Protein AF-A0A1Q5PTZ3-F1 (afdb_monomer_lite)

Secondary structure (DSSP, 8-state):
--PPP---TT-------HHHHTTSTT-----PBP-SPP-HHHHHHHHHHHEEEEEEEETTEEEEEEEESS-S-SSB--HHHHHHHHHHHHHT---SSS---TT-TTEE--HHHHHHHHS-TTS-HHHHHHHHHTTSGGGGGGGGGGGGS-HHHHHHHHHTS-SSPPPSEEE-TTS-EEE---HHHHHHHTT---HHHHHHHHHTSPTTTT--TT--S-GGGGGGSSSHHHHHHHHHHHT----SGGGHHHHHHHHGGGGHHHHHHHHHHS-HHHHHHHHHHHHHH--SGGGHHHHHHHTTSTTHHHHHHHHHHTGGGGGG----HHHHHHHHHHHTTS-HHHHHHHGGGS-TTTHHHHHHHHHHHHSPBPPTT-HHHHHHHHTSPPPP-PPPSS-GGGSPPPEETTEE--HHHHHHHHHHHHHHHSPPPTT--SS-TTT--PPPHHHHHHHHHS-HHHHHHHHHHHHHHHHHTT--GGGGGGGTGGGGGSPPPP------

Foldseek 3Di:
DDDPAPLDQQDQQFQDAPLLLLLALPDQAAAAADPDDDDLVVLVVQCVVFWDWDWFDDPPDIAIEIEGLHDNDNHQYDPVSLASVVVVLVVPFDDPDDDDDPPPRRYHYQLLNVLSNVDPPVDQLLVSLVVCLVSASSLSSLSNCVVVDDVVSLVVSLVPQDPQADQQWDQDPVRAIDRDDSSLSSCNSSVNQDQVSLVVSLVPQQFLNQLDPVNPRPLSSLSSHNALQSSQVSCNRNVHAPQALNNQSSNCSHNPLNCLVVLLVNLQVYDLSRSQSNLQSSLSGGQAQSNLQSLLSCCVGPNLLSSVVSCLVNLLRVQLHPDDLVSLLLSLLNVLVDDLVSLVVSLVNHDPNNNVSSVLSNVLVPFAADDCVPPQNVCLLVVDDQDDADDQLDQLSSARWQAFPRHTHDPVSSRSLVSQLLVLQDQDDPPDDDDCSPPDSDRRSNLVSSLVRGDLVSLVRRLVSLLSSCVSSVVDPSVVSSVPSSVSSHDDDPPPPPDD

Organism: NCBI:txid52770

Structure (mmCIF, N/CA/C/O backbone):
data_AF-A0A1Q5PTZ3-F1
#
_entry.id   AF-A0A1Q5PTZ3-F1
#
loop_
_atom_site.group_PDB
_atom_site.id
_atom_site.type_symbol
_atom_site.label_atom_id
_atom_site.label_alt_id
_atom_site.label_comp_id
_atom_site.label_asym_id
_atom_site.label_entity_id
_atom_site.label_seq_id
_atom_site.pdbx_PDB_ins_code
_atom_site.Cartn_x
_atom_site.Cartn_y
_atom_site.Cartn_z
_atom_site.occupancy
_atom_site.B_iso_or_equiv
_atom_site.auth_seq_id
_atom_site.auth_comp_id
_atom_site.auth_asym_id
_atom_site.auth_atom_id
_atom_site.pdbx_PDB_model_num
ATOM 1 N N . MET A 1 1 ? -22.304 9.921 -6.957 1.00 26.84 1 MET A N 1
ATOM 2 C CA . MET A 1 1 ? -21.921 8.769 -7.799 1.00 26.84 1 MET A CA 1
ATOM 3 C C . MET A 1 1 ? -21.365 7.703 -6.878 1.00 26.84 1 MET A C 1
ATOM 5 O O . MET A 1 1 ? -20.317 7.928 -6.285 1.00 26.84 1 MET A O 1
ATOM 9 N N . GLY A 1 2 ? -22.114 6.622 -6.658 1.00 31.58 2 GLY A N 1
ATOM 10 C CA . GLY A 1 2 ? -21.627 5.486 -5.882 1.00 31.58 2 GLY A CA 1
ATOM 11 C C . GLY A 1 2 ? -20.526 4.800 -6.676 1.00 31.58 2 GLY A C 1
ATOM 12 O O . GLY A 1 2 ? -20.790 4.297 -7.762 1.00 31.58 2 GLY A O 1
ATOM 13 N N . ARG A 1 3 ? -19.288 4.838 -6.175 1.00 37.53 3 ARG A N 1
ATOM 14 C CA . ARG A 1 3 ? -18.276 3.885 -6.631 1.00 37.53 3 ARG A CA 1
ATOM 15 C C . ARG A 1 3 ? -18.770 2.516 -6.178 1.00 37.53 3 ARG A C 1
ATOM 17 O O . ARG A 1 3 ? -19.007 2.339 -4.985 1.00 37.53 3 ARG A O 1
ATOM 24 N N . GLU A 1 4 ? -18.988 1.603 -7.120 1.00 46.94 4 GLU A N 1
ATOM 25 C CA . GLU A 1 4 ? -19.198 0.193 -6.798 1.00 46.94 4 GLU A CA 1
ATOM 26 C C . GLU A 1 4 ? -18.088 -0.244 -5.842 1.00 46.94 4 GLU A C 1
ATOM 28 O O . GLU A 1 4 ? -16.910 0.031 -6.080 1.00 46.94 4 GLU A O 1
ATOM 33 N N . VAL A 1 5 ? -18.473 -0.854 -4.723 1.00 52.75 5 VAL A N 1
ATOM 34 C CA . VAL A 1 5 ? -17.512 -1.441 -3.794 1.00 52.75 5 VAL A CA 1
ATOM 35 C C . VAL A 1 5 ? -16.806 -2.564 -4.554 1.00 52.75 5 VAL A C 1
ATOM 37 O O . VAL A 1 5 ? -17.496 -3.490 -4.985 1.00 52.75 5 VAL A O 1
ATOM 40 N N . PRO A 1 6 ? -15.475 -2.507 -4.746 1.00 55.75 6 PRO A N 1
ATOM 41 C CA . PRO A 1 6 ? -14.716 -3.605 -5.323 1.00 55.75 6 PRO A CA 1
ATOM 42 C C . PRO A 1 6 ? -15.029 -4.888 -4.552 1.00 55.75 6 PRO A C 1
ATOM 44 O O . PRO A 1 6 ? -14.735 -5.015 -3.366 1.00 55.75 6 PRO A O 1
ATOM 47 N N . THR A 1 7 ? -15.676 -5.838 -5.220 1.00 60.09 7 THR A N 1
ATOM 48 C CA . THR A 1 7 ? -16.177 -7.069 -4.592 1.00 60.09 7 THR A CA 1
ATOM 49 C C . THR A 1 7 ? -15.115 -8.159 -4.486 1.00 60.09 7 THR A C 1
ATOM 51 O O . THR A 1 7 ? -15.390 -9.233 -3.954 1.00 60.09 7 THR A O 1
ATOM 54 N N . ASN A 1 8 ? -13.916 -7.922 -5.022 1.00 81.06 8 ASN A N 1
ATOM 55 C CA . ASN A 1 8 ? -12.852 -8.912 -5.064 1.00 81.06 8 ASN A CA 1
ATOM 56 C C . ASN A 1 8 ? -11.873 -8.717 -3.897 1.00 81.06 8 ASN A C 1
ATOM 58 O O . ASN A 1 8 ? -11.135 -7.735 -3.845 1.00 81.06 8 ASN A O 1
ATOM 62 N N . SER A 1 9 ? -11.815 -9.697 -2.993 1.00 84.12 9 SER A N 1
ATOM 63 C CA . SER A 1 9 ? -10.911 -9.694 -1.838 1.00 84.12 9 SER A CA 1
ATOM 64 C C . SER A 1 9 ? -9.426 -9.707 -2.210 1.00 84.12 9 SER A C 1
ATOM 66 O O . SER A 1 9 ? -8.594 -9.431 -1.351 1.00 84.12 9 SER A O 1
ATOM 68 N N . SER A 1 10 ? -9.075 -10.055 -3.455 1.00 88.44 10 SER A N 1
ATOM 69 C CA . SER A 1 10 ? -7.695 -10.009 -3.958 1.00 88.44 10 SER A CA 1
ATOM 70 C C . SER A 1 10 ? -7.343 -8.696 -4.664 1.00 88.44 10 SER A C 1
ATOM 72 O O . SER A 1 10 ? -6.207 -8.537 -5.107 1.00 88.44 10 SER A O 1
ATOM 74 N N . ASP A 1 11 ? -8.295 -7.772 -4.822 1.00 91.31 11 ASP A N 1
ATOM 75 C CA . ASP A 1 11 ? -8.051 -6.507 -5.509 1.00 91.31 11 ASP A CA 1
ATOM 76 C C . ASP A 1 11 ? -7.342 -5.504 -4.590 1.00 91.31 11 ASP A C 1
ATOM 78 O O . ASP A 1 11 ? -7.792 -5.196 -3.483 1.00 91.31 11 ASP A O 1
ATOM 82 N N . LEU A 1 12 ? -6.212 -4.983 -5.065 1.00 92.75 12 LEU A N 1
ATOM 83 C CA . LEU A 1 12 ? -5.458 -3.924 -4.397 1.00 92.75 12 LEU A CA 1
ATOM 84 C C . LEU A 1 12 ? -5.994 -2.526 -4.711 1.00 92.75 12 LEU A C 1
ATOM 86 O O . LEU A 1 12 ? -5.619 -1.575 -4.023 1.00 92.75 12 LEU A O 1
ATOM 90 N N . GLY A 1 13 ? -6.845 -2.385 -5.732 1.00 92.06 13 GLY A N 1
ATOM 91 C CA . GLY A 1 13 ? -7.351 -1.101 -6.203 1.00 92.06 13 GLY A CA 1
ATOM 92 C C . GLY A 1 13 ? -6.212 -0.147 -6.552 1.00 92.06 13 GLY A C 1
ATOM 93 O O . GLY A 1 13 ? -6.212 0.989 -6.086 1.00 92.06 13 GLY A O 1
ATOM 94 N N . LEU A 1 14 ? -5.199 -0.636 -7.277 1.00 91.69 14 LEU A N 1
ATOM 95 C CA . LEU A 1 14 ? -4.008 0.147 -7.602 1.00 91.69 14 LEU A CA 1
ATOM 96 C C . LEU A 1 14 ? -4.373 1.357 -8.472 1.00 91.69 14 LEU A C 1
ATOM 98 O O . LEU A 1 14 ? -4.818 1.202 -9.608 1.00 91.69 14 LEU A O 1
ATOM 102 N N . ALA A 1 15 ? -4.143 2.561 -7.952 1.00 88.62 15 ALA A N 1
ATOM 103 C CA . ALA A 1 15 ? -4.272 3.810 -8.696 1.00 88.62 15 ALA A CA 1
ATOM 104 C C . ALA A 1 15 ? -2.942 4.140 -9.388 1.00 88.62 15 ALA A C 1
ATOM 106 O O . ALA A 1 15 ? -2.124 4.882 -8.851 1.00 88.62 15 ALA A O 1
ATOM 107 N N . ILE A 1 16 ? -2.718 3.549 -10.564 1.00 89.75 16 ILE A N 1
ATOM 108 C CA . ILE A 1 16 ? -1.455 3.657 -11.310 1.00 89.75 16 ILE A CA 1
ATOM 109 C C . ILE A 1 16 ? -1.656 4.221 -12.716 1.00 89.75 16 ILE A C 1
ATOM 111 O O . ILE A 1 16 ? -2.719 4.095 -13.323 1.00 89.75 16 ILE A O 1
ATOM 115 N N . THR A 1 17 ? -0.602 4.830 -13.246 1.00 91.38 17 THR A N 1
ATOM 116 C CA . THR A 1 17 ? -0.528 5.291 -14.636 1.00 91.38 17 THR A CA 1
ATOM 117 C C . THR A 1 17 ? -0.154 4.157 -15.601 1.00 91.38 17 THR A C 1
ATOM 119 O O . THR A 1 17 ? 0.428 3.152 -15.178 1.00 91.38 17 THR A O 1
ATOM 122 N N . PRO A 1 18 ? -0.389 4.321 -16.920 1.00 92.94 18 PRO A N 1
ATOM 123 C CA . PRO A 1 18 ? 0.118 3.384 -17.929 1.00 92.94 18 PRO A CA 1
ATOM 124 C C . PRO A 1 18 ? 1.641 3.196 -17.870 1.00 92.94 18 PRO A C 1
ATOM 126 O O . PRO A 1 18 ? 2.144 2.108 -18.130 1.00 92.94 18 PRO A O 1
ATOM 129 N N . PHE A 1 19 ? 2.384 4.234 -17.471 1.00 93.88 19 PHE A N 1
ATOM 130 C CA . PHE A 1 19 ? 3.832 4.155 -17.278 1.00 93.88 19 PHE A CA 1
ATOM 131 C C . PHE A 1 19 ? 4.197 3.261 -16.095 1.00 93.88 19 PHE A C 1
ATOM 133 O O . PHE A 1 19 ? 5.039 2.379 -16.226 1.00 93.88 19 PHE A O 1
ATOM 140 N N . GLU A 1 20 ? 3.551 3.450 -14.947 1.00 93.88 20 GLU A N 1
ATOM 141 C CA . GLU A 1 20 ? 3.809 2.632 -13.759 1.00 93.88 20 GLU A CA 1
ATOM 142 C C . GLU A 1 20 ? 3.417 1.168 -13.974 1.00 93.88 20 GLU A C 1
ATOM 144 O O . GLU A 1 20 ? 4.109 0.287 -13.471 1.00 93.88 20 GLU A O 1
ATOM 149 N N . ALA A 1 21 ? 2.388 0.884 -14.780 1.00 93.81 21 ALA A N 1
ATOM 150 C CA . ALA A 1 21 ? 2.011 -0.485 -15.140 1.00 93.81 21 ALA A CA 1
ATOM 151 C C . ALA A 1 21 ? 3.160 -1.276 -15.803 1.00 93.81 21 ALA A C 1
ATOM 153 O O . ALA A 1 21 ? 3.242 -2.494 -15.644 1.00 93.81 21 ALA A O 1
ATOM 154 N N . LEU A 1 22 ? 4.104 -0.602 -16.475 1.00 94.06 22 LEU A N 1
ATOM 155 C CA . LEU A 1 22 ? 5.271 -1.236 -17.108 1.00 94.06 22 LEU A CA 1
ATOM 156 C C . LEU A 1 22 ? 6.319 -1.763 -16.116 1.00 94.06 22 LEU A C 1
ATOM 158 O O . LEU A 1 22 ? 7.222 -2.501 -16.531 1.00 94.06 22 LEU A O 1
ATOM 162 N N . TYR A 1 23 ? 6.217 -1.427 -14.824 1.00 94.19 23 TYR A N 1
ATOM 163 C CA . TYR A 1 23 ? 7.038 -2.061 -13.790 1.00 94.19 23 TYR A CA 1
ATOM 164 C C . TYR A 1 23 ? 6.713 -3.553 -13.631 1.00 94.19 23 TYR A C 1
ATOM 166 O O . TYR A 1 23 ? 7.572 -4.310 -13.178 1.00 94.19 23 TYR A O 1
ATOM 174 N N . ASP A 1 24 ? 5.523 -4.001 -14.050 1.00 91.75 24 ASP A N 1
ATOM 175 C CA . ASP A 1 24 ? 5.246 -5.424 -14.178 1.00 91.75 24 ASP A CA 1
ATOM 176 C C . ASP A 1 24 ? 5.814 -5.984 -15.492 1.00 91.75 24 ASP A C 1
ATOM 178 O O . ASP A 1 24 ? 5.478 -5.555 -16.601 1.00 91.75 24 ASP A O 1
ATOM 182 N N . SER A 1 25 ? 6.681 -6.995 -15.383 1.00 83.56 25 SER A N 1
ATOM 183 C CA . SER A 1 25 ? 7.257 -7.666 -16.549 1.00 83.56 25 SER A CA 1
ATOM 184 C C . SER A 1 25 ? 6.218 -8.392 -17.410 1.00 83.56 25 SER A C 1
ATOM 186 O O . SER A 1 25 ? 6.453 -8.544 -18.610 1.00 83.56 25 SER A O 1
ATOM 188 N N . ALA A 1 26 ? 5.060 -8.760 -16.849 1.00 85.88 26 ALA A N 1
ATOM 189 C CA . ALA A 1 26 ? 3.964 -9.378 -17.591 1.00 85.88 26 ALA A CA 1
ATOM 190 C C . ALA A 1 26 ? 3.079 -8.363 -18.337 1.00 85.88 26 ALA A C 1
ATOM 192 O O . ALA A 1 26 ? 2.349 -8.752 -19.247 1.00 85.88 26 ALA A O 1
ATOM 193 N N . HIS A 1 27 ? 3.158 -7.070 -18.009 1.00 87.62 27 HIS A N 1
ATOM 194 C CA . HIS A 1 27 ? 2.413 -6.039 -18.722 1.00 87.62 27 HIS A CA 1
ATOM 195 C C . HIS A 1 27 ? 3.043 -5.766 -20.094 1.00 87.62 27 HIS A C 1
ATOM 197 O O . HIS A 1 27 ? 4.229 -5.437 -20.183 1.00 87.62 27 HIS A O 1
ATOM 203 N N . THR A 1 28 ? 2.261 -5.907 -21.166 1.00 82.31 28 THR A N 1
ATOM 204 C CA . THR A 1 28 ? 2.731 -5.799 -22.560 1.00 82.31 28 THR A CA 1
ATOM 205 C C . THR A 1 28 ? 2.067 -4.672 -23.346 1.00 82.31 28 THR A C 1
ATOM 207 O O . THR A 1 28 ? 2.213 -4.635 -24.564 1.00 82.31 28 THR A O 1
ATOM 210 N N . ALA A 1 29 ? 1.295 -3.793 -22.700 1.00 88.00 29 ALA A N 1
ATOM 211 C CA . ALA A 1 29 ? 0.616 -2.726 -23.422 1.00 88.00 29 ALA A CA 1
ATOM 212 C C . ALA A 1 29 ? 1.612 -1.657 -23.886 1.00 88.00 29 ALA A C 1
ATOM 214 O O . ALA A 1 29 ? 2.479 -1.209 -23.132 1.00 88.00 29 ALA A O 1
ATOM 215 N N . ASP A 1 30 ? 1.448 -1.246 -25.137 1.00 94.06 30 ASP A N 1
ATOM 216 C CA . ASP A 1 30 ? 2.147 -0.113 -25.718 1.00 94.06 30 ASP A CA 1
ATOM 217 C C . ASP A 1 30 ? 1.528 1.203 -25.230 1.00 94.06 30 ASP A C 1
ATOM 219 O O . ASP A 1 30 ? 0.306 1.337 -25.136 1.00 94.06 30 ASP A O 1
ATOM 223 N N . ILE A 1 31 ? 2.375 2.189 -24.935 1.00 95.75 31 ILE A N 1
ATOM 224 C CA . ILE A 1 31 ? 1.945 3.547 -24.594 1.00 95.75 31 ILE A CA 1
ATOM 225 C C . ILE A 1 31 ? 1.971 4.394 -25.868 1.00 95.75 31 ILE A C 1
ATOM 227 O O . ILE A 1 31 ? 3.062 4.715 -26.348 1.00 95.75 31 ILE A O 1
ATOM 231 N N . PRO A 1 32 ? 0.811 4.798 -26.412 1.00 96.06 32 PRO A N 1
ATOM 232 C CA . PRO A 1 32 ? 0.774 5.541 -27.661 1.00 96.06 32 PRO A CA 1
ATOM 233 C C . PRO A 1 32 ? 1.418 6.920 -27.501 1.00 96.06 32 PRO A C 1
ATOM 235 O O . PRO A 1 32 ? 1.408 7.512 -26.415 1.00 96.06 32 PRO A O 1
ATOM 238 N N . ALA A 1 33 ? 1.940 7.455 -28.604 1.00 95.44 33 ALA A N 1
ATOM 239 C CA . ALA A 1 33 ? 2.331 8.855 -28.668 1.00 95.44 33 ALA A CA 1
ATOM 240 C C . ALA A 1 33 ? 1.114 9.754 -28.452 1.00 95.44 33 ALA A C 1
ATOM 242 O O . ALA A 1 33 ? 0.004 9.461 -28.901 1.00 95.44 33 ALA A O 1
ATOM 243 N N . ASP A 1 34 ? 1.339 10.863 -27.765 1.00 93.25 34 ASP A N 1
ATOM 244 C CA . ASP A 1 34 ? 0.337 11.898 -27.648 1.00 93.25 34 ASP A CA 1
ATOM 245 C C . ASP A 1 34 ? 0.075 12.567 -29.003 1.00 93.25 34 ASP A C 1
ATOM 247 O O . ASP A 1 34 ? 1.003 13.034 -29.666 1.00 93.25 34 ASP A O 1
ATOM 251 N N . ALA A 1 35 ? -1.196 12.605 -29.398 1.00 88.88 35 ALA A N 1
ATOM 252 C CA . ALA A 1 35 ? -1.650 13.212 -30.646 1.00 88.88 35 ALA A CA 1
ATOM 253 C C . ALA A 1 35 ? -2.267 14.605 -30.440 1.00 88.88 35 ALA A C 1
ATOM 255 O O . ALA A 1 35 ? -2.545 15.297 -31.419 1.00 88.88 35 ALA A O 1
ATOM 256 N N . ALA A 1 36 ? -2.515 15.013 -29.190 1.00 89.94 36 ALA A N 1
ATOM 257 C CA . ALA A 1 36 ? -3.118 16.305 -28.903 1.00 89.94 36 ALA A CA 1
ATOM 258 C C . ALA A 1 36 ? -2.112 17.445 -29.150 1.00 89.94 36 ALA A C 1
ATOM 260 O O . ALA A 1 36 ? -0.949 17.329 -28.746 1.00 89.94 36 ALA A O 1
ATOM 261 N N . PRO A 1 37 ? -2.534 18.560 -29.778 1.00 90.44 37 PRO A N 1
ATOM 262 C CA . PRO A 1 37 ? -1.681 19.733 -29.903 1.00 90.44 37 PRO A CA 1
ATOM 263 C C . PRO A 1 37 ? -1.315 20.269 -28.514 1.00 90.44 37 PRO A C 1
ATOM 265 O O . PRO A 1 37 ? -2.084 20.153 -27.557 1.00 90.44 37 PRO A O 1
ATOM 268 N N . PHE A 1 38 ? -0.120 20.841 -28.395 1.00 94.44 38 PHE A N 1
ATOM 269 C CA . PHE A 1 38 ? 0.321 21.462 -27.155 1.00 94.44 38 PHE A CA 1
ATOM 270 C C . PHE A 1 38 ? -0.396 22.803 -26.946 1.00 94.44 38 PHE A C 1
ATOM 272 O O . PHE A 1 38 ? -0.364 23.668 -27.819 1.00 94.44 38 PHE A O 1
ATOM 279 N N . ASP A 1 39 ? -1.009 22.969 -25.774 1.00 94.56 39 ASP A N 1
ATOM 280 C CA . ASP A 1 39 ? -1.659 24.204 -25.336 1.00 94.56 39 ASP A CA 1
ATOM 281 C C . ASP A 1 39 ? -1.153 24.572 -23.927 1.00 94.56 39 ASP A C 1
ATOM 283 O O . ASP A 1 39 ? -1.508 23.901 -22.955 1.00 94.56 39 ASP A O 1
ATOM 287 N N . PRO A 1 40 ? -0.315 25.614 -23.780 1.00 93.88 40 PRO A N 1
ATOM 288 C CA . PRO A 1 40 ? 0.272 25.977 -22.494 1.00 93.88 40 PRO A CA 1
ATOM 289 C C . PRO A 1 40 ? -0.755 26.442 -21.452 1.00 93.88 40 PRO A C 1
ATOM 291 O O . PRO A 1 40 ? -0.491 26.291 -20.258 1.00 93.88 40 PRO A O 1
ATOM 294 N N . GLU A 1 41 ? -1.899 27.000 -21.863 1.00 95.06 41 GLU A N 1
ATOM 295 C CA . GLU A 1 41 ? -2.948 27.429 -20.929 1.00 95.06 41 GLU A CA 1
ATOM 296 C C . GLU A 1 41 ? -3.691 26.213 -20.370 1.00 95.06 41 GLU A C 1
ATOM 298 O O . GLU A 1 41 ? -3.902 26.112 -19.158 1.00 95.06 41 GLU A O 1
ATOM 303 N N . ALA A 1 42 ? -4.002 25.240 -21.232 1.00 93.25 42 ALA A N 1
ATOM 304 C CA . ALA A 1 42 ? -4.591 23.973 -20.811 1.00 93.25 42 ALA A CA 1
ATOM 305 C C . ALA A 1 42 ? -3.649 23.172 -19.896 1.00 93.25 42 ALA A C 1
ATOM 307 O O . ALA A 1 42 ? -4.096 22.611 -18.893 1.00 93.25 42 ALA A O 1
ATOM 308 N N . GLU A 1 43 ? -2.343 23.145 -20.191 1.00 93.56 43 GLU A N 1
ATOM 309 C CA . GLU A 1 43 ? -1.359 22.479 -19.328 1.00 93.56 43 GLU A CA 1
ATOM 310 C C . GLU A 1 43 ? -1.223 23.165 -17.964 1.00 93.56 43 GLU A C 1
ATOM 312 O O . GLU A 1 43 ? -1.092 22.477 -16.951 1.00 93.56 43 GLU A O 1
ATOM 317 N N . LEU A 1 44 ? -1.299 24.501 -17.904 1.00 93.00 44 LEU A N 1
ATOM 318 C CA . LEU A 1 44 ? -1.291 25.228 -16.634 1.00 93.00 44 LEU A CA 1
ATOM 319 C C . LEU A 1 44 ? -2.528 24.896 -15.796 1.00 93.00 44 LEU A C 1
ATOM 321 O O . LEU A 1 44 ? -2.388 24.535 -14.628 1.00 93.00 44 LEU A O 1
ATOM 325 N N . ALA A 1 45 ? -3.717 24.939 -16.403 1.00 92.50 45 ALA A N 1
ATOM 326 C CA . ALA A 1 45 ? -4.960 24.570 -15.729 1.00 92.50 45 ALA A CA 1
ATOM 327 C C . ALA A 1 45 ? -4.917 23.118 -15.219 1.00 92.50 45 ALA A C 1
ATOM 329 O O . ALA A 1 45 ? -5.318 22.832 -14.088 1.00 92.50 45 ALA A O 1
ATOM 330 N N . HIS A 1 46 ? -4.369 22.197 -16.020 1.00 90.94 46 HIS A N 1
ATOM 331 C CA . HIS A 1 46 ? -4.159 20.816 -15.599 1.00 90.94 46 HIS A CA 1
ATOM 332 C C . HIS A 1 46 ? -3.180 20.721 -14.420 1.00 90.94 46 HIS A C 1
ATOM 334 O O . HIS A 1 46 ? -3.458 20.019 -13.447 1.00 90.94 46 HIS A O 1
ATOM 340 N N . ALA A 1 47 ? -2.062 21.452 -14.462 1.00 89.19 47 ALA A N 1
ATOM 341 C CA . ALA A 1 47 ? -1.065 21.470 -13.396 1.00 89.19 47 ALA A CA 1
ATOM 342 C C . ALA A 1 47 ? -1.609 21.982 -12.065 1.00 89.19 47 ALA A C 1
ATOM 344 O O . ALA A 1 47 ? -1.331 21.380 -11.026 1.00 89.19 47 ALA A O 1
ATOM 345 N N . GLU A 1 48 ? -2.418 23.038 -12.094 1.00 88.94 48 GLU A N 1
ATOM 346 C CA . GLU A 1 48 ? -3.104 23.570 -10.914 1.00 88.94 48 GLU A CA 1
ATOM 347 C C . GLU A 1 48 ? -4.128 22.578 -10.352 1.00 88.94 48 GLU A C 1
ATOM 349 O O . GLU A 1 48 ? -4.304 22.488 -9.136 1.00 88.94 48 GLU A O 1
ATOM 354 N N . GLN A 1 49 ? -4.767 21.790 -11.220 1.00 88.06 49 GLN A N 1
ATOM 355 C CA . GLN A 1 49 ? -5.735 20.778 -10.811 1.00 88.06 49 GLN A CA 1
ATOM 356 C C . GLN A 1 49 ? -5.076 19.550 -10.166 1.00 88.06 49 GLN A C 1
ATOM 358 O O . GLN A 1 49 ? -5.600 19.023 -9.183 1.00 88.06 49 GLN A O 1
ATOM 363 N N . VAL A 1 50 ? -3.969 19.050 -10.728 1.00 84.50 50 VAL A N 1
ATOM 364 C CA . VAL A 1 50 ? -3.386 17.761 -10.308 1.00 84.50 50 VAL A CA 1
ATOM 365 C C . VAL A 1 50 ? -2.192 17.901 -9.373 1.00 84.50 50 VAL A C 1
ATOM 367 O O . VAL A 1 50 ? -1.882 16.955 -8.644 1.00 84.50 50 VAL A O 1
ATOM 370 N N . GLY A 1 51 ? -1.512 19.047 -9.384 1.00 81.38 51 GLY A N 1
ATOM 371 C CA . GLY A 1 51 ? -0.273 19.270 -8.656 1.00 81.38 51 GLY A CA 1
ATOM 372 C C . GLY A 1 51 ? -0.486 19.389 -7.151 1.00 81.38 51 GLY A C 1
ATOM 373 O O . GLY A 1 51 ? -1.151 20.298 -6.667 1.00 81.38 51 GLY A O 1
ATOM 374 N N . CYS A 1 52 ? 0.140 18.500 -6.383 1.00 78.50 52 CYS A N 1
ATOM 375 C CA . CYS A 1 52 ? 0.208 18.607 -4.930 1.00 78.50 52 CYS A CA 1
ATOM 376 C C . CYS A 1 52 ? 1.656 18.733 -4.468 1.00 78.50 52 CYS A C 1
ATOM 378 O O . CYS A 1 52 ? 2.532 18.009 -4.938 1.00 78.50 52 CYS A O 1
ATOM 380 N N . LYS A 1 53 ? 1.897 19.629 -3.505 1.00 77.81 53 LYS A N 1
ATOM 381 C CA . LYS A 1 53 ? 3.207 19.850 -2.883 1.00 77.81 53 LYS A CA 1
ATOM 382 C C . LYS A 1 53 ? 3.123 19.567 -1.384 1.00 77.81 53 LYS A C 1
ATOM 384 O O . LYS A 1 53 ? 2.267 20.102 -0.686 1.00 77.81 53 LYS A O 1
ATOM 389 N N . THR A 1 54 ? 4.010 18.715 -0.884 1.00 70.38 54 THR A N 1
ATOM 390 C CA . THR A 1 54 ? 4.198 18.422 0.546 1.00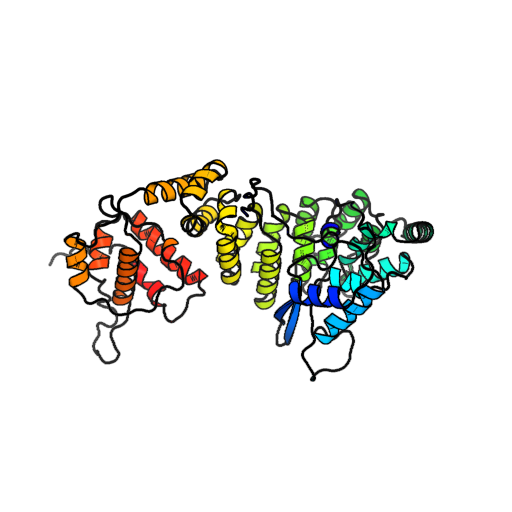 70.38 54 THR A CA 1
ATOM 391 C C . THR A 1 54 ? 5.676 18.548 0.881 1.00 70.38 54 THR A C 1
ATOM 393 O O . THR A 1 54 ? 6.516 18.451 -0.004 1.00 70.38 54 THR A O 1
ATOM 396 N N . HIS A 1 55 ? 6.020 18.690 2.156 1.00 70.88 55 HIS A N 1
ATOM 397 C CA . HIS A 1 55 ? 7.414 18.576 2.575 1.00 70.88 55 HIS A CA 1
ATOM 398 C C . HIS A 1 55 ? 7.774 17.122 2.913 1.00 70.88 55 HIS A C 1
ATOM 400 O O . HIS A 1 55 ? 6.942 16.374 3.439 1.00 70.88 55 HIS A O 1
ATOM 406 N N . TYR A 1 56 ? 9.009 16.738 2.604 1.00 62.41 56 TYR A N 1
ATOM 407 C CA . TYR A 1 56 ? 9.633 15.451 2.895 1.00 62.41 56 TYR A CA 1
ATOM 408 C C . TYR A 1 56 ? 10.934 15.702 3.656 1.00 62.41 56 TYR A C 1
ATOM 410 O O . TYR A 1 56 ? 11.813 16.405 3.173 1.00 62.41 56 TYR A O 1
ATOM 418 N N . GLN A 1 57 ? 11.072 15.147 4.857 1.00 58.66 57 GLN A N 1
ATOM 419 C CA . GLN A 1 57 ? 12.295 15.294 5.641 1.00 58.66 57 GLN A CA 1
ATOM 420 C C . GLN A 1 57 ? 13.161 14.042 5.487 1.00 58.66 57 GLN A C 1
ATOM 422 O O . GLN A 1 57 ? 12.713 12.941 5.799 1.00 58.66 57 GLN A O 1
ATOM 427 N N . GLN A 1 58 ? 14.415 14.204 5.069 1.00 57.16 58 GLN A N 1
ATOM 428 C CA . GLN A 1 58 ? 15.408 13.132 5.052 1.00 57.16 58 GLN A CA 1
ATOM 429 C C . GLN A 1 58 ? 16.658 13.593 5.801 1.00 57.16 58 GLN A C 1
ATOM 431 O O . GLN A 1 58 ? 17.416 14.450 5.351 1.00 57.16 58 GLN A O 1
ATOM 436 N N . GLY A 1 59 ? 16.850 13.021 6.993 1.00 62.22 59 GLY A N 1
ATOM 437 C CA . GLY A 1 59 ? 17.876 13.475 7.928 1.00 62.22 59 GLY A CA 1
ATOM 438 C C . GLY A 1 59 ? 17.627 14.929 8.371 1.00 62.22 59 GLY A C 1
ATOM 439 O O . GLY A 1 59 ? 16.499 15.256 8.756 1.00 62.22 59 GLY A O 1
ATOM 440 N N . PRO A 1 60 ? 18.649 15.806 8.343 1.00 57.50 60 PRO A N 1
ATOM 441 C CA . PRO A 1 60 ? 18.489 17.221 8.676 1.00 57.50 60 PRO A CA 1
ATOM 442 C C . PRO A 1 60 ? 17.869 18.049 7.537 1.00 57.50 60 PRO A C 1
ATOM 444 O O . PRO A 1 60 ? 17.551 19.216 7.751 1.00 57.50 60 PRO A O 1
ATOM 447 N N . THR A 1 61 ? 17.707 17.478 6.340 1.00 60.97 61 THR A N 1
ATOM 448 C CA . THR A 1 61 ? 17.280 18.213 5.146 1.00 60.97 61 THR A CA 1
ATOM 449 C C . THR A 1 61 ? 15.774 18.091 4.938 1.00 60.97 61 THR A C 1
ATOM 451 O O . THR A 1 61 ? 15.216 16.991 4.973 1.00 60.97 61 THR A O 1
ATOM 454 N N . LEU A 1 62 ? 15.118 19.229 4.707 1.00 66.06 62 LEU A N 1
ATOM 455 C CA . LEU A 1 62 ? 13.731 19.304 4.263 1.00 66.06 62 LEU A CA 1
ATOM 456 C C . LEU A 1 62 ? 13.713 19.499 2.747 1.00 66.06 62 LEU A C 1
ATOM 458 O O . LEU A 1 62 ? 14.292 20.451 2.234 1.00 66.06 62 LEU A O 1
ATOM 462 N N . TYR A 1 63 ? 13.041 18.598 2.055 1.00 69.19 63 TYR A N 1
ATOM 463 C CA . TYR A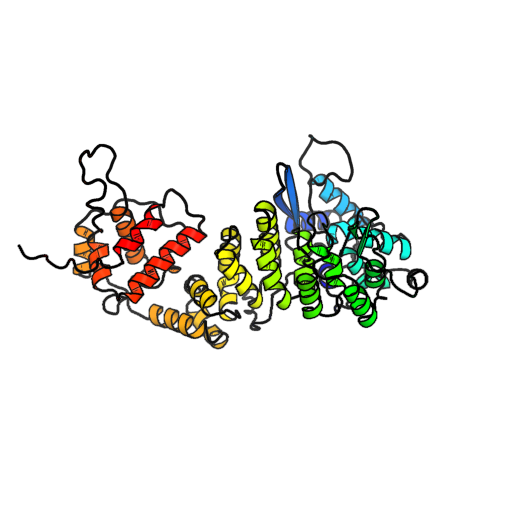 1 63 ? 12.821 18.622 0.620 1.00 69.19 63 TYR A CA 1
ATOM 464 C C . TYR A 1 63 ? 11.359 18.940 0.338 1.00 69.19 63 TYR A C 1
ATOM 466 O O . TYR A 1 63 ? 10.473 18.595 1.126 1.00 69.19 63 TYR A O 1
ATOM 474 N N . ASP A 1 64 ? 11.089 19.537 -0.814 1.00 73.06 64 ASP A N 1
ATOM 475 C CA . ASP A 1 64 ? 9.739 19.578 -1.335 1.00 73.06 64 ASP A CA 1
ATOM 476 C C . ASP A 1 64 ? 9.478 18.330 -2.166 1.00 73.06 64 ASP A C 1
ATOM 478 O O . ASP A 1 64 ? 10.271 17.927 -3.013 1.00 73.06 64 ASP A O 1
ATOM 482 N N . TRP A 1 65 ? 8.335 17.708 -1.936 1.00 73.75 65 TRP A N 1
ATOM 483 C CA . TRP A 1 65 ? 7.860 16.585 -2.714 1.00 73.75 65 TRP A CA 1
ATOM 484 C C . TRP A 1 65 ? 6.609 17.006 -3.467 1.00 73.75 65 TRP A C 1
ATOM 486 O O . TRP A 1 65 ? 5.577 17.323 -2.869 1.00 73.75 65 TRP A O 1
ATOM 496 N N . TRP A 1 66 ? 6.727 17.020 -4.789 1.00 82.12 66 TRP A N 1
ATOM 497 C CA . TRP A 1 66 ? 5.615 17.197 -5.698 1.00 82.12 66 TRP A CA 1
ATOM 498 C C . TRP A 1 66 ? 5.142 15.838 -6.194 1.00 82.12 66 TRP A C 1
ATOM 500 O O . TRP A 1 66 ? 5.937 14.993 -6.611 1.00 82.12 66 TRP A O 1
ATOM 510 N N . PHE A 1 67 ? 3.837 15.622 -6.159 1.00 74.81 67 PHE A N 1
ATOM 511 C CA . PHE A 1 67 ? 3.229 14.428 -6.719 1.00 74.81 67 PHE A CA 1
ATOM 512 C C . PHE A 1 67 ? 1.885 14.787 -7.353 1.00 74.81 67 PHE A C 1
ATOM 514 O O . PHE A 1 67 ? 1.176 15.660 -6.840 1.00 74.81 67 PHE A O 1
ATOM 521 N N . PRO A 1 68 ? 1.527 14.132 -8.465 1.00 79.25 68 PRO A N 1
ATOM 522 C CA . PRO A 1 68 ? 0.258 14.380 -9.112 1.00 79.25 68 PRO A CA 1
ATOM 523 C C . PRO A 1 68 ? -0.842 13.536 -8.443 1.00 79.25 68 PRO A C 1
ATOM 525 O O . PRO A 1 68 ? -0.627 12.378 -8.086 1.00 79.25 68 PRO A O 1
ATOM 528 N N . THR A 1 69 ? -2.023 14.119 -8.248 1.00 77.12 69 THR A N 1
ATOM 529 C CA . THR A 1 69 ? -3.206 13.431 -7.682 1.00 77.12 69 THR A CA 1
ATOM 530 C C . THR A 1 69 ? -4.038 12.689 -8.728 1.00 77.12 69 THR A C 1
ATOM 532 O O . THR A 1 69 ? -4.915 11.900 -8.381 1.00 77.12 69 THR A O 1
ATOM 535 N N . ALA A 1 70 ? -3.740 12.913 -10.004 1.00 79.19 70 ALA A N 1
ATOM 536 C CA . ALA A 1 70 ? -4.256 12.183 -11.151 1.00 79.19 70 ALA A CA 1
ATOM 537 C C . ALA A 1 70 ? -3.099 11.921 -12.134 1.00 79.19 70 ALA A C 1
ATOM 539 O O . ALA A 1 70 ? -2.059 12.569 -12.016 1.00 79.19 70 ALA A O 1
ATOM 540 N N . PRO A 1 71 ? -3.228 10.989 -13.093 1.00 82.19 71 PRO A N 1
ATOM 541 C CA . PRO A 1 71 ? -2.177 10.733 -14.073 1.00 82.19 71 PRO A CA 1
ATOM 542 C C . PRO A 1 71 ? -1.746 12.013 -14.797 1.00 82.19 71 PRO A C 1
ATOM 544 O O . PRO A 1 71 ? -2.549 12.623 -15.492 1.00 82.19 71 PRO A O 1
ATOM 547 N N . LEU A 1 72 ? -0.470 12.385 -14.652 1.00 88.00 72 LEU A N 1
ATOM 548 C CA . LEU A 1 72 ? 0.109 13.530 -15.363 1.00 88.00 72 LEU A CA 1
ATOM 549 C C . LEU A 1 72 ? 0.113 13.299 -16.880 1.00 88.00 72 LEU A C 1
ATOM 551 O O . LEU A 1 72 ? -0.152 14.198 -17.666 1.00 88.00 72 LEU A O 1
ATOM 555 N N . PHE A 1 73 ? 0.425 12.067 -17.281 1.00 90.94 73 PHE A N 1
ATOM 556 C CA . PHE A 1 73 ? 0.403 11.627 -18.666 1.00 90.94 73 PHE A CA 1
ATOM 557 C C . PHE A 1 73 ? -0.240 10.244 -18.733 1.00 90.94 73 PHE A C 1
ATOM 559 O O . PHE A 1 73 ? 0.100 9.352 -17.951 1.00 90.94 73 PHE A O 1
ATOM 566 N N . THR A 1 74 ? -1.146 10.057 -19.688 1.00 90.81 74 THR A N 1
ATOM 567 C CA . THR A 1 74 ? -1.704 8.747 -20.064 1.00 90.81 74 THR A CA 1
ATOM 568 C C . THR A 1 74 ? -1.143 8.246 -21.397 1.00 90.81 74 THR A C 1
ATOM 570 O O . THR A 1 74 ? -1.173 7.050 -21.670 1.00 90.81 74 THR A O 1
ATOM 573 N N . THR A 1 75 ? -0.577 9.151 -22.193 1.00 94.81 75 THR A N 1
ATOM 574 C CA . THR A 1 75 ? 0.116 8.916 -23.465 1.00 94.81 75 THR A CA 1
ATOM 575 C C . THR A 1 75 ? 1.535 9.476 -23.387 1.00 94.81 75 THR A C 1
ATOM 577 O O . THR A 1 75 ? 1.869 10.222 -22.465 1.00 94.81 75 THR A O 1
ATOM 580 N N . PHE A 1 76 ? 2.410 9.111 -24.322 1.00 96.31 76 PHE A N 1
ATOM 581 C CA . PHE A 1 76 ? 3.780 9.613 -24.342 1.00 96.31 76 PHE A CA 1
ATOM 582 C C . PHE A 1 76 ? 3.821 11.067 -24.855 1.00 96.31 76 PHE A C 1
ATOM 584 O O . PHE A 1 76 ? 3.592 11.290 -26.045 1.00 96.31 76 PHE A O 1
ATOM 591 N N . PRO A 1 77 ? 4.114 12.066 -23.995 1.00 95.75 77 PRO A N 1
ATOM 592 C CA . PRO A 1 77 ? 3.964 13.481 -24.342 1.00 95.75 77 PRO A CA 1
ATOM 593 C C . PRO A 1 77 ? 4.996 13.924 -25.379 1.00 95.75 77 PRO A C 1
ATOM 595 O O . PRO A 1 77 ? 6.146 13.500 -25.302 1.00 95.75 77 PRO A O 1
ATOM 598 N N . GLY A 1 78 ? 4.630 14.829 -26.291 1.00 93.81 78 GLY A N 1
ATOM 599 C CA . GLY A 1 78 ? 5.543 15.425 -27.276 1.00 93.81 78 GLY A CA 1
ATOM 600 C C . GLY A 1 78 ? 6.658 16.300 -26.674 1.00 93.81 78 GLY A C 1
ATOM 601 O O . GLY A 1 78 ? 6.663 16.619 -25.483 1.00 93.81 78 GLY A O 1
ATOM 602 N N . VAL A 1 79 ? 7.629 16.708 -27.503 1.00 93.12 79 VAL A N 1
ATOM 603 C CA . VAL A 1 79 ? 8.818 17.481 -27.071 1.00 93.12 79 VAL A CA 1
ATOM 604 C C . VAL A 1 79 ? 8.442 18.810 -26.405 1.00 93.12 79 VAL A C 1
ATOM 606 O O . VAL A 1 79 ? 9.041 19.170 -25.387 1.00 93.12 79 VAL A O 1
ATOM 609 N N . GLU A 1 80 ? 7.454 19.519 -26.953 1.00 94.31 80 GLU A N 1
ATOM 610 C CA . GLU A 1 80 ? 6.983 20.814 -26.444 1.00 94.31 80 GLU A CA 1
ATOM 611 C C . GLU A 1 80 ? 6.369 20.666 -25.050 1.00 94.31 80 GLU A C 1
ATOM 613 O O . GLU A 1 80 ? 6.877 21.260 -24.097 1.00 94.31 80 GLU A O 1
ATOM 618 N N . ARG A 1 81 ? 5.385 19.766 -24.893 1.00 95.31 81 ARG A N 1
ATOM 619 C CA . ARG A 1 81 ? 4.754 19.467 -23.598 1.00 95.31 81 ARG A CA 1
ATOM 620 C C . ARG A 1 81 ? 5.778 19.012 -22.555 1.00 95.31 81 ARG A C 1
ATOM 622 O O . ARG A 1 81 ? 5.785 19.522 -21.436 1.00 95.31 81 ARG A O 1
ATOM 629 N N . ARG A 1 82 ? 6.708 18.114 -22.912 1.00 94.31 82 ARG A N 1
ATOM 630 C CA . ARG A 1 82 ? 7.801 17.704 -22.004 1.00 94.31 82 ARG A CA 1
ATOM 631 C C . ARG A 1 82 ? 8.661 18.886 -21.567 1.00 94.31 82 ARG A C 1
ATOM 633 O O . ARG A 1 82 ? 9.088 18.934 -20.415 1.00 94.31 82 ARG A O 1
ATOM 640 N N . SER A 1 83 ? 8.964 19.805 -22.480 1.00 92.81 83 SER A N 1
ATOM 641 C CA . SER A 1 83 ? 9.802 20.972 -22.191 1.00 92.81 83 SER A CA 1
ATOM 642 C C . SER A 1 83 ? 9.081 21.971 -21.291 1.00 92.81 83 SER A C 1
ATOM 644 O O . SER A 1 83 ? 9.691 22.445 -20.334 1.00 92.81 83 SER A O 1
ATOM 646 N N . TRP A 1 84 ? 7.789 22.207 -21.533 1.00 95.19 84 TRP A N 1
ATOM 647 C CA . TRP A 1 84 ? 6.944 23.047 -20.688 1.00 95.19 84 TRP A CA 1
ATOM 648 C C . TRP A 1 84 ? 6.850 22.499 -19.261 1.00 95.19 84 TRP A C 1
ATOM 650 O O . TRP A 1 84 ? 7.203 23.203 -18.320 1.00 95.19 84 TRP A O 1
ATOM 660 N N . TRP A 1 85 ? 6.515 21.214 -19.087 1.00 92.88 85 TRP A N 1
ATOM 661 C CA . TRP A 1 85 ? 6.435 20.591 -17.756 1.00 92.88 85 TRP A CA 1
ATOM 662 C C . TRP A 1 85 ? 7.762 20.624 -17.009 1.00 92.88 85 TRP A C 1
ATOM 664 O O . TRP A 1 85 ? 7.806 20.797 -15.791 1.00 92.88 85 TRP A O 1
ATOM 674 N N . ARG A 1 86 ? 8.868 20.475 -17.739 1.00 90.50 86 ARG A N 1
ATOM 675 C CA . ARG A 1 86 ? 10.207 20.580 -17.167 1.00 90.50 86 ARG A CA 1
ATOM 676 C C . ARG A 1 86 ? 10.485 21.984 -16.630 1.00 90.50 86 ARG A C 1
ATOM 678 O O . ARG A 1 86 ? 11.154 22.090 -15.609 1.00 90.50 86 ARG A O 1
ATOM 685 N N . GLU A 1 87 ? 10.008 23.027 -17.303 1.00 89.62 87 GLU A N 1
ATOM 686 C CA . GLU A 1 87 ? 10.141 24.412 -16.845 1.00 89.62 87 GLU A CA 1
ATOM 687 C C . GLU A 1 87 ? 9.173 24.728 -15.702 1.00 89.62 87 GLU A C 1
ATOM 689 O O . GLU A 1 87 ? 9.600 25.235 -14.669 1.00 89.62 87 GLU A O 1
ATOM 694 N N . HIS A 1 88 ? 7.911 24.312 -15.815 1.00 89.12 88 HIS A N 1
ATOM 695 C CA . HIS A 1 88 ? 6.912 24.480 -14.763 1.00 89.12 88 HIS A CA 1
ATOM 696 C C . HIS A 1 88 ? 7.356 23.831 -13.440 1.00 89.12 88 HIS A C 1
ATOM 698 O O . HIS A 1 88 ? 7.383 24.465 -12.390 1.00 89.12 88 HIS A O 1
ATOM 704 N N . LEU A 1 89 ? 7.824 22.578 -13.464 1.00 87.19 89 LEU A N 1
ATOM 705 C CA . LEU A 1 89 ? 8.329 21.924 -12.250 1.00 87.19 89 LEU A CA 1
ATOM 706 C C . LEU A 1 89 ? 9.594 22.600 -11.690 1.00 87.19 89 LEU A C 1
ATOM 708 O O . LEU A 1 89 ? 9.855 22.511 -10.490 1.00 87.19 89 LEU A O 1
ATOM 712 N N . ARG A 1 90 ? 10.397 23.286 -12.518 1.00 83.31 90 ARG A N 1
ATOM 713 C CA . ARG A 1 90 ? 11.507 24.110 -12.011 1.00 83.31 90 ARG A CA 1
ATOM 714 C C . ARG A 1 90 ? 11.004 25.376 -11.332 1.00 83.31 90 ARG A C 1
ATOM 716 O O . ARG A 1 90 ? 11.570 25.727 -10.301 1.00 83.31 90 ARG A O 1
ATOM 723 N N . SER A 1 91 ? 9.964 26.025 -11.857 1.00 83.94 91 SER A N 1
ATOM 724 C CA . SER A 1 91 ? 9.412 27.249 -11.266 1.00 83.94 91 SER A CA 1
ATOM 725 C C . SER A 1 91 ? 8.729 27.008 -9.916 1.00 83.94 91 SER A C 1
ATOM 727 O O . SER A 1 91 ? 8.631 27.926 -9.112 1.00 83.94 91 SER A O 1
ATOM 729 N N . LEU A 1 92 ? 8.306 25.773 -9.617 1.00 79.19 92 LEU A N 1
ATOM 730 C CA . LEU A 1 92 ? 7.733 25.394 -8.314 1.00 79.19 92 LEU A CA 1
ATOM 731 C C . LEU A 1 92 ? 8.764 25.267 -7.171 1.00 79.19 92 LEU A C 1
ATOM 733 O O . LEU A 1 92 ? 8.393 24.984 -6.021 1.00 79.19 92 LEU A O 1
ATOM 737 N N . ARG A 1 93 ? 10.060 25.437 -7.459 1.00 72.81 93 ARG A N 1
ATOM 738 C CA . ARG A 1 93 ? 11.134 25.393 -6.457 1.00 72.81 93 ARG A CA 1
ATOM 739 C C . ARG A 1 93 ? 11.120 26.668 -5.614 1.00 72.81 93 ARG A C 1
ATOM 741 O O . ARG A 1 93 ? 11.082 27.767 -6.148 1.00 72.81 93 ARG A O 1
ATOM 748 N N . THR A 1 94 ? 11.170 26.519 -4.293 1.00 59.28 94 THR A N 1
ATOM 749 C CA . THR A 1 94 ? 10.943 27.622 -3.338 1.00 59.28 94 THR A CA 1
ATOM 750 C C . THR A 1 94 ? 12.203 28.208 -2.691 1.00 59.28 94 THR A C 1
ATOM 752 O O . THR A 1 94 ? 12.061 29.076 -1.836 1.00 59.28 94 THR A O 1
ATOM 755 N N . SER A 1 95 ? 13.427 27.781 -3.038 1.00 53.91 95 SER A N 1
ATOM 756 C CA . SER A 1 95 ? 14.639 28.207 -2.309 1.00 53.91 95 SER A CA 1
ATOM 757 C C . SER A 1 95 ? 15.606 29.078 -3.139 1.00 53.91 95 SER A C 1
ATOM 759 O O . SER A 1 95 ? 16.127 28.660 -4.167 1.00 53.91 95 SER A O 1
ATOM 761 N N . GLU A 1 96 ? 15.876 30.301 -2.653 1.00 46.91 96 GLU A N 1
ATOM 762 C CA . GLU A 1 96 ? 16.930 31.223 -3.134 1.00 46.91 96 GLU A CA 1
ATOM 763 C C . GLU A 1 96 ? 18.332 30.887 -2.567 1.00 46.91 96 GLU A C 1
ATOM 765 O O . GLU A 1 96 ? 19.308 31.582 -2.849 1.00 46.91 96 GLU A O 1
ATOM 770 N N . ARG A 1 97 ? 18.469 29.860 -1.712 1.00 45.09 97 ARG A N 1
ATOM 771 C CA . ARG A 1 97 ? 19.631 29.711 -0.809 1.00 45.09 97 ARG A CA 1
ATOM 772 C C . ARG A 1 97 ? 20.672 28.646 -1.169 1.00 45.09 97 ARG A C 1
ATOM 774 O O . ARG A 1 97 ? 21.601 28.472 -0.381 1.00 45.09 97 ARG A O 1
ATOM 781 N N . VAL A 1 98 ? 20.604 27.947 -2.305 1.00 47.06 98 VAL A N 1
ATOM 782 C CA . VAL A 1 98 ? 21.544 26.834 -2.566 1.00 47.06 98 VAL A CA 1
ATOM 783 C C . VAL A 1 98 ? 22.045 26.780 -4.017 1.00 47.06 98 VAL A C 1
ATOM 785 O O . VAL A 1 98 ? 21.383 27.200 -4.960 1.00 47.06 98 VAL A O 1
ATOM 788 N N . ARG A 1 99 ? 23.294 26.314 -4.164 1.00 39.97 99 ARG A N 1
ATOM 789 C CA . ARG A 1 99 ? 24.141 26.372 -5.366 1.00 39.97 99 ARG A CA 1
ATOM 790 C C . ARG A 1 99 ? 23.501 25.752 -6.624 1.00 39.97 99 ARG A C 1
ATOM 792 O O . ARG A 1 99 ? 22.854 24.708 -6.539 1.00 39.97 99 ARG A O 1
ATOM 799 N N . PRO A 1 100 ? 23.796 26.311 -7.815 1.00 38.34 100 PRO A N 1
ATOM 800 C CA . PRO A 1 100 ? 23.257 25.856 -9.089 1.00 38.34 100 PRO A CA 1
ATOM 801 C C . PRO A 1 100 ? 23.970 24.579 -9.553 1.00 38.34 100 PRO A C 1
ATOM 803 O O . PRO A 1 100 ? 24.907 24.612 -10.345 1.00 38.34 100 PRO A O 1
ATOM 806 N N . THR A 1 101 ? 23.518 23.422 -9.081 1.00 41.03 101 THR A N 1
ATOM 807 C CA . THR A 1 101 ? 23.830 22.131 -9.709 1.00 41.03 101 THR A CA 1
ATOM 808 C C . THR A 1 101 ? 22.531 21.414 -10.040 1.00 41.03 101 THR A C 1
ATOM 810 O O . THR A 1 101 ? 21.635 21.329 -9.212 1.00 41.03 101 THR A O 1
ATOM 813 N N . TRP A 1 102 ? 22.408 20.867 -11.252 1.00 46.22 102 TRP A N 1
ATOM 814 C CA . TRP A 1 102 ? 21.198 20.181 -11.745 1.00 46.22 102 TRP A CA 1
ATOM 815 C C . TRP A 1 102 ? 20.855 18.864 -11.024 1.00 46.22 102 TRP A C 1
ATOM 817 O O . TRP A 1 102 ? 19.862 18.217 -11.350 1.00 46.22 102 TRP A O 1
ATOM 827 N N . LEU A 1 103 ? 21.660 18.498 -10.026 1.00 38.91 103 LEU A N 1
ATOM 828 C CA . LEU A 1 103 ? 21.404 17.455 -9.037 1.00 38.91 103 LEU A CA 1
ATOM 829 C C . LEU A 1 103 ? 20.865 18.036 -7.715 1.00 38.91 103 LEU A C 1
ATOM 831 O O . LEU A 1 103 ? 20.888 17.354 -6.704 1.00 38.91 103 LEU A O 1
ATOM 835 N N . ALA A 1 104 ? 20.395 19.289 -7.706 1.00 41.28 104 ALA A N 1
ATOM 836 C CA . ALA A 1 104 ? 19.657 19.856 -6.586 1.00 41.28 104 ALA A CA 1
ATOM 837 C C . ALA A 1 104 ? 18.289 19.165 -6.487 1.00 41.28 104 ALA A C 1
ATOM 839 O O . ALA A 1 104 ? 17.322 19.491 -7.183 1.00 41.28 104 ALA A O 1
ATOM 840 N N . GLU A 1 105 ? 18.302 18.164 -5.621 1.00 48.50 105 GLU A N 1
ATOM 841 C CA . GLU A 1 105 ? 17.274 17.301 -5.049 1.00 48.50 105 GLU A CA 1
ATOM 842 C C . GLU A 1 105 ? 16.045 18.017 -4.449 1.00 48.50 105 GLU A C 1
ATOM 844 O O . GLU A 1 105 ? 15.317 17.403 -3.688 1.00 48.50 105 GLU A O 1
ATOM 849 N N . GLU A 1 106 ? 15.765 19.289 -4.740 1.00 54.44 106 GLU A N 1
ATOM 850 C CA . GLU A 1 106 ? 14.835 20.074 -3.907 1.00 54.44 106 GLU A CA 1
ATOM 851 C C . GLU A 1 106 ? 13.347 19.867 -4.214 1.00 54.44 106 GLU A C 1
ATOM 853 O O . GLU A 1 106 ? 12.542 19.973 -3.296 1.00 54.44 106 GLU A O 1
ATOM 858 N N . LEU A 1 107 ? 12.982 19.531 -5.461 1.00 62.69 107 LEU A N 1
ATOM 859 C CA . LEU A 1 107 ? 11.626 19.095 -5.818 1.00 62.69 107 LEU A CA 1
ATOM 860 C C . LEU A 1 107 ? 11.663 17.627 -6.241 1.00 62.69 107 LEU A C 1
ATOM 862 O O . LEU A 1 107 ? 12.005 17.300 -7.381 1.00 62.69 107 LEU A O 1
ATOM 866 N N . MET A 1 108 ? 11.329 16.739 -5.313 1.00 73.19 108 MET A N 1
ATOM 867 C CA . MET A 1 108 ? 11.148 15.325 -5.607 1.00 73.19 108 MET A CA 1
ATOM 868 C C . MET A 1 108 ? 9.882 15.157 -6.449 1.00 73.19 108 MET A C 1
ATOM 870 O O . MET A 1 108 ? 8.854 15.748 -6.137 1.00 73.19 108 MET A O 1
ATOM 874 N N . VAL A 1 109 ? 9.952 14.346 -7.502 1.00 81.06 109 VAL A N 1
ATOM 875 C CA . VAL A 1 109 ? 8.810 13.943 -8.340 1.00 81.06 109 VAL A CA 1
ATOM 876 C C . VAL A 1 109 ? 8.851 12.426 -8.525 1.00 81.06 109 VAL A C 1
ATOM 878 O O . VAL A 1 109 ? 9.935 11.851 -8.373 1.00 81.06 109 VAL A O 1
ATOM 881 N N . PRO A 1 110 ? 7.730 11.757 -8.859 1.00 85.12 110 PRO A N 1
ATOM 882 C CA . PRO A 1 110 ? 7.755 10.335 -9.190 1.00 85.12 110 PRO A CA 1
ATOM 883 C C . PRO A 1 110 ? 8.809 10.023 -10.261 1.00 85.12 110 PRO A C 1
ATOM 885 O O . PRO A 1 110 ? 8.991 10.778 -11.221 1.00 85.12 110 PRO A O 1
ATOM 888 N N . ASP A 1 111 ? 9.528 8.913 -10.103 1.00 85.88 111 ASP A N 1
ATOM 889 C CA . ASP A 1 111 ? 10.680 8.608 -10.957 1.00 85.88 111 ASP A CA 1
ATOM 890 C C . ASP A 1 111 ? 10.322 8.397 -12.424 1.00 85.88 111 ASP A C 1
ATOM 892 O O . ASP A 1 111 ? 11.105 8.758 -13.309 1.00 85.88 111 ASP A O 1
ATOM 896 N N . TRP A 1 112 ? 9.131 7.866 -12.689 1.00 89.81 112 TRP A N 1
ATOM 897 C CA . TRP A 1 112 ? 8.626 7.742 -14.046 1.00 89.81 112 TRP A CA 1
ATOM 898 C C . TRP A 1 112 ? 8.422 9.127 -14.677 1.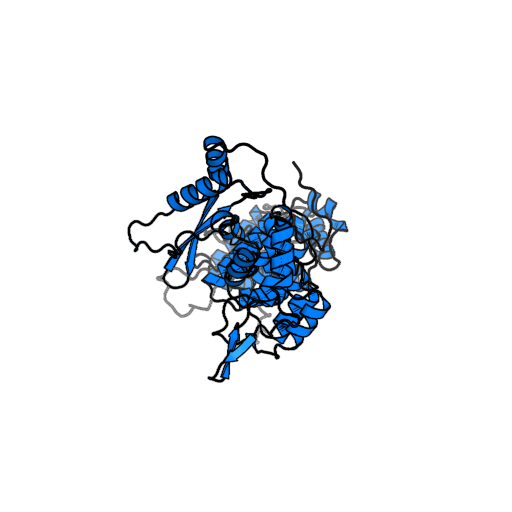00 89.81 112 TRP A C 1
ATOM 900 O O . TRP A 1 112 ? 8.904 9.349 -15.785 1.00 89.81 112 TRP A O 1
ATOM 910 N N . VAL A 1 113 ? 7.848 10.103 -13.956 1.00 90.69 113 VAL A N 1
ATOM 911 C CA . VAL A 1 113 ? 7.698 11.494 -14.433 1.00 90.69 113 VAL A CA 1
ATOM 912 C C . VAL A 1 113 ? 9.066 12.081 -14.748 1.00 90.69 113 VAL A C 1
ATOM 914 O O . VAL A 1 113 ? 9.297 12.596 -15.843 1.00 90.69 113 VAL A O 1
ATOM 917 N N . ARG A 1 114 ? 10.014 11.947 -13.813 1.00 88.81 114 ARG A N 1
ATOM 918 C CA . ARG A 1 114 ? 11.396 12.403 -14.005 1.00 88.81 114 ARG A CA 1
ATOM 919 C C . ARG A 1 114 ? 12.013 11.787 -15.260 1.00 88.81 114 ARG A C 1
ATOM 921 O O . ARG A 1 114 ? 12.680 12.482 -16.025 1.00 88.81 114 ARG A O 1
ATOM 928 N N . THR A 1 115 ? 11.778 10.500 -15.483 1.00 91.44 115 THR A N 1
ATOM 929 C CA . THR A 1 115 ? 12.305 9.759 -16.629 1.00 91.44 115 THR A CA 1
ATOM 930 C C . THR A 1 115 ? 11.708 10.236 -17.940 1.00 91.44 115 THR A C 1
ATOM 932 O O . THR A 1 115 ? 12.470 10.528 -18.865 1.00 91.44 115 THR A O 1
ATOM 935 N N . ILE A 1 116 ? 10.383 10.379 -18.012 1.00 93.44 116 ILE A N 1
ATOM 936 C CA . ILE A 1 116 ? 9.688 10.897 -19.193 1.00 93.44 116 ILE A CA 1
ATOM 937 C C . ILE A 1 116 ? 10.172 12.313 -19.516 1.00 93.44 116 ILE A C 1
ATOM 939 O O . ILE A 1 116 ? 10.519 12.589 -20.661 1.00 93.44 116 ILE A O 1
ATOM 943 N N . LEU A 1 117 ? 10.291 13.195 -18.522 1.00 91.88 117 LEU A N 1
ATOM 944 C CA . LEU A 1 117 ? 10.620 14.602 -18.757 1.00 91.88 117 LEU A CA 1
ATOM 945 C C . LEU A 1 117 ? 12.107 14.874 -19.014 1.00 91.88 117 LEU A C 1
ATOM 947 O O . LEU A 1 117 ? 12.428 15.793 -19.771 1.00 91.88 117 LEU A O 1
ATOM 951 N N . LEU A 1 118 ? 13.027 14.147 -18.372 1.00 86.75 118 LEU A N 1
ATOM 952 C CA . LEU A 1 118 ? 14.464 14.471 -18.391 1.00 86.75 118 LEU A CA 1
ATOM 953 C C . LEU A 1 118 ? 15.294 13.583 -19.315 1.00 86.75 118 LEU A C 1
ATOM 955 O O . LEU A 1 118 ? 16.447 13.909 -19.619 1.00 86.75 118 LEU A O 1
ATOM 959 N N . SER A 1 119 ? 14.739 12.467 -19.777 1.00 90.88 119 SER A N 1
ATOM 960 C CA . SER A 1 119 ? 15.428 11.648 -20.761 1.00 90.88 119 SER A CA 1
ATOM 961 C C . SER A 1 119 ? 15.431 12.331 -22.128 1.00 90.88 119 SER A C 1
ATOM 963 O O . SER A 1 119 ? 14.438 12.871 -22.596 1.00 90.88 119 SER A O 1
ATOM 965 N N . ARG A 1 120 ? 16.590 12.276 -22.786 1.00 90.31 120 ARG A N 1
ATOM 966 C CA . ARG A 1 120 ? 16.732 12.471 -24.237 1.00 90.31 120 ARG A CA 1
ATOM 967 C C . ARG A 1 120 ? 16.170 11.237 -24.935 1.00 90.31 120 ARG A C 1
ATOM 969 O O . ARG A 1 120 ? 16.898 10.245 -25.024 1.00 90.31 120 ARG A O 1
ATOM 976 N N . TRP A 1 121 ? 14.895 11.269 -25.291 1.00 93.12 121 TRP A N 1
ATOM 977 C CA . TRP A 1 121 ? 14.192 10.171 -25.965 1.00 93.12 121 TRP A CA 1
ATOM 978 C C . TRP A 1 121 ? 14.550 10.077 -27.448 1.00 93.12 121 TRP A C 1
ATOM 980 O O . TRP A 1 121 ? 14.386 9.034 -28.059 1.00 93.12 121 TRP A O 1
ATOM 990 N N . GLU A 1 122 ? 15.133 11.144 -27.981 1.00 91.94 122 GLU A N 1
ATOM 991 C CA . GLU A 1 122 ? 15.637 11.277 -29.345 1.00 91.94 122 GLU A CA 1
ATOM 992 C C . GLU A 1 122 ? 17.014 10.602 -29.526 1.00 91.94 122 GLU A C 1
ATOM 994 O O . GLU A 1 122 ? 17.571 10.572 -30.620 1.00 91.94 122 GLU A O 1
ATOM 999 N N . ALA A 1 123 ? 17.610 10.086 -28.445 1.00 94.06 123 ALA A N 1
ATOM 1000 C CA . ALA A 1 123 ? 18.861 9.336 -28.502 1.00 94.06 123 ALA A CA 1
ATOM 1001 C C . ALA A 1 123 ? 18.646 7.922 -29.068 1.00 94.06 123 ALA A C 1
ATOM 1003 O O . ALA A 1 123 ? 17.545 7.380 -29.028 1.00 94.06 123 ALA A O 1
ATOM 1004 N N . THR A 1 124 ? 19.726 7.270 -29.515 1.00 95.56 124 THR A N 1
ATOM 1005 C CA . THR A 1 124 ? 19.638 5.879 -29.988 1.00 95.56 124 THR A CA 1
ATOM 1006 C C . THR A 1 124 ? 19.113 4.946 -28.883 1.00 95.56 124 THR A C 1
ATOM 1008 O O . THR A 1 124 ? 19.476 5.134 -27.712 1.00 95.56 124 THR A O 1
ATOM 1011 N N . PRO A 1 125 ? 18.341 3.888 -29.212 1.00 96.62 125 PRO A N 1
ATOM 1012 C CA . PRO A 1 125 ? 17.805 2.952 -28.217 1.00 96.62 125 PRO A CA 1
ATOM 1013 C C . PRO A 1 125 ? 18.891 2.351 -27.313 1.00 96.62 125 PRO A C 1
ATOM 1015 O O . PRO A 1 125 ? 18.704 2.212 -26.105 1.00 96.62 125 PRO A O 1
ATOM 1018 N N . ARG A 1 126 ? 20.084 2.091 -27.870 1.00 95.56 126 ARG A N 1
ATOM 1019 C CA . ARG A 1 126 ? 21.270 1.645 -27.121 1.00 95.56 126 ARG A CA 1
ATOM 1020 C C . ARG A 1 126 ? 21.682 2.646 -26.037 1.00 95.56 126 ARG A C 1
ATOM 1022 O O . ARG A 1 126 ? 21.913 2.257 -24.889 1.00 95.56 126 ARG A O 1
ATOM 1029 N N . ALA A 1 127 ? 21.813 3.925 -26.394 1.00 95.44 127 ALA A N 1
ATOM 1030 C CA . ALA A 1 127 ? 22.213 4.976 -25.463 1.00 95.44 127 ALA A CA 1
ATOM 1031 C C . ALA A 1 127 ? 21.127 5.238 -24.411 1.00 95.44 127 ALA A C 1
ATOM 1033 O O . ALA A 1 127 ? 21.444 5.416 -23.231 1.00 95.44 127 ALA A O 1
ATOM 1034 N N . LEU A 1 128 ? 19.860 5.205 -24.832 1.00 95.25 128 LEU A N 1
ATOM 1035 C CA . LEU A 1 128 ? 18.701 5.363 -23.966 1.00 95.25 128 LEU A CA 1
ATOM 1036 C C . LEU A 1 128 ? 18.640 4.246 -22.917 1.00 95.25 128 LEU A C 1
ATOM 1038 O O . LEU A 1 128 ? 18.710 4.547 -21.727 1.00 95.25 128 LEU A O 1
ATOM 1042 N N . ALA A 1 129 ? 18.642 2.975 -23.335 1.00 95.62 129 ALA A N 1
ATOM 1043 C CA . ALA A 1 129 ? 18.636 1.825 -22.430 1.00 95.62 129 ALA A CA 1
ATOM 1044 C C . ALA A 1 129 ? 19.812 1.867 -21.441 1.00 95.62 129 ALA A C 1
ATOM 1046 O O . ALA A 1 129 ? 19.631 1.644 -20.246 1.00 95.62 129 ALA A O 1
ATOM 1047 N N . ARG A 1 130 ? 21.022 2.222 -21.907 1.00 93.81 130 ARG A N 1
ATOM 1048 C CA . ARG A 1 130 ? 22.203 2.353 -21.034 1.00 93.81 130 ARG A CA 1
ATOM 1049 C C . ARG A 1 130 ? 22.028 3.438 -19.973 1.00 93.81 130 ARG A C 1
ATOM 1051 O O . ARG A 1 130 ? 22.489 3.256 -18.849 1.00 93.81 130 ARG A O 1
ATOM 1058 N N . ARG A 1 131 ? 21.430 4.581 -20.320 1.00 92.25 131 ARG A N 1
ATOM 1059 C CA . ARG A 1 131 ? 21.208 5.676 -19.366 1.00 92.25 131 ARG A CA 1
ATOM 1060 C C . ARG A 1 131 ? 20.099 5.333 -18.377 1.00 92.25 131 ARG A C 1
ATOM 1062 O O . ARG A 1 131 ? 20.304 5.539 -17.188 1.00 92.25 131 ARG A O 1
ATOM 1069 N N . LEU A 1 132 ? 18.974 4.805 -18.855 1.00 92.81 132 LEU A N 1
ATOM 1070 C CA . LEU A 1 132 ? 17.842 4.448 -18.000 1.00 92.81 132 LEU A CA 1
ATOM 1071 C C . LEU A 1 132 ? 18.203 3.324 -17.022 1.00 92.81 132 LEU A C 1
ATOM 1073 O O . LEU A 1 132 ? 17.849 3.401 -15.854 1.00 92.81 132 LEU A O 1
ATOM 1077 N N . ALA A 1 133 ? 19.001 2.337 -17.444 1.00 91.75 133 ALA A N 1
ATOM 1078 C CA . ALA A 1 133 ? 19.458 1.275 -16.546 1.00 91.75 133 ALA A CA 1
ATOM 1079 C C . ALA A 1 133 ? 20.262 1.808 -15.346 1.00 91.75 133 ALA A C 1
ATOM 1081 O O . ALA A 1 133 ? 20.213 1.220 -14.273 1.00 91.75 133 ALA A O 1
ATOM 1082 N N . LYS A 1 134 ? 20.967 2.942 -15.498 1.00 88.38 134 LYS A N 1
ATOM 1083 C CA . LYS A 1 134 ? 21.654 3.624 -14.385 1.00 88.38 134 LYS A CA 1
ATOM 1084 C C . LYS A 1 134 ? 20.704 4.365 -13.444 1.00 88.38 134 LYS A C 1
ATOM 1086 O O . LYS A 1 134 ? 21.123 4.731 -12.353 1.00 88.38 134 LYS A O 1
ATOM 1091 N N . GLN A 1 135 ? 19.483 4.657 -13.887 1.00 84.38 135 GLN A N 1
ATOM 1092 C CA . GLN A 1 135 ? 18.474 5.347 -13.084 1.00 84.38 135 GLN A CA 1
ATOM 1093 C C . GLN A 1 135 ? 17.673 4.381 -12.205 1.00 84.38 135 GLN A C 1
ATOM 1095 O O . GLN A 1 135 ? 17.178 4.824 -11.174 1.00 84.38 135 GLN A O 1
ATOM 1100 N N . GLY A 1 136 ? 17.634 3.090 -12.561 1.00 88.06 136 GLY A N 1
ATOM 1101 C CA . GLY A 1 136 ? 17.003 2.038 -11.768 1.00 88.06 136 GLY A CA 1
ATOM 1102 C C . GLY A 1 136 ? 15.938 1.281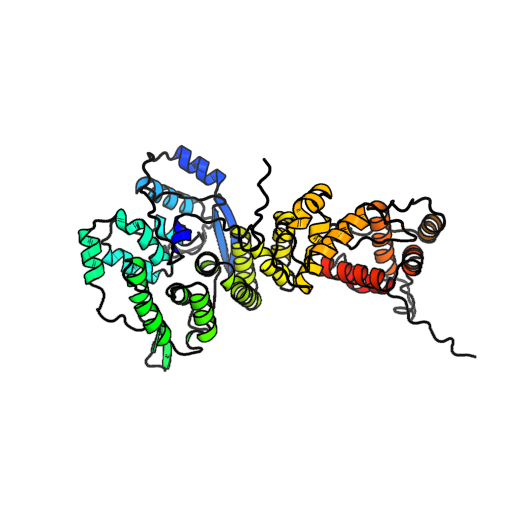 -12.556 1.00 88.06 136 GLY A C 1
ATOM 1103 O O . GLY A 1 136 ? 16.183 0.828 -13.678 1.00 88.06 136 GLY A O 1
ATOM 1104 N N . ALA A 1 137 ? 14.758 1.127 -11.955 1.00 90.75 137 ALA A N 1
ATOM 1105 C CA . ALA A 1 137 ? 13.631 0.394 -12.533 1.00 90.75 137 ALA A CA 1
ATOM 1106 C C . ALA A 1 137 ? 13.022 1.087 -13.760 1.00 90.75 137 ALA A C 1
ATOM 1108 O O . ALA A 1 137 ? 12.328 0.459 -14.553 1.00 90.75 137 ALA A O 1
ATOM 1109 N N . GLU A 1 138 ? 13.306 2.370 -13.959 1.00 90.88 138 GLU A N 1
ATOM 1110 C CA . GLU A 1 138 ? 12.730 3.216 -15.008 1.00 90.88 138 GLU A CA 1
ATOM 1111 C C . GLU A 1 138 ? 13.153 2.772 -16.414 1.00 90.88 138 GLU A C 1
ATOM 1113 O O . GLU A 1 138 ? 12.509 3.110 -17.404 1.00 90.88 138 GLU A O 1
ATOM 1118 N N . VAL A 1 139 ? 14.200 1.950 -16.521 1.00 93.75 139 VAL A N 1
ATOM 1119 C CA . VAL A 1 139 ? 14.545 1.245 -17.762 1.00 93.75 139 VAL A CA 1
ATOM 1120 C C . VAL A 1 139 ? 13.409 0.363 -18.279 1.00 93.75 139 VAL A C 1
ATOM 1122 O O . VAL A 1 139 ? 13.309 0.166 -19.487 1.00 93.75 139 VAL A O 1
ATOM 1125 N N . LEU A 1 140 ? 12.532 -0.135 -17.402 1.00 94.44 140 LEU A N 1
ATOM 1126 C CA . LEU A 1 140 ? 11.390 -0.966 -17.782 1.00 94.44 140 LEU A CA 1
ATOM 1127 C C . LEU A 1 140 ? 10.321 -0.173 -18.541 1.00 94.44 140 LEU A C 1
ATOM 1129 O O . LEU A 1 140 ? 9.634 -0.756 -19.377 1.00 94.44 140 LEU A O 1
ATOM 1133 N N . LEU A 1 141 ? 10.253 1.151 -18.347 1.00 94.00 141 LEU A N 1
ATOM 1134 C CA . LEU A 1 141 ? 9.362 2.034 -19.109 1.00 94.00 141 LEU A CA 1
ATOM 1135 C C . LEU A 1 141 ? 9.658 1.982 -20.610 1.00 94.00 141 LEU A C 1
ATOM 1137 O O . LEU A 1 141 ? 8.766 2.180 -21.429 1.00 94.00 141 LEU A O 1
ATOM 1141 N N . LEU A 1 142 ? 10.911 1.692 -20.980 1.00 94.56 142 LEU A N 1
ATOM 1142 C CA . LEU A 1 142 ? 11.314 1.597 -22.376 1.00 94.56 142 LEU A CA 1
ATOM 1143 C C . LEU A 1 142 ? 10.496 0.540 -23.126 1.00 94.56 142 LEU A C 1
ATOM 1145 O O . LEU A 1 142 ? 10.171 0.772 -24.283 1.00 94.56 142 LEU A O 1
ATOM 1149 N N . ARG A 1 143 ? 10.106 -0.562 -22.468 1.00 93.12 143 ARG A N 1
ATOM 1150 C CA . ARG A 1 143 ? 9.391 -1.693 -23.085 1.00 93.12 143 ARG A CA 1
ATOM 1151 C C . ARG A 1 143 ? 8.114 -1.260 -23.800 1.00 93.12 143 ARG A C 1
ATOM 1153 O O . ARG A 1 143 ? 7.923 -1.652 -24.943 1.00 93.12 143 ARG A O 1
ATOM 1160 N N . GLY A 1 144 ? 7.301 -0.425 -23.151 1.00 94.06 144 GLY A N 1
ATOM 1161 C CA . GLY A 1 144 ? 6.045 0.088 -23.710 1.00 94.06 144 GLY A CA 1
ATOM 1162 C C . GLY A 1 144 ? 6.218 1.272 -24.662 1.00 94.06 144 GLY A C 1
ATOM 1163 O O . GLY A 1 144 ? 5.231 1.795 -25.164 1.00 94.06 144 GLY A O 1
ATOM 1164 N N . LEU A 1 145 ? 7.456 1.720 -24.899 1.00 95.50 145 LEU A N 1
ATOM 1165 C CA . LEU A 1 145 ? 7.790 2.853 -25.769 1.00 95.50 145 LEU A CA 1
ATOM 1166 C C . LEU A 1 145 ? 8.661 2.442 -26.964 1.00 95.50 145 LEU A C 1
ATOM 1168 O O . LEU A 1 145 ? 8.934 3.271 -27.829 1.00 95.50 145 LEU A O 1
ATOM 1172 N N . LEU A 1 146 ? 9.107 1.181 -27.042 1.00 95.50 146 LEU A N 1
ATOM 1173 C CA . LEU A 1 146 ? 9.969 0.700 -28.129 1.00 95.50 146 LEU A CA 1
ATOM 1174 C C . LEU A 1 146 ? 9.320 0.865 -29.507 1.00 95.50 146 LEU A C 1
ATOM 1176 O O . LEU A 1 146 ? 10.039 1.117 -30.469 1.00 95.50 146 LEU A O 1
ATOM 1180 N N . HIS A 1 147 ? 7.992 0.751 -29.601 1.00 95.31 147 HIS A N 1
ATOM 1181 C CA . HIS A 1 147 ? 7.251 0.909 -30.855 1.00 95.31 147 HIS A CA 1
ATOM 1182 C C . HIS A 1 147 ? 7.270 2.351 -31.396 1.00 95.31 147 HIS A C 1
ATOM 1184 O O . HIS A 1 147 ? 7.017 2.558 -32.578 1.00 95.31 147 HIS A O 1
ATOM 1190 N N . LEU A 1 148 ? 7.585 3.344 -30.553 1.00 95.06 148 LEU A N 1
ATOM 1191 C CA . LEU A 1 148 ? 7.745 4.747 -30.955 1.00 95.06 148 LEU A CA 1
ATOM 1192 C C . LEU A 1 148 ? 9.151 5.054 -31.492 1.00 95.06 148 LEU A C 1
ATOM 1194 O O . LEU A 1 148 ? 9.408 6.169 -31.944 1.00 95.06 148 LEU A O 1
ATOM 1198 N N . LEU A 1 149 ? 10.079 4.100 -31.395 1.00 95.12 149 LEU A N 1
ATOM 1199 C CA . LEU A 1 149 ? 11.464 4.249 -31.830 1.00 95.12 149 LEU A CA 1
ATOM 1200 C C . LEU A 1 149 ? 11.679 3.561 -33.181 1.00 95.12 149 LEU A C 1
ATOM 1202 O O . LEU A 1 149 ? 10.934 2.663 -33.563 1.00 95.12 149 LEU A O 1
ATOM 1206 N N . ASP A 1 150 ? 12.745 3.949 -33.885 1.00 95.69 150 ASP A N 1
ATOM 1207 C CA . ASP A 1 150 ? 13.130 3.296 -35.139 1.00 95.69 150 ASP A CA 1
ATOM 1208 C C . ASP A 1 150 ? 13.368 1.782 -34.922 1.00 95.69 150 ASP A C 1
ATOM 1210 O O . ASP A 1 150 ? 14.277 1.409 -34.162 1.00 95.69 150 ASP A O 1
ATOM 1214 N N . PRO A 1 151 ? 12.599 0.895 -35.587 1.00 96.88 151 PRO A N 1
ATOM 1215 C CA . PRO A 1 151 ? 12.706 -0.548 -35.397 1.00 96.88 151 PRO A CA 1
ATOM 1216 C C . PRO A 1 151 ? 14.087 -1.101 -35.770 1.00 96.88 151 PRO A C 1
ATOM 1218 O O . PRO A 1 151 ? 14.544 -2.060 -35.140 1.00 96.88 151 PRO A O 1
ATOM 1221 N N . VAL A 1 152 ? 14.789 -0.491 -36.735 1.00 97.50 152 VAL A N 1
ATOM 1222 C CA . VAL A 1 152 ? 16.141 -0.919 -37.132 1.00 97.50 152 VAL A CA 1
ATOM 1223 C C . VAL A 1 152 ? 17.141 -0.608 -36.019 1.00 97.50 152 VAL A C 1
ATOM 1225 O O . VAL A 1 152 ? 17.904 -1.484 -35.598 1.00 97.50 152 VAL A O 1
ATOM 1228 N N . ALA A 1 153 ? 17.102 0.607 -35.469 1.00 97.50 153 ALA A N 1
ATOM 1229 C CA . ALA A 1 153 ? 17.930 0.982 -34.329 1.00 97.50 153 ALA A CA 1
ATOM 1230 C C . ALA A 1 153 ? 17.616 0.162 -33.063 1.00 97.50 153 ALA A C 1
ATOM 1232 O O . ALA A 1 153 ? 18.528 -0.139 -32.284 1.00 97.50 153 ALA A O 1
ATOM 1233 N N . VAL A 1 154 ? 16.353 -0.230 -32.848 1.00 97.75 154 VAL A N 1
ATOM 1234 C CA . VAL A 1 154 ? 15.967 -1.135 -31.752 1.00 97.75 154 VAL A CA 1
ATOM 1235 C C . VAL A 1 154 ? 16.585 -2.516 -31.961 1.00 97.75 154 VAL A C 1
ATOM 1237 O O . VAL A 1 154 ? 17.226 -3.031 -31.045 1.00 97.75 154 VAL A O 1
ATOM 1240 N N . ALA A 1 155 ? 16.470 -3.100 -33.157 1.00 97.62 155 ALA A N 1
ATOM 1241 C CA . ALA A 1 155 ? 17.084 -4.391 -33.472 1.00 97.62 155 ALA A CA 1
ATOM 1242 C C . ALA A 1 155 ? 18.612 -4.368 -33.271 1.00 97.62 155 ALA A C 1
ATOM 1244 O O . ALA A 1 155 ? 19.164 -5.268 -32.636 1.00 97.62 155 ALA A O 1
ATOM 1245 N N . ALA A 1 156 ? 19.286 -3.300 -33.708 1.00 97.56 156 ALA A N 1
ATOM 1246 C CA . ALA A 1 156 ? 20.722 -3.119 -33.495 1.00 97.56 156 ALA A CA 1
ATOM 1247 C C . ALA A 1 156 ? 21.094 -3.016 -32.003 1.00 97.56 156 ALA A C 1
ATOM 1249 O O . ALA A 1 156 ? 22.088 -3.593 -31.564 1.00 97.56 156 ALA A O 1
ATOM 1250 N N . ALA A 1 157 ? 20.289 -2.319 -31.195 1.00 97.50 157 ALA A N 1
ATOM 1251 C CA . ALA A 1 157 ? 20.516 -2.221 -29.753 1.00 97.50 157 ALA A CA 1
ATOM 1252 C C . ALA A 1 157 ? 20.346 -3.567 -29.030 1.00 97.50 157 ALA A C 1
ATOM 1254 O O . ALA A 1 157 ? 21.037 -3.814 -28.041 1.00 97.50 157 ALA A O 1
ATOM 1255 N N . ARG A 1 158 ? 19.448 -4.429 -29.521 1.00 97.62 158 ARG A N 1
ATOM 1256 C CA . ARG A 1 158 ? 19.260 -5.796 -29.014 1.00 97.62 158 ARG A CA 1
ATOM 1257 C C . ARG A 1 158 ? 20.437 -6.697 -29.381 1.00 97.62 158 ARG A C 1
ATOM 1259 O O . ARG A 1 158 ? 20.927 -7.414 -28.518 1.00 97.62 158 ARG A O 1
ATOM 1266 N N . ALA A 1 159 ? 20.919 -6.608 -30.620 1.00 96.38 159 ALA A N 1
ATOM 1267 C CA . ALA A 1 159 ? 22.073 -7.371 -31.100 1.00 96.38 159 ALA A CA 1
ATOM 1268 C C . ALA A 1 159 ? 23.395 -6.995 -30.399 1.00 96.38 159 ALA A C 1
ATOM 1270 O O . ALA A 1 159 ? 24.316 -7.801 -30.360 1.00 96.38 159 ALA A O 1
ATOM 1271 N N . ASP A 1 160 ? 23.489 -5.791 -29.825 1.00 95.38 160 ASP A N 1
ATOM 1272 C CA . ASP A 1 160 ? 24.647 -5.345 -29.035 1.00 95.38 160 ASP A CA 1
ATOM 1273 C C . ASP A 1 160 ? 24.729 -5.975 -27.631 1.00 95.38 160 ASP A C 1
ATOM 1275 O O . ASP A 1 160 ? 25.739 -5.826 -26.939 1.00 95.38 160 ASP A O 1
ATOM 1279 N N . LEU A 1 161 ? 23.666 -6.631 -27.158 1.00 95.44 161 LEU A N 1
ATOM 1280 C CA . LEU A 1 161 ? 23.699 -7.311 -25.865 1.00 95.44 161 LEU A CA 1
ATOM 1281 C C . LEU A 1 161 ? 24.593 -8.561 -25.952 1.00 95.44 161 LEU A C 1
ATOM 1283 O O . LEU A 1 161 ? 24.547 -9.278 -26.951 1.00 95.44 161 LEU A O 1
ATOM 1287 N N . PRO A 1 162 ? 25.397 -8.857 -24.913 1.00 93.56 162 PRO A N 1
ATOM 1288 C CA . PRO A 1 162 ? 26.210 -10.066 -24.899 1.00 93.56 162 PRO A CA 1
ATOM 1289 C C . PRO A 1 162 ? 25.315 -11.312 -24.902 1.00 93.56 162 PRO A C 1
ATOM 1291 O O . PRO A 1 162 ? 24.250 -11.318 -24.282 1.00 93.56 162 PRO A O 1
ATOM 1294 N N . ALA A 1 163 ? 25.773 -12.376 -25.569 1.00 88.12 163 ALA A N 1
ATOM 1295 C CA . ALA A 1 163 ? 25.046 -13.647 -25.649 1.00 88.12 163 ALA A CA 1
ATOM 1296 C C . ALA A 1 163 ? 24.775 -14.251 -24.258 1.00 88.12 163 ALA A C 1
ATOM 1298 O O . ALA A 1 163 ? 23.697 -14.790 -24.004 1.00 88.12 163 ALA A O 1
ATOM 1299 N N . GLU A 1 164 ? 25.735 -14.107 -23.341 1.00 90.62 164 GLU A N 1
ATOM 1300 C CA . GLU A 1 164 ? 25.571 -14.425 -21.926 1.00 90.62 164 GLU A CA 1
ATOM 1301 C C . GLU A 1 164 ? 25.566 -13.140 -21.100 1.00 90.62 164 GLU A C 1
ATOM 1303 O O . GLU A 1 164 ? 26.506 -12.343 -21.138 1.00 90.62 164 GLU A O 1
ATOM 1308 N N . LEU A 1 165 ? 24.479 -12.929 -20.357 1.00 92.69 165 LEU A N 1
ATOM 1309 C CA . LEU A 1 165 ? 24.336 -11.755 -19.508 1.00 92.69 165 LEU A CA 1
ATOM 1310 C C . LEU A 1 165 ? 25.230 -11.901 -18.267 1.00 92.69 165 LEU A C 1
ATOM 1312 O O . LEU A 1 165 ? 25.123 -12.905 -17.564 1.00 92.69 165 LEU A O 1
ATOM 1316 N N . PRO A 1 166 ? 26.080 -10.908 -17.962 1.00 91.44 166 PRO A N 1
ATOM 1317 C CA . PRO A 1 166 ? 26.935 -10.948 -16.784 1.00 91.44 166 PRO A CA 1
ATOM 1318 C C . PRO A 1 166 ? 26.117 -10.818 -15.495 1.00 91.44 166 PRO A C 1
ATOM 1320 O O . PRO A 1 166 ? 25.178 -10.021 -15.426 1.00 91.44 166 PRO A O 1
ATOM 1323 N N . CYS A 1 167 ? 26.520 -11.555 -14.452 1.00 89.00 167 CYS A N 1
ATOM 1324 C CA . CYS A 1 167 ? 25.957 -11.415 -13.108 1.00 89.00 167 CYS A CA 1
ATOM 1325 C C . CYS A 1 167 ? 26.017 -9.949 -12.635 1.00 89.00 167 CYS A C 1
ATOM 1327 O O . CYS A 1 167 ? 27.104 -9.358 -12.648 1.00 89.00 167 CYS A O 1
ATOM 1329 N N . PRO A 1 168 ? 24.888 -9.358 -12.195 1.00 87.50 168 PRO A N 1
ATOM 1330 C CA . PRO A 1 168 ? 24.819 -7.935 -11.871 1.00 87.50 168 PRO A CA 1
ATOM 1331 C C . PRO A 1 168 ? 25.583 -7.575 -10.592 1.00 87.50 168 PRO A C 1
ATOM 1333 O O . PRO A 1 168 ? 25.997 -6.426 -10.421 1.00 87.50 168 PRO A O 1
ATOM 1336 N N . VAL A 1 169 ? 25.774 -8.548 -9.695 1.00 88.44 169 VAL A N 1
ATOM 1337 C CA . VAL A 1 169 ? 26.304 -8.348 -8.344 1.00 88.44 169 VAL A CA 1
ATOM 1338 C C . VAL A 1 169 ? 27.533 -9.222 -8.142 1.00 88.44 169 VAL A C 1
ATOM 1340 O O . VAL A 1 169 ? 27.475 -10.438 -8.303 1.00 88.44 169 VAL A O 1
ATOM 1343 N N . ARG A 1 170 ? 28.662 -8.610 -7.780 1.00 86.38 170 ARG A N 1
ATOM 1344 C CA . ARG A 1 170 ? 29.918 -9.321 -7.497 1.00 86.38 170 ARG A CA 1
ATOM 1345 C C . ARG A 1 170 ? 30.662 -8.657 -6.349 1.00 86.38 170 ARG A C 1
ATOM 1347 O O . ARG A 1 170 ? 30.422 -7.491 -6.035 1.00 86.38 170 ARG A O 1
ATOM 1354 N N . ARG A 1 171 ? 31.578 -9.402 -5.731 1.00 86.56 171 ARG A N 1
ATOM 1355 C CA . ARG A 1 171 ? 32.543 -8.823 -4.797 1.00 86.56 171 ARG A CA 1
ATOM 1356 C C . ARG A 1 171 ? 33.581 -8.010 -5.565 1.00 86.56 171 ARG A C 1
ATOM 1358 O O . ARG A 1 171 ? 34.088 -8.461 -6.592 1.00 86.56 171 ARG A O 1
ATOM 1365 N N . ASP A 1 172 ? 33.873 -6.814 -5.071 1.00 83.69 172 ASP A N 1
ATOM 1366 C CA . ASP A 1 172 ? 35.001 -6.020 -5.542 1.00 83.69 172 ASP A CA 1
ATOM 1367 C C . ASP A 1 172 ? 36.339 -6.600 -5.043 1.00 83.69 172 ASP A C 1
ATOM 1369 O O . ASP A 1 172 ? 36.395 -7.642 -4.384 1.00 83.69 172 ASP A O 1
ATOM 1373 N N . ARG A 1 173 ? 37.448 -5.925 -5.369 1.00 84.81 173 ARG A N 1
ATOM 1374 C CA . ARG A 1 173 ? 38.796 -6.357 -4.958 1.00 84.81 173 ARG A CA 1
ATOM 1375 C C . ARG A 1 173 ? 38.982 -6.354 -3.437 1.00 84.81 173 ARG A C 1
ATOM 1377 O O . ARG A 1 173 ? 39.894 -7.009 -2.949 1.00 84.81 173 ARG A O 1
ATOM 1384 N N . GLN A 1 174 ? 38.143 -5.623 -2.708 1.00 84.19 174 GLN A N 1
ATOM 1385 C CA . GLN A 1 174 ? 38.131 -5.530 -1.253 1.00 84.19 174 GLN A CA 1
ATOM 1386 C C . GLN A 1 174 ? 37.193 -6.564 -0.608 1.00 84.19 174 GLN A C 1
ATOM 1388 O O . GLN A 1 174 ? 37.061 -6.591 0.612 1.00 84.19 174 GLN A O 1
ATOM 1393 N N . GLY A 1 175 ? 36.545 -7.423 -1.403 1.00 82.62 175 GLY A N 1
ATOM 1394 C CA . GLY A 1 175 ? 35.619 -8.441 -0.915 1.00 82.62 175 GLY A CA 1
ATOM 1395 C C . GLY A 1 175 ? 34.212 -7.920 -0.610 1.00 82.62 175 GLY A C 1
ATOM 1396 O O . GLY A 1 175 ? 33.399 -8.680 -0.085 1.00 82.62 175 GLY A O 1
ATOM 1397 N N . VAL A 1 176 ? 33.899 -6.666 -0.953 1.00 84.75 176 VAL A N 1
ATOM 1398 C CA . VAL A 1 176 ? 32.603 -6.030 -0.676 1.00 84.75 176 VAL A CA 1
ATOM 1399 C C . VAL A 1 176 ? 31.655 -6.244 -1.850 1.00 84.75 176 VAL A C 1
ATOM 1401 O O . VAL A 1 176 ? 32.031 -6.059 -3.008 1.00 84.75 176 VAL A O 1
ATOM 1404 N N . TRP A 1 177 ? 30.408 -6.622 -1.571 1.00 85.62 177 TRP A N 1
ATOM 1405 C CA . TRP A 1 177 ? 29.383 -6.761 -2.604 1.00 85.62 177 TRP A CA 1
ATOM 1406 C C . TRP A 1 177 ? 29.051 -5.413 -3.258 1.00 85.62 177 TRP A C 1
ATOM 1408 O O . TRP A 1 177 ? 28.815 -4.420 -2.570 1.00 85.62 177 TRP A O 1
ATOM 1418 N N . ARG A 1 178 ? 29.017 -5.378 -4.597 1.00 83.56 178 ARG A N 1
ATOM 1419 C CA . ARG A 1 178 ? 28.636 -4.210 -5.406 1.00 83.56 178 ARG A CA 1
ATOM 1420 C C . ARG A 1 178 ? 27.777 -4.613 -6.596 1.00 83.56 178 ARG A C 1
ATOM 1422 O O . ARG A 1 178 ? 27.987 -5.674 -7.184 1.00 83.56 178 ARG A O 1
ATOM 1429 N N . VAL A 1 179 ? 26.873 -3.720 -7.005 1.00 81.69 179 VAL A N 1
ATOM 1430 C CA . VAL A 1 179 ? 26.278 -3.774 -8.347 1.00 81.69 179 VAL A CA 1
ATOM 1431 C C . VAL A 1 179 ? 27.315 -3.253 -9.332 1.00 81.69 179 VAL A C 1
ATOM 1433 O O . VAL A 1 179 ? 27.669 -2.075 -9.302 1.00 81.69 179 VAL A O 1
ATOM 1436 N N . LEU A 1 180 ? 27.833 -4.141 -10.174 1.00 77.50 180 LEU A N 1
ATOM 1437 C CA . LEU A 1 180 ? 28.870 -3.809 -11.153 1.00 77.50 180 LEU A CA 1
ATOM 1438 C C . LEU A 1 180 ? 28.336 -3.808 -12.584 1.00 77.50 180 LEU A C 1
ATOM 1440 O O . LEU A 1 180 ? 28.917 -3.139 -13.437 1.00 77.50 180 LEU A O 1
ATOM 1444 N N . ASP A 1 181 ? 27.231 -4.512 -12.842 1.00 84.94 181 ASP A N 1
ATOM 1445 C CA . ASP A 1 181 ? 26.689 -4.654 -14.187 1.00 84.94 181 ASP A CA 1
ATOM 1446 C C . ASP A 1 181 ? 25.165 -4.469 -14.226 1.00 84.94 181 ASP A C 1
ATOM 1448 O O . ASP A 1 181 ? 24.413 -5.057 -13.453 1.00 84.94 181 ASP A O 1
ATOM 1452 N N . LEU A 1 182 ? 24.710 -3.622 -15.150 1.00 89.00 182 LEU A N 1
ATOM 1453 C CA . LEU A 1 182 ? 23.301 -3.269 -15.354 1.00 89.00 182 LEU A CA 1
ATOM 1454 C C . LEU A 1 182 ? 22.769 -3.809 -16.692 1.00 89.00 182 LEU A C 1
ATOM 1456 O O . LEU A 1 182 ? 21.703 -3.409 -17.162 1.00 89.00 182 LEU A O 1
ATOM 1460 N N . THR A 1 183 ? 23.511 -4.698 -17.352 1.00 93.69 183 THR A N 1
ATOM 1461 C CA . THR A 1 183 ? 23.175 -5.230 -18.678 1.00 93.69 183 THR A CA 1
ATOM 1462 C C . THR A 1 183 ? 21.909 -6.075 -18.646 1.00 93.69 183 THR A C 1
ATOM 1464 O O . THR A 1 183 ? 21.122 -6.007 -19.586 1.00 93.69 183 THR A O 1
ATOM 1467 N N . ALA A 1 184 ? 21.629 -6.768 -17.541 1.00 93.88 184 ALA A N 1
ATOM 1468 C CA . ALA A 1 184 ? 20.362 -7.474 -17.357 1.00 93.88 184 ALA A CA 1
ATOM 1469 C C . ALA A 1 184 ? 19.150 -6.526 -17.326 1.00 93.88 184 ALA A C 1
ATOM 1471 O O . ALA A 1 184 ? 18.141 -6.786 -17.977 1.00 93.88 184 ALA A O 1
ATOM 1472 N N . LEU A 1 185 ? 19.279 -5.380 -16.651 1.00 94.38 185 LEU A N 1
ATOM 1473 C CA . LEU A 1 185 ? 18.265 -4.321 -16.638 1.00 94.38 185 LEU A CA 1
ATOM 1474 C C . LEU A 1 185 ? 18.081 -3.695 -18.032 1.00 94.38 185 LEU A C 1
ATOM 1476 O O . LEU A 1 185 ? 16.954 -3.465 -18.465 1.00 94.38 185 LEU A O 1
ATOM 1480 N N . ARG A 1 186 ? 19.174 -3.492 -18.784 1.00 95.69 186 ARG A N 1
ATOM 1481 C CA . ARG A 1 186 ? 19.109 -3.060 -20.195 1.00 95.69 186 ARG A CA 1
ATOM 1482 C C . ARG A 1 186 ? 18.368 -4.077 -21.063 1.00 95.69 186 ARG A C 1
ATOM 1484 O O . ARG A 1 186 ? 17.520 -3.682 -21.858 1.00 95.69 186 ARG A O 1
ATOM 1491 N N . ALA A 1 187 ? 18.685 -5.362 -20.913 1.00 96.06 187 ALA A N 1
ATOM 1492 C CA . ALA A 1 187 ? 18.035 -6.443 -21.645 1.00 96.06 187 ALA A CA 1
ATOM 1493 C C . ALA A 1 187 ? 16.534 -6.507 -21.329 1.00 96.06 187 ALA A C 1
ATOM 1495 O O . ALA A 1 187 ? 15.731 -6.660 -22.247 1.00 96.06 187 ALA A O 1
ATOM 1496 N N . ALA A 1 188 ? 16.150 -6.314 -20.063 1.00 95.06 188 ALA A N 1
ATOM 1497 C CA . ALA A 1 188 ? 14.750 -6.222 -19.658 1.00 95.06 188 ALA A CA 1
ATOM 1498 C C . ALA A 1 188 ? 14.040 -5.031 -20.322 1.00 95.06 188 ALA A C 1
ATOM 1500 O O . ALA A 1 188 ? 12.998 -5.217 -20.945 1.00 95.06 188 ALA A O 1
ATOM 1501 N N . GLY A 1 189 ? 14.631 -3.831 -20.281 1.00 95.00 189 GLY A N 1
ATOM 1502 C CA . GLY A 1 189 ? 14.064 -2.636 -20.921 1.00 95.00 189 GLY A CA 1
ATOM 1503 C C . GLY A 1 189 ? 13.920 -2.736 -22.444 1.00 95.00 189 GLY A C 1
ATOM 1504 O O . GLY A 1 189 ? 12.972 -2.207 -23.013 1.00 95.00 189 GLY A O 1
ATOM 1505 N N . LEU A 1 190 ? 14.833 -3.449 -23.113 1.00 96.06 190 LEU A N 1
ATOM 1506 C CA . LEU A 1 190 ? 14.780 -3.706 -24.559 1.00 96.06 190 LEU A CA 1
ATOM 1507 C C . LEU A 1 190 ? 13.841 -4.866 -24.947 1.00 96.06 190 LEU A C 1
ATOM 1509 O O . LEU A 1 190 ? 13.690 -5.160 -26.139 1.00 96.06 190 LEU A O 1
ATOM 1513 N N . GLY A 1 191 ? 13.215 -5.524 -23.967 1.00 93.31 191 GLY A N 1
ATOM 1514 C CA . GLY A 1 191 ? 12.322 -6.662 -24.189 1.00 93.31 191 GLY A CA 1
ATOM 1515 C C . GLY A 1 191 ? 13.046 -7.936 -24.638 1.00 93.31 191 GLY A C 1
ATOM 1516 O O . GLY A 1 191 ? 12.483 -8.720 -25.392 1.00 93.31 191 GLY A O 1
ATOM 1517 N N . CYS A 1 192 ? 14.302 -8.134 -24.221 1.00 93.31 192 CYS A N 1
ATOM 1518 C CA . CYS A 1 192 ? 15.141 -9.275 -24.622 1.00 93.31 192 CYS A CA 1
ATOM 1519 C C . CYS A 1 192 ? 15.538 -10.206 -23.473 1.00 93.31 192 CYS A C 1
ATOM 1521 O O . CYS A 1 192 ? 16.233 -11.194 -23.701 1.00 93.31 192 CYS A O 1
ATOM 1523 N N . LEU A 1 193 ? 15.125 -9.914 -22.239 1.00 93.88 193 LEU A N 1
ATOM 1524 C CA . LEU A 1 193 ? 15.382 -10.795 -21.105 1.00 93.88 193 LEU A CA 1
ATOM 1525 C C . LEU A 1 193 ? 14.300 -11.879 -21.022 1.00 93.88 193 LEU A C 1
ATOM 1527 O O . LEU A 1 193 ? 13.162 -11.598 -20.654 1.00 93.88 193 LEU A O 1
ATOM 1531 N N . SER A 1 194 ? 14.655 -13.124 -21.344 1.00 92.81 194 SER A N 1
ATOM 1532 C CA . SER A 1 194 ? 13.746 -14.263 -21.176 1.00 92.81 194 SER A CA 1
ATOM 1533 C C . SER A 1 194 ? 13.619 -14.673 -19.706 1.00 92.81 194 SER A C 1
ATOM 1535 O O . SER A 1 194 ? 14.545 -14.488 -18.912 1.00 92.81 194 SER A O 1
ATOM 1537 N N . ALA A 1 195 ? 12.499 -15.308 -19.349 1.00 94.50 195 ALA A N 1
ATOM 1538 C CA . ALA A 1 195 ? 12.270 -15.788 -17.986 1.00 94.50 195 ALA A CA 1
ATOM 1539 C C . ALA A 1 195 ? 13.349 -16.783 -17.518 1.00 94.50 195 ALA A C 1
ATOM 1541 O O . ALA A 1 195 ? 13.817 -16.715 -16.384 1.00 94.50 195 ALA A O 1
ATOM 1542 N N . THR A 1 196 ? 13.794 -17.680 -18.403 1.00 95.31 196 THR A N 1
ATOM 1543 C CA . THR A 1 196 ? 14.864 -18.645 -18.107 1.00 95.31 196 THR A CA 1
ATOM 1544 C C . THR A 1 196 ? 16.203 -17.950 -17.866 1.00 95.31 196 THR A C 1
ATOM 1546 O O . THR A 1 196 ? 16.903 -18.286 -16.911 1.00 95.31 196 THR A O 1
ATOM 1549 N N . ALA A 1 197 ? 16.550 -16.952 -18.688 1.00 94.00 197 ALA A N 1
ATOM 1550 C CA . ALA A 1 197 ? 17.779 -16.184 -18.507 1.00 94.00 197 ALA A CA 1
ATOM 1551 C C . ALA A 1 197 ? 17.755 -15.383 -17.198 1.00 94.00 197 ALA A C 1
ATOM 1553 O O . ALA A 1 197 ? 18.749 -15.389 -16.474 1.00 94.00 197 ALA A O 1
ATOM 1554 N N . ALA A 1 198 ? 16.617 -14.764 -16.863 1.00 95.06 198 ALA A N 1
ATOM 1555 C CA . ALA A 1 198 ? 16.432 -14.055 -15.601 1.00 95.06 198 ALA A CA 1
ATOM 1556 C C . ALA A 1 198 ? 16.603 -14.984 -14.391 1.00 95.06 198 ALA A C 1
ATOM 1558 O O . ALA A 1 198 ? 17.373 -14.669 -13.488 1.00 95.06 198 ALA A O 1
ATOM 1559 N N . ARG A 1 199 ? 15.954 -16.157 -14.387 1.00 96.25 199 ARG A N 1
ATOM 1560 C CA . ARG A 1 199 ? 16.090 -17.139 -13.296 1.00 96.25 199 ARG A CA 1
ATOM 1561 C C . ARG A 1 199 ? 17.532 -17.593 -13.102 1.00 96.25 199 ARG A C 1
ATOM 1563 O O . ARG A 1 199 ? 18.007 -17.593 -11.972 1.00 96.25 199 ARG A O 1
ATOM 1570 N N . ARG A 1 200 ? 18.230 -17.939 -14.191 1.00 95.12 200 ARG A N 1
ATOM 1571 C CA . ARG A 1 200 ? 19.646 -18.339 -14.145 1.00 95.12 200 ARG A CA 1
ATOM 1572 C C . ARG A 1 200 ? 20.507 -17.232 -13.536 1.00 95.12 200 ARG A C 1
ATOM 1574 O O . ARG A 1 200 ? 21.237 -17.489 -12.590 1.00 95.12 200 ARG A O 1
ATOM 1581 N N . LEU A 1 201 ? 20.345 -16.003 -14.020 1.00 94.06 201 LEU A N 1
ATOM 1582 C CA . LEU A 1 201 ? 21.103 -14.849 -13.548 1.00 94.06 201 LEU A CA 1
ATOM 1583 C C . LEU A 1 201 ? 20.863 -14.556 -12.060 1.00 94.06 201 LEU A C 1
ATOM 1585 O O . LEU A 1 201 ? 21.801 -14.324 -11.305 1.00 94.06 201 LEU A O 1
ATOM 1589 N N . LEU A 1 202 ? 19.601 -14.558 -11.628 1.00 94.62 202 LEU A N 1
ATOM 1590 C CA . LEU A 1 202 ? 19.250 -14.287 -10.235 1.00 94.62 202 LEU A CA 1
ATOM 1591 C C . LEU A 1 202 ? 19.686 -15.428 -9.306 1.00 94.62 202 LEU A C 1
ATOM 1593 O O . LEU A 1 202 ? 19.966 -15.180 -8.135 1.00 94.62 202 LEU A O 1
ATOM 1597 N N . ALA A 1 203 ? 19.777 -16.664 -9.803 1.00 95.31 203 ALA A N 1
ATOM 1598 C CA . ALA A 1 203 ? 20.300 -17.796 -9.043 1.00 95.31 203 ALA A CA 1
ATOM 1599 C C . ALA A 1 203 ? 21.805 -17.674 -8.741 1.00 95.31 203 ALA A C 1
ATOM 1601 O O . ALA A 1 203 ? 22.240 -18.190 -7.717 1.00 95.31 203 ALA A O 1
ATOM 1602 N N . GLU A 1 204 ? 22.575 -16.958 -9.569 1.00 93.75 204 GLU A N 1
ATOM 1603 C CA . GLU A 1 204 ? 24.007 -16.705 -9.339 1.00 93.75 204 GLU A CA 1
ATOM 1604 C C . GLU A 1 204 ? 24.276 -15.738 -8.175 1.00 93.75 204 GLU A C 1
ATOM 1606 O O . GLU A 1 204 ? 25.397 -15.687 -7.668 1.00 93.75 204 GLU A O 1
ATOM 1611 N N . ILE A 1 205 ? 23.274 -14.961 -7.750 1.00 93.25 205 ILE A N 1
ATOM 1612 C CA . ILE A 1 205 ? 23.399 -14.025 -6.627 1.00 93.25 205 ILE A CA 1
ATOM 1613 C C . ILE A 1 205 ? 23.269 -14.813 -5.314 1.00 93.25 205 ILE A C 1
ATOM 1615 O O . ILE A 1 205 ? 22.204 -15.394 -5.081 1.00 93.25 205 ILE A O 1
ATOM 1619 N N . PRO A 1 206 ? 24.301 -14.821 -4.444 1.00 92.31 206 PRO A N 1
ATOM 1620 C CA . PRO A 1 206 ? 24.264 -15.612 -3.218 1.00 92.31 206 PRO A CA 1
ATOM 1621 C C . PRO A 1 206 ? 23.252 -15.112 -2.188 1.00 92.31 206 PRO A C 1
ATOM 1623 O O . PRO A 1 206 ? 22.874 -13.936 -2.158 1.00 92.31 206 PRO A O 1
ATOM 1626 N N . ASP A 1 207 ? 22.879 -16.013 -1.287 1.00 94.56 207 ASP A N 1
ATOM 1627 C CA . ASP A 1 207 ? 22.019 -15.723 -0.143 1.00 94.56 207 ASP A CA 1
ATOM 1628 C C . ASP A 1 207 ? 22.633 -14.623 0.735 1.00 94.56 207 ASP A C 1
ATOM 1630 O O . ASP A 1 207 ? 23.845 -14.574 0.963 1.00 94.56 207 ASP A O 1
ATOM 1634 N N . GLY A 1 208 ? 21.795 -13.692 1.193 1.00 91.94 208 GLY A N 1
ATOM 1635 C CA . GLY A 1 208 ? 22.217 -12.539 1.996 1.00 91.94 208 GLY A CA 1
ATOM 1636 C C . GLY A 1 208 ? 23.133 -11.520 1.298 1.00 91.94 208 GLY A C 1
ATOM 1637 O O . GLY A 1 208 ? 23.482 -10.516 1.917 1.00 91.94 208 GLY A O 1
ATOM 1638 N N . ALA A 1 209 ? 23.516 -11.711 0.027 1.00 90.88 209 ALA A N 1
ATOM 1639 C CA . ALA A 1 209 ? 24.464 -10.823 -0.656 1.00 90.88 209 ALA A CA 1
ATOM 1640 C C . ALA A 1 209 ? 23.976 -9.368 -0.784 1.00 90.88 209 ALA A C 1
ATOM 1642 O O . ALA A 1 209 ? 24.794 -8.466 -0.955 1.00 90.88 209 ALA A O 1
ATOM 1643 N N . LEU A 1 210 ? 22.661 -9.134 -0.699 1.00 91.88 210 LEU A N 1
ATOM 1644 C CA . LEU A 1 210 ? 22.030 -7.816 -0.810 1.00 91.88 210 LEU A CA 1
ATOM 1645 C C . LEU A 1 210 ? 21.611 -7.222 0.545 1.00 91.88 210 LEU A C 1
ATOM 1647 O O . LEU A 1 210 ? 21.010 -6.150 0.568 1.00 91.88 210 LEU A O 1
ATOM 1651 N N . ALA A 1 211 ? 21.951 -7.878 1.661 1.00 89.25 211 ALA A N 1
ATOM 1652 C CA . ALA A 1 211 ? 21.684 -7.377 3.012 1.00 89.25 211 ALA A CA 1
ATOM 1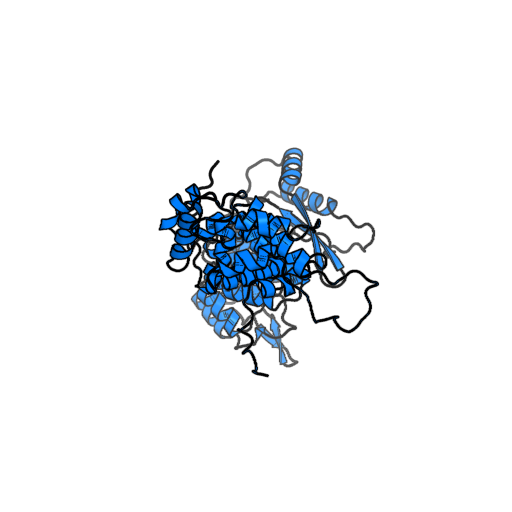653 C C . ALA A 1 211 ? 22.674 -6.286 3.468 1.00 89.25 211 ALA A C 1
ATOM 1655 O O . ALA A 1 211 ? 22.414 -5.581 4.446 1.00 89.25 211 ALA A O 1
ATOM 1656 N N . GLU A 1 212 ? 23.808 -6.154 2.774 1.00 83.31 212 GLU A N 1
ATOM 1657 C CA . GLU A 1 212 ? 24.883 -5.216 3.104 1.00 83.31 212 GLU A CA 1
ATOM 1658 C C . GLU A 1 212 ? 24.383 -3.758 3.123 1.00 83.31 212 GLU A C 1
ATOM 1660 O O . GLU A 1 212 ? 23.880 -3.276 2.107 1.00 83.31 212 GLU A O 1
ATOM 1665 N N . PRO A 1 213 ? 24.563 -2.998 4.221 1.00 77.88 213 PRO A N 1
ATOM 1666 C CA . PRO A 1 213 ? 24.043 -1.630 4.338 1.00 77.88 213 PRO A CA 1
ATOM 1667 C C . PRO A 1 213 ? 24.538 -0.660 3.257 1.00 77.88 213 PRO A C 1
ATOM 1669 O O . PRO A 1 213 ? 23.825 0.275 2.896 1.00 77.88 213 PRO A O 1
ATOM 1672 N N . GLN A 1 214 ? 25.751 -0.875 2.737 1.00 77.94 214 GLN A N 1
ATOM 1673 C CA . GLN A 1 214 ? 26.329 -0.085 1.645 1.00 77.94 214 GLN A CA 1
ATOM 1674 C C . GLN A 1 214 ? 25.676 -0.332 0.273 1.00 77.94 214 GLN A C 1
ATOM 1676 O O . GLN A 1 214 ? 25.872 0.472 -0.640 1.00 77.94 214 GLN A O 1
ATOM 1681 N N . LEU A 1 215 ? 24.907 -1.412 0.104 1.00 79.88 215 LEU A N 1
ATOM 1682 C CA . LEU A 1 215 ? 24.137 -1.670 -1.110 1.00 79.88 215 LEU A CA 1
ATOM 1683 C C . LEU A 1 215 ? 22.782 -0.967 -1.034 1.00 79.88 215 LEU A C 1
ATOM 1685 O O . LEU A 1 215 ? 21.783 -1.523 -0.583 1.00 79.88 215 LEU A O 1
ATOM 1689 N N . THR A 1 216 ? 22.743 0.271 -1.513 1.00 73.69 216 THR A N 1
ATOM 1690 C CA . THR A 1 216 ? 21.499 1.024 -1.699 1.00 73.69 216 THR A CA 1
ATOM 1691 C C . THR A 1 216 ? 21.011 0.914 -3.145 1.00 73.69 216 THR A C 1
ATOM 1693 O O . THR A 1 216 ? 21.795 0.678 -4.062 1.00 73.69 216 THR A O 1
ATOM 1696 N N . GLU A 1 217 ? 19.698 1.056 -3.359 1.00 78.50 217 GLU A N 1
ATOM 1697 C CA . GLU A 1 217 ? 19.083 1.104 -4.702 1.00 78.50 217 GLU A CA 1
ATOM 1698 C C . GLU A 1 217 ? 19.276 -0.159 -5.572 1.00 78.50 217 GLU A C 1
ATOM 1700 O O . GLU A 1 217 ? 19.177 -0.111 -6.796 1.00 78.50 217 GLU A O 1
ATOM 1705 N N . VAL A 1 218 ? 19.507 -1.322 -4.952 1.00 88.19 218 VAL A N 1
ATOM 1706 C CA . VAL A 1 218 ? 19.626 -2.619 -5.655 1.00 88.19 218 VAL A CA 1
ATOM 1707 C C . VAL A 1 218 ? 18.282 -3.318 -5.881 1.00 88.19 218 VAL A C 1
ATOM 1709 O O . VAL A 1 218 ? 18.204 -4.322 -6.590 1.00 88.19 218 VAL A O 1
ATOM 1712 N N . TRP A 1 219 ? 17.208 -2.768 -5.309 1.00 90.12 219 TRP A N 1
ATOM 1713 C CA . TRP A 1 219 ? 15.850 -3.298 -5.401 1.00 90.12 219 TRP A CA 1
ATOM 1714 C C . TRP A 1 219 ? 15.318 -3.517 -6.833 1.00 90.12 219 TRP A C 1
ATOM 1716 O O . TRP A 1 219 ? 14.548 -4.467 -7.000 1.00 90.12 219 TRP A O 1
ATOM 1726 N N . PRO A 1 220 ? 15.736 -2.774 -7.889 1.00 93.12 220 PRO A N 1
ATOM 1727 C CA . PRO A 1 220 ? 15.276 -3.048 -9.251 1.00 93.12 220 PRO A CA 1
ATOM 1728 C C . PRO A 1 220 ? 15.653 -4.444 -9.760 1.00 93.12 220 PRO A C 1
ATOM 1730 O O . PRO A 1 220 ? 14.995 -4.957 -10.661 1.00 93.12 220 PRO A O 1
ATOM 1733 N N . LEU A 1 221 ? 16.676 -5.091 -9.182 1.00 93.19 221 LEU A N 1
ATOM 1734 C CA . LEU A 1 221 ? 17.046 -6.464 -9.539 1.00 93.19 221 LEU A CA 1
ATOM 1735 C C . LEU A 1 221 ? 15.928 -7.463 -9.235 1.00 93.19 221 LEU A C 1
ATOM 1737 O O . LEU A 1 221 ? 15.756 -8.417 -9.991 1.00 93.19 221 LEU A O 1
ATOM 1741 N N . ALA A 1 222 ? 15.140 -7.228 -8.180 1.00 94.81 222 ALA A N 1
ATOM 1742 C CA . ALA A 1 222 ? 14.005 -8.087 -7.867 1.00 94.81 222 ALA A CA 1
ATOM 1743 C C . ALA A 1 222 ? 12.984 -8.098 -9.008 1.00 94.81 222 ALA A C 1
ATOM 1745 O O . ALA A 1 222 ? 12.440 -9.153 -9.305 1.00 94.81 222 ALA A O 1
ATOM 1746 N N . LEU A 1 223 ? 12.786 -6.971 -9.704 1.00 95.12 223 LEU A N 1
ATOM 1747 C CA . LEU A 1 223 ? 11.817 -6.842 -10.801 1.00 95.12 223 LEU A CA 1
ATOM 1748 C C . LEU A 1 223 ? 12.166 -7.682 -12.037 1.00 95.12 223 LEU A C 1
ATOM 1750 O O . LEU A 1 223 ? 11.315 -7.893 -12.897 1.00 95.12 223 LEU A O 1
ATOM 1754 N N . LEU A 1 224 ? 13.407 -8.170 -12.135 1.00 94.69 224 LEU A N 1
ATOM 1755 C CA . LEU A 1 224 ? 13.820 -9.077 -13.204 1.00 94.69 224 LEU A CA 1
ATOM 1756 C C . LEU A 1 224 ? 13.210 -10.473 -13.041 1.00 94.69 224 LEU A C 1
ATOM 1758 O O . LEU A 1 224 ? 13.106 -11.205 -14.025 1.00 94.69 224 LEU A O 1
ATOM 1762 N N . ALA A 1 225 ? 12.826 -10.858 -11.818 1.00 95.38 225 ALA A N 1
ATOM 1763 C CA . ALA A 1 225 ? 12.222 -12.157 -11.577 1.00 95.38 225 ALA A CA 1
ATOM 1764 C C . ALA A 1 225 ? 10.850 -12.246 -12.285 1.00 95.38 225 ALA A C 1
ATOM 1766 O O . ALA A 1 225 ? 10.040 -11.317 -12.175 1.00 95.38 225 ALA A O 1
ATOM 1767 N N . PRO A 1 226 ? 10.574 -13.338 -13.022 1.00 93.88 226 PRO A N 1
ATOM 1768 C CA . PRO A 1 226 ? 9.384 -13.443 -13.863 1.00 93.88 226 PRO A CA 1
ATOM 1769 C C . PRO A 1 226 ? 8.057 -13.237 -13.126 1.00 93.88 226 PRO A C 1
ATOM 1771 O O . PRO A 1 226 ? 7.236 -12.451 -13.595 1.00 93.88 226 PRO A O 1
ATOM 1774 N N . THR A 1 227 ? 7.848 -13.895 -11.982 1.00 95.94 227 THR A N 1
ATOM 1775 C CA . THR A 1 227 ? 6.552 -13.877 -11.276 1.00 95.94 227 THR A CA 1
ATOM 1776 C C . THR A 1 227 ? 6.590 -13.093 -9.960 1.00 95.94 227 THR A C 1
ATOM 1778 O O . THR A 1 227 ? 7.647 -13.010 -9.334 1.00 95.94 227 THR A O 1
ATOM 1781 N N . PRO A 1 228 ? 5.446 -12.572 -9.469 1.00 96.69 228 PRO A N 1
ATOM 1782 C CA . PRO A 1 228 ? 5.352 -11.942 -8.149 1.00 96.69 228 PRO A CA 1
ATOM 1783 C C . PRO A 1 228 ? 5.973 -12.767 -7.013 1.00 96.69 228 PRO A C 1
ATOM 1785 O O . PRO A 1 228 ? 6.709 -12.234 -6.185 1.00 96.69 228 PRO A O 1
ATOM 1788 N N . GLN A 1 229 ? 5.733 -14.080 -6.998 1.00 97.31 229 GLN A N 1
ATOM 1789 C CA . GLN A 1 229 ? 6.268 -14.995 -5.989 1.00 97.31 229 GLN A CA 1
ATOM 1790 C C . GLN A 1 229 ? 7.790 -15.116 -6.090 1.00 97.31 229 GLN A C 1
ATOM 1792 O O . GLN A 1 229 ? 8.474 -15.072 -5.071 1.00 97.31 229 GLN A O 1
ATOM 1797 N N . GLU A 1 230 ? 8.332 -15.224 -7.306 1.00 97.56 230 GLU A N 1
ATOM 1798 C CA . GLU A 1 230 ? 9.780 -15.279 -7.527 1.00 97.56 230 GLU A CA 1
ATOM 1799 C C . GLU A 1 230 ? 10.459 -13.954 -7.134 1.00 97.56 230 GLU A C 1
ATOM 1801 O O . GLU A 1 230 ? 11.542 -13.983 -6.552 1.00 97.56 230 GLU A O 1
ATOM 1806 N N . ARG A 1 231 ? 9.812 -12.801 -7.373 1.00 97.56 231 ARG A N 1
ATOM 1807 C CA . ARG A 1 231 ? 10.296 -11.466 -6.958 1.00 97.56 231 ARG A CA 1
ATOM 1808 C C . ARG A 1 231 ? 10.436 -11.380 -5.434 1.00 97.56 231 ARG A C 1
ATOM 1810 O O . ARG A 1 231 ? 11.480 -10.959 -4.932 1.00 97.56 231 ARG A O 1
ATOM 1817 N N . VAL A 1 232 ? 9.416 -11.830 -4.698 1.00 97.94 232 VAL A N 1
ATOM 1818 C CA . VAL A 1 232 ? 9.427 -11.862 -3.225 1.00 97.94 232 VAL A CA 1
ATOM 1819 C C . VAL A 1 232 ? 10.439 -12.876 -2.696 1.00 97.94 232 VAL A C 1
ATOM 1821 O O . VAL A 1 232 ? 11.254 -12.529 -1.844 1.00 97.94 232 VAL A O 1
ATOM 1824 N N . ALA A 1 233 ? 10.450 -14.099 -3.231 1.00 97.94 233 ALA A N 1
ATOM 1825 C CA . ALA A 1 233 ? 11.391 -15.139 -2.816 1.00 97.94 233 ALA A CA 1
ATOM 1826 C C . ALA A 1 233 ? 12.852 -14.714 -3.035 1.00 97.94 233 ALA A C 1
ATOM 1828 O O . ALA A 1 233 ? 13.695 -14.918 -2.163 1.00 97.94 233 ALA A O 1
ATOM 1829 N N . PHE A 1 234 ? 13.147 -14.066 -4.167 1.00 97.56 234 PHE A N 1
ATOM 1830 C CA . PHE A 1 234 ? 14.460 -13.491 -4.440 1.00 97.56 234 PHE A CA 1
ATOM 1831 C C . PHE A 1 234 ? 14.840 -12.430 -3.404 1.00 97.56 234 PHE A C 1
ATOM 1833 O O . PHE A 1 234 ? 15.944 -12.484 -2.854 1.00 97.56 234 PHE A O 1
ATOM 1840 N N . ALA A 1 235 ? 13.932 -11.490 -3.122 1.00 97.00 235 ALA A N 1
ATOM 1841 C CA . ALA A 1 235 ? 14.186 -10.421 -2.167 1.00 97.00 235 ALA A CA 1
ATOM 1842 C C . ALA A 1 235 ? 14.478 -10.970 -0.760 1.00 97.00 235 ALA A C 1
ATOM 1844 O O . ALA A 1 235 ? 15.482 -10.595 -0.157 1.00 97.00 235 ALA A O 1
ATOM 1845 N N . VAL A 1 236 ? 13.668 -11.923 -0.286 1.00 97.31 236 VAL A N 1
ATOM 1846 C CA . VAL A 1 236 ? 13.862 -12.592 1.011 1.00 97.31 236 VAL A CA 1
ATOM 1847 C C . VAL A 1 236 ? 15.197 -13.338 1.059 1.00 97.31 236 VAL A C 1
ATOM 1849 O O . VAL A 1 236 ? 16.005 -13.086 1.949 1.00 97.31 236 VAL A O 1
ATOM 1852 N N . ARG A 1 237 ? 15.470 -14.216 0.085 1.00 97.31 237 ARG A N 1
ATOM 1853 C CA . ARG A 1 237 ? 16.684 -15.052 0.052 1.00 97.31 237 ARG A CA 1
ATOM 1854 C C . ARG A 1 237 ? 17.970 -14.221 0.064 1.00 97.31 237 ARG A C 1
ATOM 1856 O O . ARG A 1 237 ? 18.935 -14.545 0.751 1.00 97.31 237 ARG A O 1
ATOM 1863 N N . THR A 1 238 ? 17.998 -13.144 -0.715 1.00 95.31 238 THR A N 1
ATOM 1864 C CA . THR A 1 238 ? 19.186 -12.291 -0.859 1.00 95.31 238 THR A CA 1
ATOM 1865 C C . THR A 1 238 ? 19.302 -11.206 0.214 1.00 95.31 238 THR A C 1
ATOM 1867 O O . THR A 1 238 ? 20.335 -10.543 0.280 1.00 95.31 238 THR A O 1
ATOM 1870 N N . GLY A 1 239 ? 18.278 -11.020 1.056 1.00 94.19 239 GLY A N 1
ATOM 1871 C CA . GLY A 1 239 ? 18.219 -9.941 2.045 1.00 94.19 239 GLY A CA 1
ATOM 1872 C C . GLY A 1 239 ? 18.021 -8.548 1.437 1.00 94.19 239 GLY A C 1
ATOM 1873 O O . GLY A 1 239 ? 18.431 -7.556 2.034 1.00 94.19 239 GLY A O 1
ATOM 1874 N N . LEU A 1 240 ? 17.421 -8.462 0.247 1.00 93.50 240 LEU A N 1
ATOM 1875 C CA . LEU A 1 240 ? 17.180 -7.210 -0.469 1.00 93.50 240 LEU A CA 1
ATOM 1876 C C . LEU A 1 240 ? 16.266 -6.277 0.334 1.00 93.50 240 LEU A C 1
ATOM 1878 O O . LEU A 1 240 ? 15.228 -6.689 0.854 1.00 93.50 240 LEU A O 1
ATOM 1882 N N . ARG A 1 241 ? 16.621 -4.990 0.376 1.00 90.69 241 ARG A N 1
ATOM 1883 C CA . ARG A 1 241 ? 15.893 -3.966 1.136 1.00 90.69 241 ARG A CA 1
ATOM 1884 C C . ARG A 1 241 ? 15.229 -2.938 0.227 1.00 90.69 241 ARG A C 1
ATOM 1886 O O . ARG A 1 241 ? 15.844 -2.426 -0.708 1.00 90.69 241 ARG A O 1
ATOM 1893 N N . LEU A 1 242 ? 13.991 -2.576 0.559 1.00 90.56 242 LEU A N 1
ATOM 1894 C CA . LEU A 1 242 ? 13.282 -1.449 -0.049 1.00 90.56 242 LEU A CA 1
ATOM 1895 C C . LEU A 1 242 ? 13.656 -0.186 0.734 1.00 90.56 242 LEU A C 1
ATOM 1897 O O . LEU A 1 242 ? 12.986 0.201 1.685 1.00 90.56 242 LEU A O 1
ATOM 1901 N N . THR A 1 243 ? 14.792 0.418 0.393 1.00 81.75 243 THR A N 1
ATOM 1902 C CA . THR A 1 243 ? 15.427 1.464 1.218 1.00 81.75 243 THR A CA 1
ATOM 1903 C C . THR A 1 243 ? 14.802 2.853 1.080 1.00 81.75 243 THR A C 1
ATOM 1905 O O . THR A 1 243 ? 15.225 3.784 1.762 1.00 81.75 243 THR A O 1
ATOM 1908 N N . THR A 1 244 ? 13.835 3.026 0.179 1.00 83.88 244 THR A N 1
ATOM 1909 C CA . THR A 1 244 ? 13.304 4.335 -0.210 1.00 83.88 244 THR A CA 1
ATOM 1910 C C . THR A 1 244 ? 11.860 4.237 -0.694 1.00 83.88 244 THR A C 1
ATOM 1912 O O . THR A 1 244 ? 11.419 3.197 -1.187 1.00 83.88 244 THR A O 1
ATOM 1915 N N . TRP A 1 245 ? 11.129 5.352 -0.617 1.00 84.19 245 TRP A N 1
ATOM 1916 C CA . TRP A 1 245 ? 9.773 5.486 -1.158 1.00 84.19 245 TRP A CA 1
ATOM 1917 C C . TRP A 1 245 ? 9.704 5.199 -2.665 1.00 84.19 245 TRP A C 1
ATOM 1919 O O . TRP A 1 245 ? 8.679 4.736 -3.159 1.00 84.19 245 TRP A O 1
ATOM 1929 N N . ARG A 1 246 ? 10.815 5.411 -3.383 1.00 86.44 246 ARG A N 1
ATOM 1930 C CA . ARG A 1 246 ? 10.940 5.181 -4.832 1.00 86.44 246 ARG A CA 1
ATOM 1931 C C . ARG A 1 246 ? 10.719 3.718 -5.215 1.00 86.44 246 ARG A C 1
ATOM 1933 O O . ARG A 1 246 ? 10.239 3.435 -6.304 1.00 86.44 246 ARG A O 1
ATOM 1940 N N . ALA A 1 247 ? 11.011 2.798 -4.297 1.00 91.31 247 ALA A N 1
ATOM 1941 C CA . ALA A 1 247 ? 10.817 1.371 -4.507 1.00 91.31 247 ALA A CA 1
ATOM 1942 C C . ALA A 1 247 ? 9.356 0.931 -4.313 1.00 91.31 247 ALA A C 1
ATOM 1944 O O . ALA A 1 247 ? 8.987 -0.146 -4.769 1.00 91.31 247 ALA A O 1
ATOM 1945 N N . VAL A 1 248 ? 8.513 1.738 -3.652 1.00 93.88 248 VAL A N 1
ATOM 1946 C CA . VAL A 1 248 ? 7.165 1.321 -3.230 1.00 93.88 248 VAL A CA 1
ATOM 1947 C C . VAL A 1 248 ? 6.246 1.080 -4.421 1.00 93.88 248 VAL A C 1
ATOM 1949 O O . VAL A 1 248 ? 5.674 -0.000 -4.517 1.00 93.88 248 VAL A O 1
ATOM 1952 N N . VAL A 1 249 ? 6.112 2.043 -5.340 1.00 93.69 249 VAL A N 1
ATOM 1953 C CA . VAL A 1 249 ? 5.206 1.892 -6.496 1.00 93.69 249 VAL A CA 1
ATOM 1954 C C . VAL A 1 249 ? 5.647 0.743 -7.410 1.00 93.69 249 VAL A C 1
ATOM 1956 O O . VAL A 1 249 ? 4.826 -0.141 -7.656 1.00 93.69 249 VAL A O 1
ATOM 1959 N N . PRO A 1 250 ? 6.923 0.658 -7.843 1.00 95.06 250 PRO A N 1
ATOM 1960 C CA . PRO A 1 250 ? 7.379 -0.463 -8.660 1.00 95.06 250 PRO A CA 1
ATOM 1961 C C . PRO A 1 250 ? 7.189 -1.809 -7.963 1.00 95.06 250 PRO A C 1
ATOM 1963 O O . PRO A 1 250 ? 6.758 -2.766 -8.595 1.00 95.06 250 PRO A O 1
ATOM 1966 N N . TRP A 1 251 ? 7.462 -1.884 -6.655 1.00 96.94 251 TRP A N 1
ATOM 1967 C CA . TRP A 1 251 ? 7.254 -3.100 -5.876 1.00 96.94 251 TRP A CA 1
ATOM 1968 C C . TRP A 1 251 ? 5.782 -3.508 -5.831 1.00 96.94 251 TRP A C 1
ATOM 1970 O O . TRP A 1 251 ? 5.473 -4.663 -6.109 1.00 96.94 251 TRP A O 1
ATOM 1980 N N . LEU A 1 252 ? 4.873 -2.578 -5.525 1.00 96.62 252 LEU A N 1
ATOM 1981 C CA . LEU A 1 252 ? 3.434 -2.845 -5.462 1.00 96.62 252 LEU A CA 1
ATOM 1982 C C . LEU A 1 252 ? 2.885 -3.320 -6.809 1.00 96.62 252 LEU A C 1
ATOM 1984 O O . LEU A 1 252 ? 2.182 -4.327 -6.851 1.00 96.62 252 LEU A O 1
ATOM 1988 N N . VAL A 1 253 ? 3.248 -2.645 -7.903 1.00 95.75 253 VAL A N 1
ATOM 1989 C CA . VAL A 1 253 ? 2.843 -3.046 -9.258 1.00 95.75 253 VAL A CA 1
ATOM 1990 C C . VAL A 1 253 ? 3.387 -4.431 -9.594 1.00 95.75 253 VAL A C 1
ATOM 1992 O O . VAL A 1 253 ? 2.666 -5.287 -10.096 1.00 95.75 253 VAL A O 1
ATOM 1995 N N . ALA A 1 254 ? 4.658 -4.676 -9.285 1.00 95.44 254 ALA A N 1
ATOM 1996 C CA . ALA A 1 254 ? 5.324 -5.900 -9.681 1.00 95.44 254 ALA A CA 1
ATOM 1997 C C . ALA A 1 254 ? 4.967 -7.113 -8.807 1.00 95.44 254 ALA A C 1
ATOM 1999 O O . ALA A 1 254 ? 5.090 -8.253 -9.247 1.00 95.44 254 ALA A O 1
ATOM 2000 N N . THR A 1 255 ? 4.586 -6.924 -7.552 1.00 96.38 255 THR A N 1
ATOM 2001 C CA . THR A 1 255 ? 4.371 -8.051 -6.629 1.00 96.38 255 THR A CA 1
ATOM 2002 C C . THR A 1 255 ? 2.917 -8.228 -6.228 1.00 96.38 255 THR A C 1
ATOM 2004 O O . THR A 1 255 ? 2.556 -9.283 -5.701 1.00 96.38 255 THR A O 1
ATOM 2007 N N . GLY A 1 256 ? 2.072 -7.230 -6.489 1.00 94.44 256 GLY A N 1
ATOM 2008 C CA . GLY A 1 256 ? 0.681 -7.239 -6.079 1.00 94.44 256 GLY A CA 1
ATOM 2009 C C . GLY A 1 256 ? 0.535 -7.595 -4.598 1.00 94.44 256 GLY A C 1
ATOM 2010 O O . GLY A 1 256 ? 1.314 -7.166 -3.744 1.00 94.44 256 GLY A O 1
ATOM 2011 N N . GLN A 1 257 ? -0.470 -8.415 -4.285 1.00 94.44 257 GLN A N 1
ATOM 2012 C CA . GLN A 1 257 ? -0.753 -8.831 -2.910 1.00 94.44 257 GLN A CA 1
ATOM 2013 C C . GLN A 1 257 ? 0.411 -9.622 -2.285 1.00 94.44 257 GLN A C 1
ATOM 2015 O O . GLN A 1 257 ? 0.644 -9.530 -1.081 1.00 94.44 257 GLN A O 1
ATOM 2020 N N . THR A 1 258 ? 1.171 -10.372 -3.092 1.00 95.69 258 THR A N 1
ATOM 2021 C CA . THR A 1 258 ? 2.253 -11.248 -2.617 1.00 95.69 258 THR A CA 1
ATOM 2022 C C . THR A 1 258 ? 3.376 -10.472 -1.928 1.00 95.69 258 THR A C 1
ATOM 2024 O O . THR A 1 258 ? 3.986 -10.990 -0.996 1.00 95.69 258 THR A O 1
ATOM 2027 N N . GLY A 1 259 ? 3.647 -9.230 -2.340 1.00 96.12 259 GLY A N 1
ATOM 2028 C CA . GLY A 1 259 ? 4.720 -8.419 -1.759 1.00 96.12 259 GLY A CA 1
ATOM 2029 C C . GLY A 1 259 ? 4.311 -7.518 -0.596 1.00 96.12 259 GLY A C 1
ATOM 2030 O O . GLY A 1 259 ? 5.180 -6.823 -0.066 1.00 96.12 259 GLY A O 1
ATOM 2031 N N . LEU A 1 260 ? 3.036 -7.503 -0.184 1.00 96.62 260 LEU A N 1
ATOM 2032 C CA . LEU A 1 260 ? 2.561 -6.602 0.876 1.00 96.62 260 LEU A CA 1
ATOM 2033 C C . LEU A 1 260 ? 3.198 -6.889 2.237 1.00 96.62 260 LEU A C 1
ATOM 2035 O O . LEU A 1 260 ? 3.575 -5.947 2.929 1.00 96.62 260 LEU A O 1
ATOM 2039 N N . ALA A 1 261 ? 3.344 -8.166 2.604 1.00 95.31 261 ALA A N 1
ATOM 2040 C CA . ALA A 1 261 ? 3.938 -8.551 3.885 1.00 95.31 261 ALA A CA 1
ATOM 2041 C C . ALA A 1 261 ? 5.381 -8.032 4.000 1.00 95.31 261 ALA A C 1
ATOM 2043 O O . ALA A 1 261 ? 5.703 -7.293 4.929 1.00 95.31 261 ALA A O 1
ATOM 2044 N N . LEU A 1 262 ? 6.210 -8.305 2.984 1.00 96.62 262 LEU A N 1
ATOM 2045 C CA . LEU A 1 262 ? 7.587 -7.811 2.941 1.00 96.62 262 LEU A CA 1
ATOM 2046 C C . LEU A 1 262 ? 7.641 -6.275 2.908 1.00 96.62 262 LEU A C 1
ATOM 2048 O O . LEU A 1 262 ? 8.484 -5.681 3.573 1.00 96.62 262 LEU A O 1
ATOM 2052 N N . LEU A 1 263 ? 6.736 -5.600 2.190 1.00 97.69 263 LEU A N 1
ATOM 2053 C CA . LEU A 1 263 ? 6.664 -4.136 2.223 1.00 97.69 263 LEU A CA 1
ATOM 2054 C C . LEU A 1 263 ? 6.366 -3.614 3.639 1.00 97.69 263 LEU A C 1
ATOM 2056 O O . LEU A 1 263 ? 7.022 -2.674 4.087 1.00 97.69 263 LEU A O 1
ATOM 2060 N N . GLY A 1 264 ? 5.414 -4.225 4.351 1.00 97.19 264 GLY A N 1
ATOM 2061 C CA . GLY A 1 264 ? 5.079 -3.879 5.733 1.00 97.19 264 GLY A CA 1
ATOM 2062 C C . GLY A 1 264 ? 6.260 -4.055 6.688 1.00 97.19 264 GLY A C 1
ATOM 2063 O O . GLY A 1 264 ? 6.567 -3.143 7.459 1.00 97.19 264 GLY A O 1
ATOM 2064 N N . GLU A 1 265 ? 6.983 -5.172 6.578 1.00 95.56 265 GLU A N 1
ATOM 2065 C CA . GLU A 1 265 ? 8.211 -5.432 7.341 1.00 95.56 265 GLU A CA 1
ATOM 2066 C C . GLU A 1 265 ? 9.293 -4.377 7.069 1.00 95.56 265 GLU A C 1
ATOM 2068 O O . GLU A 1 265 ? 9.895 -3.842 8.001 1.00 95.56 265 GLU A O 1
ATOM 2073 N N . GLN A 1 266 ? 9.514 -4.019 5.799 1.00 94.69 266 GLN A N 1
ATOM 2074 C CA . GLN A 1 266 ? 10.508 -3.009 5.419 1.00 94.69 266 GLN A CA 1
ATOM 2075 C C . GLN A 1 266 ? 10.117 -1.607 5.910 1.00 94.69 266 GLN A C 1
ATOM 2077 O O . GLN A 1 266 ? 10.985 -0.865 6.368 1.00 94.69 266 GLN A O 1
ATOM 2082 N N . ILE A 1 267 ? 8.825 -1.251 5.888 1.00 95.94 267 ILE A N 1
ATOM 2083 C CA . ILE A 1 267 ? 8.326 0.000 6.484 1.00 95.94 267 ILE A CA 1
ATOM 2084 C C . ILE A 1 267 ? 8.575 0.006 7.996 1.00 95.94 267 ILE A C 1
ATOM 2086 O O . ILE A 1 267 ? 9.048 1.008 8.530 1.00 95.94 267 ILE A O 1
ATOM 2090 N N . ALA A 1 268 ? 8.279 -1.097 8.688 1.00 93.38 268 ALA A N 1
ATOM 2091 C CA . ALA A 1 268 ? 8.467 -1.203 10.133 1.00 93.38 268 ALA A CA 1
ATOM 2092 C C . ALA A 1 268 ? 9.950 -1.131 10.546 1.00 93.38 268 ALA A C 1
ATOM 2094 O O . ALA A 1 268 ? 10.264 -0.577 11.600 1.00 93.38 268 ALA A O 1
ATOM 2095 N N . ALA A 1 269 ? 10.854 -1.653 9.712 1.00 90.75 269 ALA A N 1
ATOM 2096 C CA . ALA A 1 269 ? 12.297 -1.652 9.950 1.00 90.75 269 ALA A CA 1
ATOM 2097 C C . ALA A 1 269 ? 13.020 -0.370 9.483 1.00 90.75 269 ALA A C 1
ATOM 2099 O O . ALA A 1 269 ? 14.193 -0.170 9.809 1.00 90.75 269 ALA A O 1
ATOM 2100 N N . ALA A 1 270 ? 12.371 0.488 8.691 1.00 89.19 270 ALA A N 1
ATOM 2101 C CA . ALA A 1 270 ? 12.980 1.701 8.154 1.00 89.19 270 ALA A CA 1
ATOM 2102 C C . ALA A 1 270 ? 13.083 2.831 9.195 1.00 89.19 270 ALA A C 1
ATOM 2104 O O . ALA A 1 270 ? 12.321 2.916 10.159 1.00 89.19 270 ALA A O 1
ATOM 2105 N N . ALA A 1 271 ? 14.020 3.760 8.971 1.00 86.31 271 ALA A N 1
ATOM 2106 C CA . ALA A 1 271 ? 14.135 4.965 9.793 1.00 86.31 271 ALA A CA 1
ATOM 2107 C C . ALA A 1 271 ? 12.837 5.803 9.720 1.00 86.31 271 ALA A C 1
ATOM 2109 O O . ALA A 1 271 ? 12.240 5.877 8.642 1.00 86.31 271 ALA A O 1
ATOM 2110 N N . PRO A 1 272 ? 12.411 6.491 10.803 1.00 86.94 272 PRO A N 1
ATOM 2111 C CA . PRO A 1 272 ? 11.068 7.075 10.888 1.00 86.94 272 PRO A CA 1
ATOM 2112 C C . PRO A 1 272 ? 10.639 7.970 9.709 1.00 86.94 272 PRO A C 1
ATOM 2114 O O . PRO A 1 272 ? 9.516 7.787 9.234 1.00 86.94 272 PRO A O 1
ATOM 2117 N N . PRO A 1 273 ? 11.482 8.880 9.173 1.00 82.50 273 PRO A N 1
ATOM 2118 C CA . PRO A 1 273 ? 11.082 9.717 8.036 1.00 82.50 273 PRO A CA 1
ATOM 2119 C C . PRO A 1 273 ? 10.912 8.927 6.726 1.00 82.50 273 PRO A C 1
ATOM 2121 O O . PRO A 1 273 ? 10.013 9.206 5.928 1.00 82.50 273 PRO A O 1
ATOM 2124 N N . ILE A 1 274 ? 11.738 7.894 6.532 1.00 83.19 274 ILE A N 1
ATOM 2125 C CA . ILE A 1 274 ? 11.675 7.000 5.369 1.00 83.19 274 ILE A CA 1
ATOM 2126 C C . ILE A 1 274 ? 10.429 6.118 5.473 1.00 83.19 274 ILE A C 1
ATOM 2128 O O . ILE A 1 274 ? 9.623 6.094 4.545 1.00 83.19 274 ILE A O 1
ATOM 2132 N N . ALA A 1 275 ? 10.223 5.474 6.627 1.00 90.75 275 ALA A N 1
ATOM 2133 C CA . ALA A 1 275 ? 9.050 4.651 6.916 1.00 90.75 275 ALA A CA 1
AT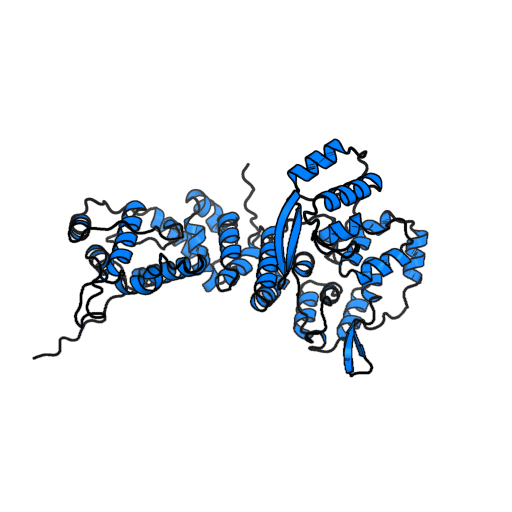OM 2134 C C . ALA A 1 275 ? 7.743 5.425 6.691 1.00 90.75 275 ALA A C 1
ATOM 2136 O O . ALA A 1 275 ? 6.811 4.916 6.068 1.00 90.75 275 ALA A O 1
ATOM 2137 N N . HIS A 1 276 ? 7.692 6.681 7.145 1.00 88.25 276 HIS A N 1
ATOM 2138 C CA . HIS A 1 276 ? 6.532 7.546 6.956 1.00 88.25 276 HIS A CA 1
ATOM 2139 C C . HIS A 1 276 ? 6.229 7.810 5.488 1.00 88.25 276 HIS A C 1
ATOM 2141 O O . HIS A 1 276 ? 5.077 7.747 5.059 1.00 88.25 276 HIS A O 1
ATOM 2147 N N . THR A 1 277 ? 7.266 8.063 4.702 1.00 84.44 277 THR A N 1
ATOM 2148 C CA . THR A 1 277 ? 7.109 8.374 3.282 1.00 84.44 277 THR A CA 1
ATOM 2149 C C . THR A 1 277 ? 6.733 7.133 2.494 1.00 84.44 277 THR A C 1
ATOM 2151 O O . THR A 1 277 ? 5.795 7.190 1.711 1.00 84.44 277 THR A O 1
ATOM 2154 N N . MET A 1 278 ? 7.354 5.986 2.780 1.00 91.56 278 MET A N 1
ATOM 2155 C CA . MET A 1 278 ? 6.961 4.707 2.187 1.00 91.56 278 MET A CA 1
ATOM 2156 C C . MET A 1 278 ? 5.495 4.364 2.487 1.00 91.56 278 MET A C 1
ATOM 2158 O O . MET A 1 278 ? 4.750 4.025 1.569 1.00 91.56 278 MET A O 1
ATOM 2162 N N . ALA A 1 279 ? 5.055 4.512 3.743 1.00 94.31 279 ALA A N 1
ATOM 2163 C CA . ALA A 1 279 ? 3.665 4.276 4.133 1.00 94.31 279 ALA A CA 1
ATOM 2164 C C . ALA A 1 279 ? 2.695 5.243 3.435 1.00 94.31 279 ALA A C 1
ATOM 2166 O O . ALA A 1 279 ? 1.629 4.823 2.987 1.00 94.31 279 ALA A O 1
ATOM 2167 N N . ARG A 1 280 ? 3.059 6.527 3.302 1.00 90.69 280 ARG A N 1
ATOM 2168 C CA . ARG A 1 280 ? 2.261 7.516 2.557 1.00 90.69 280 ARG A CA 1
ATOM 2169 C C . ARG A 1 280 ? 2.178 7.190 1.069 1.00 90.69 280 ARG A C 1
ATOM 2171 O O . ARG A 1 280 ? 1.095 7.297 0.506 1.00 90.69 280 ARG A O 1
ATOM 2178 N N . THR A 1 281 ? 3.284 6.786 0.447 1.00 89.12 281 THR A N 1
ATOM 2179 C CA . THR A 1 281 ? 3.304 6.363 -0.958 1.00 89.12 281 THR A CA 1
ATOM 2180 C C . THR A 1 281 ? 2.420 5.136 -1.160 1.00 89.12 281 THR A C 1
ATOM 2182 O O . THR A 1 281 ? 1.605 5.130 -2.074 1.00 89.12 281 THR A O 1
ATOM 2185 N N . ALA A 1 282 ? 2.491 4.138 -0.273 1.00 94.81 282 ALA A N 1
ATOM 2186 C CA . ALA A 1 282 ? 1.605 2.976 -0.333 1.00 94.81 282 ALA A CA 1
ATOM 2187 C C . ALA A 1 282 ? 0.124 3.374 -0.174 1.00 94.81 282 ALA A C 1
ATOM 2189 O O . ALA A 1 282 ? -0.715 2.946 -0.961 1.00 94.81 282 ALA A O 1
ATOM 2190 N N . ALA A 1 283 ? -0.194 4.244 0.792 1.00 93.62 283 ALA A N 1
ATOM 2191 C CA . ALA A 1 283 ? -1.554 4.739 1.037 1.00 93.62 283 ALA A CA 1
ATOM 2192 C C . ALA A 1 283 ? -2.141 5.549 -0.126 1.00 93.62 283 ALA A C 1
ATOM 2194 O O . ALA A 1 283 ? -3.359 5.597 -0.268 1.00 93.62 283 ALA A O 1
ATOM 2195 N N . ALA A 1 284 ? -1.294 6.193 -0.929 1.00 87.81 284 ALA A N 1
ATOM 2196 C CA . ALA A 1 284 ? -1.721 6.933 -2.111 1.00 87.81 284 ALA A CA 1
ATOM 2197 C C . ALA A 1 284 ? -2.038 6.023 -3.307 1.00 87.81 284 ALA A C 1
ATOM 2199 O O . ALA A 1 284 ? -2.769 6.448 -4.192 1.00 87.81 284 ALA A O 1
ATOM 2200 N N . MET A 1 285 ? -1.472 4.812 -3.349 1.00 90.25 285 MET A N 1
ATOM 2201 C CA . MET A 1 285 ? -1.608 3.895 -4.488 1.00 90.25 285 MET A CA 1
ATOM 2202 C C . MET A 1 285 ? -2.626 2.785 -4.249 1.00 90.25 285 MET A C 1
ATOM 2204 O O . MET A 1 285 ? -3.186 2.264 -5.204 1.00 90.25 285 MET A O 1
ATOM 2208 N N . LEU A 1 286 ? -2.837 2.385 -2.997 1.00 94.69 286 LEU A N 1
ATOM 2209 C CA . LEU A 1 286 ? -3.687 1.256 -2.632 1.00 94.69 286 LEU A CA 1
ATOM 2210 C C . LEU A 1 286 ? -5.090 1.730 -2.250 1.00 94.69 286 LEU A C 1
ATOM 2212 O O . LEU A 1 286 ? -5.224 2.566 -1.361 1.00 94.69 286 LEU A O 1
ATOM 2216 N N . HIS A 1 287 ? -6.133 1.158 -2.853 1.00 93.56 287 HIS A N 1
ATOM 2217 C CA . HIS A 1 287 ? -7.530 1.527 -2.566 1.00 93.56 287 HIS A CA 1
ATOM 2218 C C . HIS A 1 287 ? -8.488 0.337 -2.418 1.00 93.56 287 HIS A C 1
ATOM 2220 O O . HIS A 1 287 ? -9.656 0.545 -2.090 1.00 93.56 287 HIS A O 1
ATOM 2226 N N . GLY A 1 288 ? -8.028 -0.889 -2.673 1.00 93.75 288 GLY A N 1
ATOM 2227 C CA . GLY A 1 288 ? -8.856 -2.095 -2.674 1.00 93.75 288 GLY A CA 1
ATOM 2228 C C . GLY A 1 288 ? -8.803 -2.905 -1.369 1.00 93.75 288 GLY A C 1
ATOM 2229 O O . GLY A 1 288 ? -7.956 -2.648 -0.504 1.00 93.75 288 GLY A O 1
ATOM 2230 N N . PRO A 1 289 ? -9.683 -3.914 -1.217 1.00 94.69 289 PRO A N 1
ATOM 2231 C CA . PRO A 1 289 ? -9.786 -4.735 -0.009 1.00 94.69 289 PRO A CA 1
ATOM 2232 C C . PRO A 1 289 ? -8.495 -5.471 0.362 1.00 94.69 289 PRO A C 1
ATOM 2234 O O . PRO A 1 289 ? -8.167 -5.579 1.544 1.00 94.69 289 PRO A O 1
ATOM 2237 N N . ALA A 1 290 ? -7.724 -5.938 -0.626 1.00 95.44 290 ALA A N 1
ATOM 2238 C CA . ALA A 1 290 ? -6.492 -6.693 -0.389 1.00 95.44 290 ALA A CA 1
ATOM 2239 C C . ALA A 1 290 ? -5.382 -5.859 0.270 1.00 95.44 290 ALA A C 1
ATOM 2241 O O . ALA A 1 290 ? -4.435 -6.425 0.811 1.00 95.44 290 ALA A O 1
ATOM 2242 N N . ALA A 1 291 ? -5.493 -4.528 0.247 1.00 96.44 291 ALA A N 1
ATOM 2243 C CA . ALA A 1 291 ? -4.545 -3.625 0.890 1.00 96.44 291 ALA A CA 1
ATOM 2244 C C . ALA A 1 291 ? -4.787 -3.457 2.398 1.00 96.44 291 ALA A C 1
ATOM 2246 O O . ALA A 1 291 ? -3.886 -3.043 3.128 1.00 96.44 291 ALA A O 1
ATOM 2247 N N . ALA A 1 292 ? -5.993 -3.768 2.878 1.00 96.75 292 ALA A N 1
ATOM 2248 C CA . ALA A 1 292 ? -6.377 -3.539 4.264 1.00 96.75 292 ALA A CA 1
ATOM 2249 C C . ALA A 1 292 ? -5.477 -4.234 5.305 1.00 96.75 292 ALA A C 1
ATOM 2251 O O . ALA A 1 292 ? -5.153 -3.567 6.291 1.00 96.75 292 ALA A O 1
ATOM 2252 N N . PRO A 1 293 ? -5.022 -5.494 5.117 1.00 96.56 293 PRO A N 1
ATOM 2253 C CA . PRO A 1 293 ? -4.108 -6.145 6.058 1.00 96.56 293 PRO A CA 1
ATOM 2254 C C . PRO A 1 293 ? -2.846 -5.319 6.338 1.00 96.56 293 PRO A C 1
ATOM 2256 O O . PRO A 1 293 ? -2.519 -5.089 7.499 1.00 96.56 293 PRO A O 1
ATOM 2259 N N . LEU A 1 294 ? -2.214 -4.756 5.295 1.00 97.50 294 LEU A N 1
ATOM 2260 C CA . LEU A 1 294 ? -1.031 -3.900 5.447 1.00 97.50 294 LEU A CA 1
ATOM 2261 C C . LEU A 1 294 ? -1.314 -2.726 6.395 1.00 97.50 294 LEU A C 1
ATOM 2263 O O . LEU A 1 294 ? -0.545 -2.471 7.318 1.00 97.50 294 LEU A O 1
ATOM 2267 N N . PHE A 1 295 ? -2.415 -2.001 6.191 1.00 97.94 295 PHE A N 1
ATOM 2268 C CA . PHE A 1 295 ? -2.725 -0.837 7.024 1.00 97.94 295 PHE A CA 1
ATOM 2269 C C . PHE A 1 295 ? -3.182 -1.221 8.432 1.00 97.94 295 PHE A C 1
ATOM 2271 O O . PHE A 1 295 ? -2.866 -0.504 9.379 1.00 97.94 295 PHE A O 1
ATOM 2278 N N . LEU A 1 296 ? -3.870 -2.353 8.600 1.00 97.06 296 LEU A N 1
ATOM 2279 C CA . LEU A 1 296 ? -4.210 -2.876 9.924 1.00 97.06 296 LEU A CA 1
ATOM 2280 C C . LEU A 1 296 ? -2.947 -3.206 10.730 1.00 97.06 296 LEU A C 1
ATOM 2282 O O . LEU A 1 296 ? -2.878 -2.843 11.904 1.00 97.06 296 LEU A O 1
ATOM 2286 N N . ASP A 1 297 ? -1.926 -3.782 10.095 1.00 96.25 297 ASP A N 1
ATOM 2287 C CA . ASP A 1 297 ? -0.642 -4.077 10.740 1.00 96.25 297 ASP A CA 1
ATOM 2288 C C . ASP A 1 297 ? 0.153 -2.797 11.039 1.00 96.25 297 ASP A C 1
ATOM 2290 O O . ASP A 1 297 ? 0.728 -2.639 12.122 1.00 96.25 297 ASP A O 1
ATOM 2294 N N . LEU A 1 298 ? 0.122 -1.816 10.129 1.00 96.56 298 LEU A N 1
ATOM 2295 C CA . LEU A 1 298 ? 0.803 -0.532 10.321 1.00 96.56 298 LEU A CA 1
ATOM 2296 C C . LEU A 1 298 ? 0.258 0.282 11.508 1.00 96.56 298 LEU A C 1
ATOM 2298 O O . LEU A 1 298 ? 0.998 1.121 12.033 1.00 96.56 298 LEU A O 1
ATOM 2302 N N . LEU A 1 299 ? -0.963 0.019 11.996 1.00 95.19 299 LEU A N 1
ATOM 2303 C CA . LEU A 1 299 ? -1.490 0.629 13.229 1.00 95.19 299 LEU A CA 1
ATOM 2304 C C . LEU A 1 299 ? -0.653 0.307 14.475 1.00 95.19 299 LEU A C 1
ATOM 2306 O O . LEU A 1 299 ? -0.671 1.082 15.431 1.00 95.19 299 LEU A O 1
ATOM 2310 N N . ALA A 1 300 ? 0.073 -0.814 14.481 1.00 91.38 300 ALA A N 1
ATOM 2311 C CA . ALA A 1 300 ? 0.945 -1.204 15.589 1.00 91.38 300 ALA A CA 1
ATOM 2312 C C . ALA A 1 300 ? 2.337 -0.544 15.528 1.00 91.38 300 ALA A C 1
ATOM 2314 O O . ALA A 1 300 ? 3.153 -0.728 16.432 1.00 91.38 300 ALA A O 1
ATOM 2315 N N . THR A 1 301 ? 2.618 0.232 14.478 1.00 91.75 301 THR A N 1
ATOM 2316 C CA . THR A 1 301 ? 3.927 0.845 14.220 1.00 91.75 301 THR A CA 1
ATOM 2317 C C . THR A 1 301 ? 3.901 2.360 14.446 1.00 91.75 301 THR A C 1
ATOM 2319 O O . THR A 1 301 ? 2.863 2.959 14.732 1.00 91.75 301 THR A O 1
ATOM 2322 N N . GLY A 1 302 ? 5.044 3.025 14.238 1.00 90.25 302 GLY A N 1
ATOM 2323 C CA . GLY A 1 302 ? 5.109 4.491 14.183 1.00 90.25 302 GLY A CA 1
ATOM 2324 C C . GLY A 1 302 ? 4.263 5.126 13.065 1.00 90.25 302 GLY A C 1
ATOM 2325 O O . GLY A 1 302 ? 4.097 6.342 13.060 1.00 90.25 302 GLY A O 1
ATOM 2326 N N . GLN A 1 303 ? 3.707 4.327 12.144 1.00 93.75 303 GLN A N 1
ATOM 2327 C CA . GLN A 1 303 ? 2.895 4.785 11.010 1.00 93.75 303 GLN A CA 1
ATOM 2328 C C . GLN A 1 303 ? 1.382 4.705 11.243 1.00 93.75 303 GLN A C 1
ATOM 2330 O O . GLN A 1 303 ? 0.605 4.905 10.306 1.00 93.75 303 GLN A O 1
ATOM 2335 N N . ALA A 1 304 ? 0.948 4.500 12.492 1.00 93.25 304 ALA A N 1
ATOM 2336 C CA . ALA A 1 304 ? -0.466 4.480 12.859 1.00 93.25 304 ALA A CA 1
ATOM 2337 C C . ALA A 1 304 ? -1.286 5.679 12.330 1.00 93.25 304 ALA A C 1
ATOM 2339 O O . ALA A 1 304 ? -2.395 5.445 11.857 1.00 93.25 304 ALA A O 1
ATOM 2340 N N . PRO A 1 305 ? -0.781 6.935 12.298 1.00 91.50 305 PRO A N 1
ATOM 2341 C CA . PRO A 1 305 ? -1.545 8.054 11.737 1.00 91.50 305 PRO A CA 1
ATOM 2342 C C . PRO A 1 305 ? -1.830 7.934 10.232 1.00 91.50 305 PRO A C 1
ATOM 2344 O O . PRO A 1 305 ? -2.869 8.401 9.767 1.00 91.50 305 PRO A O 1
ATOM 2347 N N . VAL A 1 306 ? -0.919 7.331 9.457 1.00 93.00 306 VAL A N 1
ATOM 2348 C CA . VAL A 1 306 ? -1.118 7.100 8.015 1.00 93.00 306 VAL A CA 1
ATOM 2349 C C . VAL A 1 306 ? -2.143 5.986 7.815 1.00 93.00 306 VAL A C 1
ATOM 2351 O O . VAL A 1 306 ? -3.103 6.159 7.067 1.00 93.00 306 VAL A O 1
ATOM 2354 N N . ALA A 1 307 ? -1.974 4.883 8.547 1.00 97.06 307 ALA A N 1
ATOM 2355 C CA . ALA A 1 307 ? -2.889 3.750 8.528 1.00 97.06 307 ALA A CA 1
ATOM 2356 C C . ALA A 1 307 ? -4.314 4.130 8.954 1.00 97.06 307 ALA A C 1
ATOM 2358 O O . ALA A 1 307 ? -5.268 3.789 8.263 1.00 97.06 307 ALA A O 1
ATOM 2359 N N . ASP A 1 308 ? -4.477 4.889 10.041 1.00 95.88 308 ASP A N 1
ATOM 2360 C CA . ASP A 1 308 ? -5.792 5.301 10.539 1.00 95.88 308 ASP A CA 1
ATOM 2361 C C . ASP A 1 308 ? -6.551 6.158 9.523 1.00 95.88 308 ASP A C 1
ATOM 2363 O O . ASP A 1 308 ? -7.742 5.937 9.293 1.00 95.88 308 ASP A O 1
ATOM 2367 N N . ARG A 1 309 ? -5.858 7.097 8.863 1.00 94.75 309 ARG A N 1
ATOM 2368 C CA . ARG A 1 309 ? -6.445 7.901 7.782 1.00 94.75 309 ARG A CA 1
ATOM 2369 C C . ARG A 1 309 ? -6.897 7.021 6.625 1.00 94.75 309 ARG A C 1
ATOM 2371 O O . ARG A 1 309 ? -8.019 7.188 6.152 1.00 94.75 309 ARG A O 1
ATOM 2378 N N . TRP A 1 310 ? -6.056 6.076 6.203 1.00 96.56 310 TRP A N 1
ATOM 2379 C CA . TRP A 1 310 ? -6.388 5.168 5.110 1.00 96.56 310 TRP A CA 1
ATOM 2380 C C . TRP A 1 310 ? -7.597 4.288 5.448 1.00 96.56 310 TRP A C 1
ATOM 2382 O O . TRP A 1 310 ? -8.562 4.275 4.690 1.00 96.56 310 TRP A O 1
ATOM 2392 N N . LEU A 1 311 ? -7.592 3.632 6.613 1.00 97.38 311 LEU A N 1
ATOM 2393 C CA . LEU A 1 311 ? -8.665 2.739 7.077 1.00 97.38 311 LEU A CA 1
ATOM 2394 C C . LEU A 1 311 ? -9.988 3.479 7.299 1.00 97.38 311 LEU A C 1
ATOM 2396 O O . LEU A 1 311 ? -11.058 2.906 7.123 1.00 97.38 311 LEU A O 1
ATOM 2400 N N . THR A 1 312 ? -9.924 4.761 7.664 1.00 95.12 312 THR A N 1
ATOM 2401 C CA . THR A 1 312 ? -11.110 5.618 7.774 1.00 95.12 312 THR A CA 1
ATOM 2402 C C . THR A 1 312 ? -11.674 5.966 6.399 1.00 95.12 312 THR A C 1
ATOM 2404 O O . THR A 1 312 ? -12.879 5.859 6.195 1.00 95.12 312 THR A O 1
ATOM 2407 N N . ALA A 1 313 ? -10.818 6.357 5.450 1.00 94.25 313 ALA A N 1
ATOM 2408 C CA . ALA A 1 313 ? -11.233 6.719 4.095 1.00 94.25 313 ALA A CA 1
ATOM 2409 C C . ALA A 1 313 ? -11.722 5.514 3.268 1.00 94.25 313 ALA A C 1
ATOM 2411 O O . ALA A 1 313 ? -12.544 5.682 2.372 1.00 94.25 313 ALA A O 1
ATOM 2412 N N . HIS A 1 314 ? -11.246 4.308 3.588 1.00 94.94 314 HIS A N 1
ATOM 2413 C CA . HIS A 1 314 ? -11.548 3.063 2.874 1.00 94.94 314 HIS A CA 1
ATOM 2414 C C . HIS A 1 314 ? -12.317 2.061 3.744 1.00 94.94 314 HIS A C 1
ATOM 2416 O O . HIS A 1 314 ? -12.225 0.855 3.526 1.00 94.94 314 HIS A O 1
ATOM 2422 N N . ALA A 1 315 ? -13.080 2.535 4.734 1.00 94.00 315 ALA A N 1
ATOM 2423 C CA . ALA A 1 315 ? -13.767 1.669 5.694 1.00 94.00 315 ALA A CA 1
ATOM 2424 C C . ALA A 1 315 ? -14.668 0.619 5.016 1.00 94.00 315 ALA A C 1
ATOM 2426 O O . ALA A 1 315 ? -14.720 -0.521 5.469 1.00 94.00 315 ALA A O 1
ATOM 2427 N N . THR A 1 316 ? -15.307 0.962 3.896 1.00 91.94 316 THR A N 1
ATOM 2428 C CA . THR A 1 316 ? -16.121 0.041 3.088 1.00 91.94 316 THR A CA 1
ATOM 2429 C C . THR A 1 316 ? -15.321 -1.145 2.544 1.00 91.94 316 THR A C 1
ATOM 2431 O O . THR A 1 316 ? -15.801 -2.275 2.556 1.00 91.94 316 THR A O 1
ATOM 2434 N N . GLN A 1 317 ? -14.069 -0.918 2.136 1.00 91.56 317 GLN A N 1
ATOM 2435 C CA . GLN A 1 317 ? -13.186 -1.963 1.601 1.00 91.56 317 GLN A CA 1
ATOM 2436 C C . GLN A 1 317 ? -12.853 -3.024 2.651 1.00 91.56 317 GLN A C 1
ATOM 2438 O O . GLN A 1 317 ? -12.576 -4.173 2.314 1.00 91.56 317 GLN A O 1
ATOM 2443 N N . LEU A 1 318 ? -12.920 -2.660 3.937 1.00 94.94 318 LEU A N 1
ATOM 2444 C CA . LEU A 1 318 ? -12.686 -3.591 5.036 1.00 94.94 318 LEU A CA 1
ATOM 2445 C C . LEU A 1 318 ? -13.721 -4.705 5.087 1.00 94.94 318 LEU A C 1
ATOM 2447 O O . LEU A 1 318 ? -13.412 -5.755 5.635 1.00 94.94 318 LEU A O 1
ATOM 2451 N N . ILE A 1 319 ? -14.920 -4.509 4.527 1.00 94.12 319 ILE A N 1
ATOM 2452 C CA . ILE A 1 319 ? -15.951 -5.549 4.517 1.00 94.12 319 ILE A CA 1
ATOM 2453 C C . ILE A 1 319 ? -15.453 -6.775 3.748 1.00 94.12 319 ILE A C 1
ATOM 2455 O O . ILE A 1 319 ? -15.605 -7.883 4.244 1.00 94.12 319 ILE A O 1
ATOM 2459 N N . ALA A 1 320 ? -14.811 -6.582 2.592 1.00 93.75 320 ALA A N 1
ATOM 2460 C CA . ALA A 1 320 ? -14.306 -7.658 1.734 1.00 93.75 320 ALA A CA 1
ATOM 2461 C C . ALA A 1 320 ? -12.821 -8.003 1.979 1.00 93.75 320 ALA A C 1
ATOM 2463 O O . ALA A 1 320 ? -12.223 -8.766 1.219 1.00 93.75 320 ALA A O 1
ATOM 2464 N N . ALA A 1 321 ? -12.195 -7.429 3.010 1.00 94.94 321 ALA A N 1
ATOM 2465 C CA . ALA A 1 321 ? -10.760 -7.561 3.226 1.00 94.94 321 ALA A CA 1
ATOM 2466 C C . ALA A 1 321 ? -10.345 -8.987 3.654 1.00 94.94 321 ALA A C 1
ATOM 2468 O O . ALA A 1 321 ? -10.990 -9.590 4.520 1.00 94.94 321 ALA A O 1
ATOM 2469 N N . PRO A 1 322 ? -9.229 -9.522 3.118 1.00 94.56 322 PRO A N 1
ATOM 2470 C CA . PRO A 1 322 ? -8.694 -10.823 3.506 1.00 94.56 322 PRO A CA 1
ATOM 2471 C C . PRO A 1 322 ? -7.877 -10.698 4.800 1.00 94.56 322 PRO A C 1
ATOM 2473 O O . PRO A 1 322 ? -6.651 -10.636 4.771 1.00 94.56 322 PRO A O 1
ATOM 2476 N N . VAL A 1 323 ? -8.567 -10.621 5.938 1.00 95.44 323 VAL A N 1
ATOM 2477 C CA . VAL A 1 323 ? -7.952 -10.406 7.258 1.00 95.44 323 VAL A CA 1
ATOM 2478 C C . VAL A 1 323 ? -7.895 -11.672 8.107 1.00 95.44 323 VAL A C 1
ATOM 2480 O O . VAL A 1 323 ? -8.772 -12.537 8.025 1.00 95.44 323 VAL A O 1
ATOM 2483 N N . ASP A 1 324 ? -6.892 -11.747 8.981 1.00 95.25 324 ASP A N 1
ATOM 2484 C CA . ASP A 1 324 ? -6.854 -12.740 10.054 1.00 95.25 324 ASP A CA 1
ATOM 2485 C C . ASP A 1 324 ? -7.740 -12.344 11.256 1.00 95.25 324 ASP A C 1
ATOM 2487 O O . ASP A 1 324 ? -8.378 -11.290 11.284 1.00 95.25 324 ASP A O 1
ATOM 2491 N N . THR A 1 325 ? -7.801 -13.199 12.280 1.00 93.94 325 THR A N 1
ATOM 2492 C CA . THR A 1 325 ? -8.618 -12.968 13.485 1.00 93.94 325 THR A CA 1
ATOM 2493 C C . THR A 1 325 ? -8.194 -11.724 14.278 1.00 93.94 325 THR A C 1
ATOM 2495 O O . THR A 1 325 ? -9.045 -11.025 14.836 1.00 93.94 325 THR A O 1
ATOM 2498 N N . THR A 1 326 ? -6.894 -11.435 14.345 1.00 92.81 326 THR A N 1
ATOM 2499 C CA . THR A 1 326 ? -6.349 -10.279 15.073 1.00 92.81 326 THR A CA 1
ATOM 2500 C C . THR A 1 326 ? -6.707 -8.991 14.342 1.00 92.81 326 THR A C 1
ATOM 2502 O O . THR A 1 326 ? -7.256 -8.059 14.935 1.00 92.81 326 THR A O 1
ATOM 2505 N N . GLN A 1 327 ? -6.470 -8.970 13.034 1.00 95.88 327 GLN A N 1
ATOM 2506 C CA . GLN A 1 327 ? -6.800 -7.876 12.134 1.00 95.88 327 GLN A CA 1
ATOM 2507 C C . GLN A 1 327 ? -8.311 -7.624 12.081 1.00 95.88 327 GLN A C 1
ATOM 2509 O O . GLN A 1 327 ? -8.735 -6.472 12.158 1.00 95.88 327 GLN A O 1
ATOM 2514 N N . ALA A 1 328 ? -9.142 -8.671 12.047 1.00 95.75 328 ALA A N 1
ATOM 2515 C CA . ALA A 1 328 ? -10.601 -8.557 12.069 1.00 95.75 328 ALA A CA 1
ATOM 2516 C C . ALA A 1 328 ? -11.108 -7.825 13.325 1.00 95.75 328 ALA A C 1
ATOM 2518 O O . ALA A 1 328 ? -11.951 -6.927 13.235 1.00 95.75 328 ALA A O 1
ATOM 2519 N N . ALA A 1 329 ? -10.555 -8.153 14.499 1.00 91.69 329 ALA A N 1
ATOM 2520 C CA . ALA A 1 329 ? -10.911 -7.488 15.751 1.00 91.69 329 ALA A CA 1
ATOM 2521 C C . ALA A 1 329 ? -10.582 -5.985 15.726 1.00 91.69 329 ALA A C 1
ATOM 2523 O O . ALA A 1 329 ? -11.361 -5.172 16.231 1.00 91.69 329 ALA A O 1
ATOM 2524 N N . VAL A 1 330 ? -9.458 -5.610 15.106 1.00 94.31 330 VAL A N 1
ATOM 2525 C CA . VAL A 1 330 ? -9.077 -4.207 14.902 1.00 94.31 330 VAL A CA 1
ATOM 2526 C C . VAL A 1 330 ? -9.995 -3.546 13.872 1.00 94.31 330 VAL A C 1
ATOM 2528 O O . VAL A 1 330 ? -10.523 -2.471 14.148 1.00 94.31 330 VAL A O 1
ATOM 2531 N N . ALA A 1 331 ? -10.264 -4.195 12.737 1.00 96.19 331 ALA A N 1
ATOM 2532 C CA . ALA A 1 331 ? -11.107 -3.684 11.654 1.00 96.19 331 ALA A CA 1
ATOM 2533 C C . ALA A 1 331 ? -12.529 -3.325 12.115 1.00 96.19 331 ALA A C 1
ATOM 2535 O O . ALA A 1 331 ? -13.102 -2.339 11.644 1.00 96.19 331 ALA A O 1
ATOM 2536 N N . ALA A 1 332 ? -13.074 -4.047 13.102 1.00 94.25 332 ALA A N 1
ATOM 2537 C CA . ALA A 1 332 ? -14.396 -3.778 13.670 1.00 94.25 332 ALA A CA 1
ATOM 2538 C C . ALA A 1 332 ? -14.587 -2.318 14.127 1.00 94.25 332 ALA A C 1
ATOM 2540 O O . ALA A 1 332 ? -15.695 -1.790 14.034 1.00 94.25 332 ALA A O 1
ATOM 2541 N N . ARG A 1 333 ? -13.528 -1.634 14.587 1.00 93.81 333 ARG A N 1
ATOM 2542 C CA . ARG A 1 333 ? -13.600 -0.213 14.988 1.00 93.81 333 ARG A CA 1
ATOM 2543 C C . ARG A 1 333 ? -13.957 0.710 13.818 1.00 93.81 333 ARG A C 1
ATOM 2545 O O . ARG A 1 333 ? -14.632 1.717 14.012 1.00 93.81 333 ARG A O 1
ATOM 2552 N N . TYR A 1 334 ? -13.511 0.365 12.612 1.00 96.31 334 TYR A N 1
ATOM 2553 C CA . TYR A 1 334 ? -13.764 1.134 11.399 1.00 96.31 334 TYR A CA 1
ATOM 2554 C C . TYR A 1 334 ? -15.130 0.786 10.819 1.00 96.31 334 TYR A C 1
ATOM 2556 O O . TYR A 1 334 ? -15.902 1.692 10.525 1.00 96.31 334 TYR A O 1
ATOM 2564 N N . LEU A 1 335 ? -15.476 -0.503 10.794 1.00 96.25 335 LEU A N 1
ATOM 2565 C CA . LEU A 1 335 ? -16.776 -0.986 10.321 1.00 96.25 335 LEU A CA 1
ATOM 2566 C C . LEU A 1 335 ? -17.960 -0.395 11.103 1.00 96.25 335 LEU A C 1
ATOM 2568 O O . LEU A 1 335 ? -18.993 -0.110 10.512 1.00 96.25 335 LEU A O 1
ATOM 2572 N N . ARG A 1 336 ? -17.808 -0.122 12.408 1.00 94.81 336 ARG A N 1
ATOM 2573 C CA . ARG A 1 336 ? -18.844 0.554 13.223 1.00 94.81 336 ARG A CA 1
ATOM 2574 C C . ARG A 1 336 ? -19.216 1.960 12.742 1.00 94.81 336 ARG A C 1
ATOM 2576 O O . ARG A 1 336 ? -20.268 2.457 13.125 1.00 94.81 336 ARG A O 1
ATOM 2583 N N . GLN A 1 337 ? -18.350 2.618 11.972 1.00 93.12 337 GLN A N 1
ATOM 2584 C CA . GLN A 1 337 ? -18.619 3.955 11.432 1.00 93.12 337 GLN A CA 1
ATOM 2585 C C . GLN A 1 337 ? -19.456 3.909 10.149 1.00 93.12 337 GLN A C 1
ATOM 2587 O O . GLN A 1 337 ? -19.969 4.948 9.739 1.00 93.12 337 GLN A O 1
ATOM 2592 N N . LEU A 1 338 ? -19.587 2.740 9.516 1.00 94.69 338 LEU A N 1
ATOM 2593 C CA . LEU A 1 338 ? -20.347 2.605 8.282 1.00 94.69 338 LEU A CA 1
ATOM 2594 C C . LEU A 1 338 ? -21.860 2.672 8.545 1.00 94.69 338 LEU A C 1
ATOM 2596 O O . LEU A 1 338 ? -22.333 2.205 9.589 1.00 94.69 338 LEU A O 1
ATOM 2600 N N . PRO A 1 339 ? -22.644 3.208 7.593 1.00 94.25 339 PRO A N 1
ATOM 2601 C CA . PRO A 1 339 ? -24.094 3.097 7.612 1.00 94.25 339 PRO A CA 1
ATOM 2602 C C . PRO A 1 339 ? -24.548 1.640 7.743 1.00 94.25 339 PRO A C 1
ATOM 2604 O O . PRO A 1 339 ? -24.031 0.741 7.078 1.00 94.25 339 PRO A O 1
ATOM 2607 N N . LEU A 1 340 ? -25.581 1.405 8.557 1.00 93.31 340 LEU A N 1
ATOM 2608 C CA . LEU A 1 340 ? -26.098 0.054 8.791 1.00 93.31 340 LEU A CA 1
ATOM 2609 C C . LEU A 1 340 ? -26.550 -0.632 7.491 1.00 93.31 340 LEU A C 1
ATOM 2611 O O . LEU A 1 340 ? -26.301 -1.821 7.309 1.00 93.31 340 LEU A O 1
ATOM 2615 N N . ALA A 1 341 ? -27.165 0.128 6.581 1.00 93.00 341 ALA A N 1
ATOM 2616 C CA . ALA A 1 341 ? -27.603 -0.367 5.278 1.00 93.00 341 ALA A CA 1
ATOM 2617 C C . ALA A 1 341 ? -26.433 -0.887 4.423 1.00 93.00 341 ALA A C 1
ATOM 2619 O O . ALA A 1 341 ? -26.573 -1.887 3.723 1.00 93.00 341 ALA A O 1
ATOM 2620 N N . GLU A 1 342 ? -25.265 -0.251 4.514 1.00 93.00 342 GLU A N 1
ATOM 2621 C CA . GLU A 1 342 ? -24.061 -0.648 3.780 1.00 93.00 342 GLU A CA 1
ATOM 2622 C C . GLU A 1 342 ? -23.485 -1.955 4.339 1.00 93.00 342 GLU A C 1
ATOM 2624 O O . GLU A 1 342 ? -23.243 -2.901 3.590 1.00 93.00 342 GLU A O 1
ATOM 2629 N N . LEU A 1 343 ? -23.382 -2.061 5.671 1.00 94.19 343 LEU A N 1
ATOM 2630 C CA . LEU A 1 343 ? -22.983 -3.302 6.342 1.00 94.19 343 LEU A CA 1
ATOM 2631 C C . LEU A 1 343 ? -23.921 -4.463 5.997 1.00 94.19 343 LEU A C 1
ATOM 2633 O O . LEU A 1 343 ? -23.453 -5.570 5.755 1.00 94.19 343 LEU A O 1
ATOM 2637 N N . GLN A 1 344 ? -25.233 -4.219 5.960 1.00 93.81 344 GLN A N 1
ATOM 2638 C CA . GLN A 1 344 ? -26.231 -5.229 5.602 1.00 93.81 344 GLN A CA 1
ATOM 2639 C C . GLN A 1 344 ? -26.101 -5.671 4.142 1.00 93.81 344 GLN A C 1
ATOM 2641 O O . GLN A 1 344 ? -26.100 -6.871 3.873 1.00 93.81 344 GLN A O 1
ATOM 2646 N N . THR A 1 345 ? -25.952 -4.713 3.223 1.00 92.38 345 THR A N 1
ATOM 2647 C CA . THR A 1 345 ? -25.842 -4.966 1.778 1.00 92.38 345 THR A CA 1
ATOM 2648 C C . THR A 1 345 ? -24.603 -5.795 1.449 1.00 92.38 345 THR A C 1
ATOM 2650 O O . THR A 1 345 ? -24.678 -6.757 0.688 1.00 92.38 345 THR A O 1
ATOM 2653 N N . HIS A 1 346 ? -23.464 -5.465 2.060 1.00 90.56 346 HIS A N 1
ATOM 2654 C CA . HIS A 1 346 ? -22.175 -6.076 1.728 1.00 90.56 346 HIS A CA 1
ATOM 2655 C C . HIS A 1 346 ? -21.760 -7.212 2.675 1.00 90.56 346 HIS A C 1
ATOM 2657 O O . HIS A 1 346 ? -20.730 -7.845 2.460 1.00 90.56 346 HIS A O 1
ATOM 2663 N N . ARG A 1 347 ? -22.578 -7.549 3.683 1.00 91.38 347 ARG A N 1
ATOM 2664 C CA . ARG A 1 347 ? -22.319 -8.612 4.676 1.00 91.38 347 ARG A CA 1
ATOM 2665 C C . ARG A 1 347 ? -21.849 -9.933 4.061 1.00 91.38 347 ARG A C 1
ATOM 2667 O O . ARG A 1 347 ? -20.968 -10.589 4.612 1.00 91.38 347 ARG A O 1
ATOM 2674 N N . ALA A 1 348 ? -22.445 -10.338 2.939 1.00 90.81 348 ALA A N 1
ATOM 2675 C CA . ALA A 1 348 ? -22.138 -11.607 2.277 1.00 90.81 348 ALA A CA 1
ATOM 2676 C C . ALA A 1 348 ? -20.706 -11.672 1.712 1.00 90.81 348 ALA A C 1
ATOM 2678 O O . ALA A 1 348 ? -20.173 -12.764 1.537 1.00 90.81 348 ALA A O 1
ATOM 2679 N N . GLN A 1 349 ? -20.079 -10.519 1.468 1.00 90.88 349 GLN A N 1
ATOM 2680 C CA . GLN A 1 349 ? -18.716 -10.401 0.941 1.00 90.88 349 GLN A CA 1
ATOM 2681 C C . GLN A 1 349 ? -17.655 -10.590 2.036 1.00 90.88 349 GLN A C 1
ATOM 2683 O O . GLN A 1 349 ? -16.477 -10.766 1.734 1.00 90.88 349 GLN A O 1
ATOM 2688 N N . ALA A 1 350 ? -18.061 -10.576 3.309 1.00 93.06 350 ALA A N 1
ATOM 2689 C CA . ALA A 1 350 ? -17.138 -10.665 4.424 1.00 93.06 350 ALA A CA 1
ATOM 2690 C C . ALA A 1 350 ? -16.516 -12.050 4.581 1.00 93.06 350 ALA A C 1
ATOM 2692 O O . ALA A 1 350 ? -17.201 -13.086 4.561 1.00 93.06 350 ALA A O 1
ATOM 2693 N N . CYS A 1 351 ? -15.206 -12.054 4.837 1.00 92.19 351 CYS A N 1
ATOM 2694 C CA . CYS A 1 351 ? -14.486 -13.262 5.205 1.00 92.19 351 CYS A CA 1
ATOM 2695 C C . CYS A 1 351 ? -15.060 -13.873 6.507 1.00 92.19 351 CYS A C 1
ATOM 2697 O O . CYS A 1 351 ? -15.723 -13.179 7.293 1.00 92.19 351 CYS A O 1
ATOM 2699 N N . PRO A 1 352 ? -14.823 -15.172 6.768 1.00 93.94 352 PRO A N 1
ATOM 2700 C CA . PRO A 1 352 ? -15.334 -15.850 7.963 1.00 93.94 352 PRO A CA 1
ATOM 2701 C C . PRO A 1 352 ? -14.967 -15.168 9.290 1.00 93.94 352 PRO A C 1
ATOM 2703 O O . PRO A 1 352 ? -15.742 -15.230 10.238 1.00 93.94 352 PRO A O 1
ATOM 2706 N N . GLN A 1 353 ? -13.814 -14.498 9.358 1.00 95.56 353 GLN A N 1
ATOM 2707 C CA . GLN A 1 353 ? -13.316 -13.811 10.551 1.00 95.56 353 GLN A CA 1
ATOM 2708 C C . GLN A 1 353 ? -14.068 -12.499 10.826 1.00 95.56 353 GLN A C 1
ATOM 2710 O O . GLN A 1 353 ? -14.284 -12.141 11.983 1.00 95.56 353 GLN A O 1
ATOM 2715 N N . LEU A 1 354 ? -14.496 -11.786 9.778 1.00 94.69 354 LEU A N 1
ATOM 2716 C CA . LEU A 1 354 ? -15.210 -10.509 9.894 1.00 94.69 354 LEU A CA 1
ATOM 2717 C C . LEU A 1 354 ? -16.717 -10.671 10.061 1.00 94.69 354 LEU A C 1
ATOM 2719 O O . LEU A 1 354 ? -17.348 -9.855 10.733 1.00 94.69 354 LEU A O 1
ATOM 2723 N N . ARG A 1 355 ? -17.307 -11.714 9.472 1.00 94.69 355 ARG A N 1
ATOM 2724 C CA . ARG A 1 355 ? -18.765 -11.891 9.435 1.00 94.69 355 ARG A CA 1
ATOM 2725 C C . ARG A 1 355 ? -19.424 -11.863 10.822 1.00 94.69 355 ARG A C 1
ATOM 2727 O O . ARG A 1 355 ? -20.340 -11.064 10.992 1.00 94.69 355 ARG A O 1
ATOM 2734 N N . PRO A 1 356 ? -18.934 -12.584 11.852 1.00 95.12 356 PRO A N 1
ATOM 2735 C CA . PRO A 1 356 ? -19.515 -12.509 13.195 1.00 95.12 356 PRO A CA 1
ATOM 2736 C C . PRO A 1 356 ? -19.409 -11.114 13.826 1.00 95.12 356 PRO A C 1
ATOM 2738 O O . PRO A 1 356 ? -20.270 -10.716 14.608 1.00 95.12 356 PRO A O 1
ATOM 2741 N N . LEU A 1 357 ? -18.357 -10.357 13.497 1.00 95.06 357 LEU A N 1
ATOM 2742 C CA . LEU A 1 357 ? -18.168 -8.998 14.004 1.00 95.06 357 LEU A CA 1
ATOM 2743 C C . LEU A 1 357 ? -19.151 -8.028 13.348 1.00 95.06 357 LEU A C 1
ATOM 2745 O O . LEU A 1 357 ? -19.744 -7.212 14.050 1.00 95.06 357 LEU A O 1
ATOM 2749 N N . ILE A 1 358 ? -19.364 -8.144 12.034 1.00 96.06 358 ILE A N 1
ATOM 2750 C CA . ILE A 1 358 ? -20.385 -7.379 11.305 1.00 96.06 358 ILE A CA 1
ATOM 2751 C C . ILE A 1 358 ? -21.776 -7.709 11.850 1.00 96.06 358 ILE A C 1
ATOM 2753 O O . ILE A 1 358 ? -22.544 -6.799 12.152 1.00 96.06 358 ILE A O 1
ATOM 2757 N N . ASP A 1 359 ? -22.072 -8.989 12.069 1.00 95.62 359 ASP A N 1
ATOM 2758 C CA . ASP A 1 359 ? -23.347 -9.448 12.627 1.00 95.62 359 ASP A CA 1
ATOM 2759 C C . ASP A 1 359 ? -23.583 -8.881 14.026 1.00 95.62 359 ASP A C 1
ATOM 2761 O O . ASP A 1 359 ? -24.669 -8.388 14.325 1.00 95.62 359 ASP A O 1
ATOM 2765 N N . GLY A 1 360 ? -22.544 -8.885 14.866 1.00 94.50 360 GLY A N 1
ATOM 2766 C CA . GLY A 1 360 ? -22.584 -8.276 16.190 1.00 94.50 360 GLY A CA 1
ATOM 2767 C C . GLY A 1 360 ? -22.808 -6.762 16.142 1.00 94.50 360 GLY A C 1
ATOM 2768 O O . GLY A 1 360 ? -23.553 -6.234 16.966 1.00 94.50 360 GLY A O 1
ATOM 2769 N N . ILE A 1 361 ? -22.214 -6.058 15.172 1.00 95.12 361 ILE A N 1
ATOM 2770 C CA . ILE A 1 361 ? -22.441 -4.618 14.963 1.00 95.12 361 ILE A CA 1
ATOM 2771 C C . ILE A 1 361 ? -23.892 -4.363 14.536 1.00 95.12 361 ILE A C 1
ATOM 2773 O O . ILE A 1 361 ? -24.552 -3.503 15.122 1.00 95.12 361 ILE A O 1
ATOM 2777 N N . ILE A 1 362 ? -24.402 -5.128 13.564 1.00 95.56 362 ILE A N 1
ATOM 2778 C CA . ILE A 1 362 ? -25.781 -5.012 13.072 1.00 95.56 362 ILE A CA 1
ATOM 2779 C C . ILE A 1 362 ? -26.778 -5.302 14.198 1.00 95.56 362 ILE A C 1
ATOM 2781 O O . ILE A 1 362 ? -27.683 -4.503 14.435 1.00 95.56 362 ILE A O 1
ATOM 2785 N N . GLY A 1 363 ? -26.588 -6.406 14.925 1.00 94.50 363 GLY A N 1
ATOM 2786 C CA . GLY A 1 363 ? -27.458 -6.801 16.030 1.00 94.50 363 GLY A CA 1
ATOM 2787 C C . GLY A 1 363 ? -27.446 -5.781 17.167 1.00 94.50 363 GLY A C 1
ATOM 2788 O O . GLY A 1 363 ? -28.501 -5.382 17.651 1.00 94.50 363 GLY A O 1
ATOM 2789 N N . ALA A 1 364 ? -26.269 -5.271 17.547 1.00 92.19 364 ALA A N 1
ATOM 2790 C CA . ALA A 1 364 ? -26.179 -4.225 18.560 1.00 92.19 364 ALA A CA 1
ATOM 2791 C C . ALA A 1 364 ? -26.878 -2.930 18.121 1.00 92.19 364 ALA A C 1
ATOM 2793 O O . ALA A 1 364 ? -27.492 -2.264 18.948 1.00 92.19 364 ALA A O 1
ATOM 2794 N N . ALA A 1 365 ? -26.827 -2.567 16.835 1.00 91.62 365 ALA A N 1
ATOM 2795 C CA . ALA A 1 365 ? -27.487 -1.364 16.328 1.00 91.62 365 ALA A CA 1
ATOM 2796 C C . ALA A 1 365 ? -29.025 -1.424 16.433 1.00 91.62 365 ALA A C 1
ATOM 2798 O O . ALA A 1 365 ? -29.658 -0.373 16.569 1.00 91.62 365 ALA A O 1
ATOM 2799 N N . GLN A 1 366 ? -29.605 -2.628 16.414 1.00 92.62 366 GLN A N 1
ATOM 2800 C CA . GLN A 1 366 ? -31.047 -2.872 16.531 1.00 92.62 366 GLN A CA 1
ATOM 2801 C C . GLN A 1 366 ? -31.563 -2.830 17.978 1.00 92.62 366 GLN A C 1
ATOM 2803 O O . GLN A 1 366 ? -32.772 -2.761 18.187 1.00 92.62 366 GLN A O 1
ATOM 2808 N N . LEU A 1 367 ? -30.674 -2.844 18.977 1.00 94.06 367 LEU A N 1
ATOM 2809 C CA . LEU A 1 367 ? -31.073 -2.750 20.381 1.00 94.06 367 LEU A CA 1
ATOM 2810 C C . LEU A 1 367 ? -31.623 -1.352 20.721 1.00 94.06 367 LEU A C 1
ATOM 2812 O O . LEU A 1 367 ? -31.090 -0.346 20.219 1.00 94.06 367 LEU A O 1
ATOM 2816 N N . PRO A 1 368 ? -32.633 -1.273 21.612 1.00 94.69 368 PRO A N 1
ATOM 2817 C CA . PRO A 1 368 ? -33.154 -0.004 22.109 1.00 94.69 368 PRO A CA 1
ATOM 2818 C C . PRO A 1 368 ? -32.067 0.774 22.855 1.00 94.69 368 PRO A C 1
ATOM 2820 O O . PRO A 1 368 ? -31.142 0.190 23.426 1.00 94.69 368 PRO A O 1
ATOM 2823 N N . HIS A 1 369 ? -32.158 2.103 22.834 1.00 94.81 369 HIS A N 1
ATOM 2824 C CA . HIS A 1 369 ? -31.229 2.961 23.573 1.00 94.81 369 HIS A CA 1
ATOM 2825 C C . HIS A 1 369 ? -31.599 2.994 25.053 1.00 94.81 369 HIS A C 1
ATOM 2827 O O . HIS A 1 369 ? -32.779 2.939 25.389 1.00 94.81 369 HIS A O 1
ATOM 2833 N N . LEU A 1 370 ? -30.588 3.105 25.916 1.00 93.44 370 LEU A N 1
ATOM 2834 C CA . LEU A 1 370 ? -30.794 3.377 27.332 1.00 93.44 370 LEU A CA 1
ATOM 2835 C C . LEU A 1 370 ? -31.426 4.758 27.491 1.00 93.44 370 LEU A C 1
ATOM 2837 O O . LEU A 1 370 ? -30.853 5.750 27.043 1.00 93.44 370 LEU A O 1
ATOM 2841 N N . ASP A 1 371 ? -32.573 4.822 28.159 1.00 91.25 371 ASP A N 1
ATOM 2842 C CA . ASP A 1 371 ? -33.178 6.098 28.531 1.00 91.25 371 ASP A CA 1
ATOM 2843 C C . ASP A 1 371 ? -32.343 6.762 29.638 1.00 91.25 371 ASP A C 1
ATOM 2845 O O . ASP A 1 371 ? -32.134 6.183 30.708 1.00 91.25 371 ASP A O 1
ATOM 2849 N N . ALA A 1 372 ? -31.879 7.991 29.412 1.00 84.19 372 ALA A N 1
ATOM 2850 C CA . ALA A 1 372 ? -31.139 8.766 30.407 1.00 84.19 372 ALA A CA 1
ATOM 2851 C C . ALA A 1 372 ? -31.960 9.047 31.685 1.00 84.19 372 ALA A C 1
ATOM 2853 O O . ALA A 1 372 ? -31.377 9.287 32.746 1.00 84.19 372 ALA A O 1
ATOM 2854 N N . ALA A 1 373 ? -33.296 8.982 31.612 1.00 88.50 373 ALA A N 1
ATOM 2855 C CA . ALA A 1 373 ? -34.189 9.087 32.765 1.00 88.50 373 ALA A CA 1
ATOM 2856 C C . ALA A 1 373 ? -34.219 7.816 33.634 1.00 88.50 373 ALA A C 1
ATOM 2858 O O . ALA A 1 373 ? -34.818 7.824 34.713 1.00 88.50 373 ALA A O 1
ATOM 2859 N N . THR A 1 374 ? -33.550 6.735 33.216 1.00 92.81 374 THR A N 1
ATOM 2860 C CA . THR A 1 374 ? -33.439 5.513 34.017 1.00 92.81 374 THR A CA 1
ATOM 2861 C C . THR A 1 374 ? -32.906 5.849 35.413 1.00 92.81 374 THR A C 1
ATOM 2863 O O . THR A 1 374 ? -31.900 6.548 35.573 1.00 92.81 374 THR A O 1
ATOM 2866 N N . SER A 1 375 ? -33.594 5.358 36.447 1.00 92.56 375 SER A N 1
ATOM 2867 C CA . SER A 1 375 ? -33.390 5.777 37.841 1.00 92.56 375 SER A CA 1
ATOM 2868 C C . SER A 1 375 ? -31.945 5.618 38.315 1.00 92.56 375 SER A C 1
ATOM 2870 O O . SER A 1 375 ? -31.372 6.553 38.868 1.00 92.56 375 SER A O 1
ATOM 2872 N N . TRP A 1 376 ? -31.315 4.473 38.047 1.00 94.00 376 TRP A N 1
ATOM 2873 C CA . TRP A 1 376 ? -29.927 4.241 38.449 1.00 94.00 376 TRP A CA 1
ATOM 2874 C C . TRP A 1 376 ? -28.937 5.139 37.690 1.00 94.00 376 TRP A C 1
ATOM 2876 O O . TRP A 1 376 ? -27.949 5.582 38.274 1.00 94.00 376 TRP A O 1
ATOM 2886 N N . TRP A 1 377 ? -29.197 5.436 36.409 1.00 94.25 377 TRP A N 1
ATOM 2887 C CA . TRP A 1 377 ? -28.324 6.272 35.580 1.00 94.25 377 TRP A CA 1
ATOM 2888 C C . TRP A 1 377 ? -28.339 7.717 36.077 1.00 94.25 377 TRP A C 1
ATOM 2890 O O . TRP A 1 377 ? -27.291 8.282 36.399 1.00 94.25 377 TRP A O 1
ATOM 2900 N N . SER A 1 378 ? -29.537 8.290 36.203 1.00 92.31 378 SER A N 1
ATOM 2901 C CA . SER A 1 378 ? -29.739 9.665 36.668 1.00 92.31 378 SER A CA 1
ATOM 2902 C C . SER A 1 378 ? -29.188 9.882 38.083 1.00 92.31 378 SER A C 1
ATOM 2904 O O . SER A 1 378 ? -28.476 10.861 38.317 1.00 92.31 378 SER A O 1
ATOM 2906 N N . GLN A 1 379 ? -29.412 8.937 39.004 1.00 93.00 379 GLN A N 1
ATOM 2907 C CA . GLN A 1 379 ? -28.854 8.979 40.361 1.00 93.00 379 GLN A CA 1
ATOM 2908 C C . GLN A 1 379 ? -27.319 8.920 40.358 1.00 93.00 379 GLN A C 1
ATOM 2910 O O . GLN A 1 379 ? -26.666 9.762 40.978 1.00 93.00 379 GLN A O 1
ATOM 2915 N N . ALA A 1 380 ? -26.721 7.970 39.631 1.00 91.38 380 ALA A N 1
ATOM 2916 C CA . ALA A 1 380 ? -25.267 7.802 39.591 1.00 91.38 380 ALA A CA 1
ATOM 2917 C C . ALA A 1 380 ? -24.549 8.960 38.872 1.00 91.38 380 ALA A C 1
ATOM 2919 O O . ALA A 1 380 ? -23.411 9.303 39.212 1.00 91.38 380 ALA A O 1
ATOM 2920 N N . GLN A 1 381 ? -25.207 9.583 37.891 1.00 91.19 381 GLN A N 1
ATOM 2921 C CA . GLN A 1 381 ? -24.730 10.797 37.235 1.00 91.19 381 GLN A CA 1
ATOM 2922 C C . GLN A 1 381 ? -24.807 12.016 38.168 1.00 91.19 381 GLN A C 1
ATOM 2924 O O . GLN A 1 381 ? -23.868 12.810 38.193 1.00 91.19 381 GLN A O 1
ATOM 2929 N N . ALA A 1 382 ? -25.889 12.171 38.938 1.00 89.69 382 ALA A N 1
ATOM 2930 C CA . ALA A 1 382 ? -26.078 13.302 39.850 1.00 89.69 382 ALA A CA 1
ATOM 2931 C C . ALA A 1 382 ? -25.201 13.224 41.113 1.00 89.69 382 ALA A C 1
ATOM 2933 O O . ALA A 1 382 ? -24.848 14.259 41.678 1.00 89.69 382 ALA A O 1
ATOM 2934 N N . ALA A 1 383 ? -24.807 12.016 41.532 1.00 88.75 383 ALA A N 1
ATOM 2935 C CA . ALA A 1 383 ? -24.033 11.775 42.753 1.00 88.75 383 ALA A CA 1
ATOM 2936 C C . ALA A 1 383 ? -22.683 12.515 42.805 1.00 88.75 383 ALA A C 1
ATOM 2938 O O . ALA A 1 383 ? -22.173 12.814 43.884 1.00 88.75 383 ALA A O 1
ATOM 2939 N N . LYS A 1 384 ? -22.078 12.816 41.649 1.00 86.00 384 LYS A N 1
ATOM 2940 C CA . LYS A 1 384 ? -20.820 13.563 41.564 1.00 86.00 384 LYS A CA 1
ATOM 2941 C C . LYS A 1 384 ? -20.813 14.438 40.316 1.00 86.00 384 LYS A C 1
ATOM 2943 O O . LYS A 1 384 ? -21.182 14.013 39.230 1.00 86.00 384 LYS A O 1
ATOM 2948 N N . ARG A 1 385 ? -20.369 15.691 40.458 1.00 85.81 385 ARG A N 1
ATOM 2949 C CA . ARG A 1 385 ? -20.362 16.651 39.346 1.00 85.81 385 ARG A CA 1
ATOM 2950 C C . ARG A 1 385 ? -19.363 16.238 38.260 1.00 85.81 385 ARG A C 1
ATOM 2952 O O . ARG A 1 385 ? -18.153 16.217 38.500 1.00 85.81 385 ARG A O 1
ATOM 2959 N N . LEU A 1 386 ? -19.862 16.035 37.041 1.00 86.25 386 LEU A N 1
ATOM 2960 C CA . LEU A 1 386 ? -19.033 15.898 35.844 1.00 86.25 386 LEU A CA 1
ATOM 2961 C C . LEU A 1 386 ? -18.389 17.246 35.500 1.00 86.25 386 LEU A C 1
ATOM 2963 O O . LEU A 1 386 ? -19.070 18.254 35.306 1.00 86.25 386 LEU A O 1
ATOM 2967 N N . ARG A 1 387 ? -17.057 17.273 35.441 1.00 81.75 387 ARG A N 1
ATOM 2968 C CA . ARG A 1 387 ? -16.302 18.447 34.989 1.00 81.75 387 ARG A CA 1
ATOM 2969 C C . ARG A 1 387 ? -16.171 18.429 33.471 1.00 81.75 387 ARG A C 1
ATOM 2971 O O . ARG A 1 387 ? -16.276 17.379 32.840 1.00 81.75 387 ARG A O 1
ATOM 2978 N N . HIS A 1 388 ? -15.907 19.595 32.892 1.00 81.00 388 HIS A N 1
ATOM 2979 C CA . HIS A 1 388 ? -15.519 19.667 31.491 1.00 81.00 388 HIS A CA 1
ATOM 2980 C C . HIS A 1 388 ? -14.147 19.003 31.310 1.00 81.00 388 HIS A C 1
ATOM 2982 O O . HIS A 1 388 ? -13.192 19.343 32.007 1.00 81.00 388 HIS A O 1
ATOM 2988 N N . VAL A 1 389 ? -14.055 18.061 30.374 1.00 81.38 389 VAL A N 1
ATOM 2989 C CA . VAL A 1 389 ? -12.828 17.334 30.034 1.00 81.38 389 VAL A CA 1
ATOM 2990 C C . VAL A 1 389 ? -12.599 17.487 28.538 1.00 81.38 389 VAL A C 1
ATOM 2992 O O . VAL A 1 389 ? -13.558 17.525 27.767 1.00 81.38 389 VAL A O 1
ATOM 2995 N N . ALA A 1 390 ? -11.333 17.574 28.125 1.00 82.31 390 ALA A N 1
ATOM 2996 C CA . ALA A 1 390 ? -10.985 17.522 26.713 1.00 82.31 390 ALA A CA 1
ATOM 2997 C C . ALA A 1 390 ? -11.598 16.267 26.056 1.00 82.31 390 ALA A C 1
ATOM 2999 O O . ALA A 1 390 ? -11.521 15.180 26.641 1.00 82.31 390 ALA A O 1
ATOM 3000 N N . PRO A 1 391 ? -12.190 16.391 24.856 1.00 85.94 391 PRO A N 1
ATOM 3001 C CA . PRO A 1 391 ? -12.752 15.246 24.160 1.00 85.94 391 PRO A CA 1
ATOM 3002 C C . PRO A 1 391 ? -11.669 14.200 23.869 1.00 85.94 391 PRO A C 1
ATOM 3004 O O . PRO A 1 391 ? -10.471 14.506 23.787 1.00 85.94 391 PRO A O 1
ATOM 3007 N N . VAL A 1 392 ? -12.110 12.951 23.718 1.00 90.88 392 VAL A N 1
ATOM 3008 C CA . VAL A 1 392 ? -11.255 11.868 23.227 1.00 90.88 392 VAL A CA 1
ATOM 3009 C C . VAL A 1 392 ? -10.776 12.185 21.801 1.00 90.88 392 VAL A C 1
ATOM 3011 O O . VAL A 1 392 ? -11.529 12.779 21.029 1.00 90.88 392 VAL A O 1
ATOM 3014 N N . PRO A 1 393 ? -9.542 11.807 21.421 1.00 90.75 393 PRO A N 1
ATOM 3015 C CA . PRO A 1 393 ? -8.962 12.168 20.125 1.00 90.75 393 PRO A CA 1
ATOM 3016 C C . PRO A 1 393 ? -9.431 11.257 18.972 1.00 90.75 393 PRO A C 1
ATOM 3018 O O . PRO A 1 393 ? -8.740 11.121 17.969 1.00 90.75 393 PRO A O 1
ATOM 3021 N N . PHE A 1 394 ? -10.580 10.596 19.124 1.00 91.75 394 PHE A N 1
ATOM 3022 C CA . PHE A 1 394 ? -11.153 9.659 18.160 1.00 91.75 394 PHE A CA 1
ATOM 3023 C C . PHE A 1 394 ? -12.689 9.649 18.267 1.00 91.75 394 PHE A C 1
ATOM 3025 O O . PHE A 1 394 ? -13.231 9.961 19.331 1.00 91.75 394 PHE A O 1
ATOM 3032 N N . PRO A 1 395 ? -13.417 9.258 17.206 1.00 92.00 395 PRO A N 1
ATOM 3033 C CA . PRO A 1 395 ? -14.871 9.120 17.258 1.00 92.00 395 PRO A CA 1
ATOM 3034 C C . PRO A 1 395 ? -15.310 8.036 18.266 1.00 92.00 395 PRO A C 1
ATOM 3036 O O . PRO A 1 395 ? -14.892 6.884 18.126 1.00 92.00 395 PRO A O 1
ATOM 3039 N N . PRO A 1 396 ? -16.192 8.332 19.243 1.00 91.94 396 PRO A N 1
ATOM 3040 C CA . PRO A 1 396 ? -16.644 7.343 20.230 1.00 91.94 396 PRO A CA 1
ATOM 3041 C C . PRO A 1 396 ? -17.344 6.126 19.624 1.00 91.94 396 PRO A C 1
ATOM 3043 O O . PRO A 1 396 ? -17.292 5.050 20.204 1.00 91.94 396 PRO A O 1
ATOM 3046 N N . VAL A 1 397 ? -17.960 6.277 18.446 1.00 92.31 397 VAL A N 1
ATOM 3047 C CA . VAL A 1 397 ? -18.606 5.180 17.702 1.00 92.31 397 VAL A CA 1
ATOM 3048 C C . VAL A 1 397 ? -17.631 4.048 17.342 1.00 92.31 397 VAL A C 1
ATOM 3050 O O . VAL A 1 397 ? -18.050 2.916 17.125 1.00 92.31 397 VAL A O 1
ATOM 3053 N N . ARG A 1 398 ? -16.316 4.318 17.331 1.00 93.25 398 ARG A N 1
ATOM 3054 C CA . ARG A 1 398 ? -15.287 3.287 17.139 1.00 93.25 398 ARG A CA 1
ATOM 3055 C C . ARG A 1 398 ? -15.209 2.310 18.309 1.00 93.25 398 ARG A C 1
ATOM 3057 O O . ARG A 1 398 ? -14.734 1.191 18.125 1.00 93.25 398 ARG A O 1
ATOM 3064 N N . LEU A 1 399 ? -15.667 2.701 19.499 1.00 94.56 399 LEU A N 1
ATOM 3065 C CA . LEU A 1 399 ? -15.670 1.842 20.680 1.00 94.56 399 LEU A CA 1
ATOM 3066 C C . LEU A 1 399 ? -16.737 0.741 20.554 1.00 94.56 399 LEU A C 1
ATOM 3068 O O . LEU A 1 399 ? -17.737 0.925 19.858 1.00 94.56 399 LEU A O 1
ATOM 3072 N N . PRO A 1 400 ? -16.559 -0.420 21.210 1.00 93.69 400 PRO A N 1
ATOM 3073 C CA . PRO A 1 400 ? -17.576 -1.457 21.223 1.00 93.69 400 PRO A CA 1
ATOM 3074 C C . PRO A 1 400 ? -18.840 -0.923 21.910 1.00 93.69 400 PRO A C 1
ATOM 3076 O O . PRO A 1 400 ? -18.719 -0.226 22.923 1.00 93.69 400 PRO A O 1
ATOM 3079 N N . PRO A 1 401 ? -20.042 -1.242 21.400 1.00 92.88 401 PRO A N 1
ATOM 3080 C CA . PRO A 1 401 ? -21.276 -0.825 22.046 1.00 92.88 401 PRO A CA 1
ATOM 3081 C C . PRO A 1 401 ? -21.352 -1.415 23.457 1.00 92.88 401 PRO A C 1
ATOM 3083 O O . PRO A 1 401 ? -21.048 -2.590 23.675 1.00 92.88 401 PRO A O 1
ATOM 3086 N N . LEU A 1 402 ? -21.759 -0.589 24.419 1.00 94.12 402 LEU A N 1
ATOM 3087 C CA . LEU A 1 402 ? -22.031 -1.023 25.784 1.00 94.12 402 LEU A CA 1
ATOM 3088 C C . LEU A 1 402 ? -23.524 -1.297 25.914 1.00 94.12 402 LEU A C 1
ATOM 3090 O O . LEU A 1 402 ? -24.333 -0.395 25.702 1.00 94.12 402 LEU A O 1
ATOM 3094 N N . VAL A 1 403 ? -23.865 -2.541 26.243 1.00 93.38 403 VAL A N 1
ATOM 3095 C CA . VAL A 1 403 ? -25.242 -2.999 26.438 1.00 93.38 403 VAL A CA 1
ATOM 3096 C C . VAL A 1 403 ? -25.449 -3.278 27.920 1.00 93.38 403 VAL A C 1
ATOM 3098 O O . VAL A 1 403 ? -24.755 -4.116 28.493 1.00 93.38 403 VAL A O 1
ATOM 3101 N N . VAL A 1 404 ? -26.381 -2.554 28.528 1.00 91.56 404 VAL A N 1
ATOM 3102 C CA . VAL A 1 404 ? -26.748 -2.613 29.942 1.00 91.56 404 VAL A CA 1
ATOM 3103 C C . VAL A 1 404 ? -28.228 -2.962 30.013 1.00 91.56 404 VAL A C 1
ATOM 3105 O O . VAL A 1 404 ? -29.039 -2.290 29.387 1.00 91.56 404 VAL A O 1
ATOM 3108 N N . ASP A 1 405 ? -28.576 -4.034 30.725 1.00 89.62 405 ASP A N 1
ATOM 3109 C CA . ASP A 1 405 ? -29.968 -4.474 30.904 1.00 89.62 405 ASP A CA 1
ATOM 3110 C C . ASP A 1 405 ? -30.744 -4.624 29.569 1.00 89.62 405 ASP A C 1
ATOM 3112 O O . ASP A 1 405 ? -31.922 -4.296 29.461 1.00 89.62 405 ASP A O 1
ATOM 3116 N N . GLY A 1 406 ? -30.059 -5.088 28.513 1.00 89.19 406 GLY A N 1
ATOM 3117 C CA . GLY A 1 406 ? -30.623 -5.253 27.162 1.00 89.19 406 GLY A CA 1
ATOM 3118 C C . GLY A 1 406 ? -30.727 -3.966 26.329 1.00 89.19 406 GLY A C 1
ATOM 3119 O O . GLY A 1 406 ? -31.128 -4.027 25.168 1.00 89.19 406 GLY A O 1
ATOM 3120 N N . GLN A 1 407 ? -30.328 -2.818 26.879 1.00 93.00 407 GLN A N 1
ATOM 3121 C CA . GLN A 1 407 ? -30.363 -1.511 26.221 1.00 93.00 407 GLN A CA 1
ATOM 3122 C C . GLN A 1 407 ? -28.944 -1.025 25.919 1.00 93.00 407 GLN A C 1
ATOM 3124 O O . GLN A 1 407 ? -28.027 -1.190 26.724 1.00 93.00 407 GLN A O 1
ATOM 3129 N N . ARG A 1 408 ? -28.721 -0.423 24.749 1.00 94.44 408 ARG A N 1
ATOM 3130 C CA . ARG A 1 408 ? -27.405 0.116 24.382 1.00 94.44 408 ARG A CA 1
ATOM 3131 C C . ARG A 1 408 ? -27.244 1.561 24.831 1.00 94.44 408 ARG A C 1
ATOM 3133 O O . ARG A 1 408 ? -28.165 2.358 24.693 1.00 94.44 408 ARG A O 1
ATOM 3140 N N . LEU A 1 409 ? -26.047 1.937 25.268 1.00 94.06 409 LEU A N 1
ATOM 3141 C CA . LEU A 1 409 ? -25.726 3.353 25.452 1.00 94.06 409 LEU A CA 1
ATOM 3142 C C . LEU A 1 409 ? -25.704 4.057 24.090 1.00 94.06 409 LEU A C 1
ATOM 3144 O O . LEU A 1 409 ? -24.980 3.627 23.184 1.00 94.06 409 LEU A O 1
ATOM 3148 N N . ALA A 1 410 ? -26.476 5.135 23.939 1.00 91.69 410 ALA A N 1
ATOM 3149 C CA . ALA A 1 410 ? -26.384 5.983 22.759 1.00 91.69 410 ALA A CA 1
ATOM 3150 C C . ALA A 1 410 ? -25.177 6.931 22.865 1.00 91.69 410 ALA A C 1
ATOM 3152 O O . ALA A 1 410 ? -24.408 6.917 23.833 1.00 91.69 410 ALA A O 1
ATOM 3153 N N . ALA A 1 411 ? -24.945 7.725 21.817 1.00 90.75 411 ALA A N 1
ATOM 3154 C CA . ALA A 1 411 ? -23.781 8.606 21.755 1.00 90.75 411 ALA A CA 1
ATOM 3155 C C . ALA A 1 411 ? -23.701 9.614 22.928 1.00 90.75 411 ALA A C 1
ATOM 3157 O O . ALA A 1 411 ? -22.598 9.783 23.459 1.00 90.75 411 ALA A O 1
ATOM 3158 N N . PRO A 1 412 ? -24.801 10.258 23.378 1.00 91.94 412 PRO A N 1
ATOM 3159 C CA . PRO A 1 412 ? -24.767 11.168 24.527 1.00 91.94 412 PRO A CA 1
ATOM 3160 C C . PRO A 1 412 ? -24.393 10.473 25.845 1.00 91.94 412 PRO A C 1
ATOM 3162 O O . PRO A 1 412 ? -23.559 10.977 26.606 1.00 91.94 412 PRO A O 1
ATOM 3165 N N . GLU A 1 413 ? -24.944 9.289 26.102 1.00 93.75 413 GLU A N 1
ATOM 3166 C CA . GLU A 1 413 ? -24.692 8.501 27.312 1.00 93.75 413 GLU A CA 1
ATOM 3167 C C . GLU A 1 413 ? -23.250 7.989 27.320 1.00 93.75 413 GLU A C 1
ATOM 3169 O O . GLU A 1 413 ? -22.547 8.094 28.328 1.00 93.75 413 GLU A O 1
ATOM 3174 N N . LEU A 1 414 ? -22.750 7.527 26.169 1.00 93.94 414 LEU A N 1
ATOM 3175 C CA . LEU A 1 414 ? -21.354 7.124 26.013 1.00 93.94 414 LEU A CA 1
ATOM 3176 C C . LEU A 1 414 ? -20.392 8.295 26.268 1.00 93.94 414 LEU A C 1
ATOM 3178 O O . LEU A 1 414 ? -19.396 8.137 26.972 1.00 93.94 414 LEU A O 1
ATOM 3182 N N . GLN A 1 415 ? -20.692 9.487 25.746 1.00 92.38 415 GLN A N 1
ATOM 3183 C CA . GLN A 1 415 ? -19.905 10.694 26.020 1.00 92.38 415 GLN A CA 1
ATOM 3184 C C . GLN A 1 415 ? -19.906 11.055 27.510 1.00 92.38 415 GLN A C 1
ATOM 3186 O O . GLN A 1 415 ? -18.874 11.436 28.068 1.00 92.38 415 GLN A O 1
ATOM 3191 N N . THR A 1 416 ? -21.050 10.898 28.172 1.00 93.06 416 THR A N 1
ATOM 3192 C CA . THR A 1 416 ? -21.196 11.122 29.614 1.00 93.06 416 THR A CA 1
ATOM 3193 C C . THR A 1 416 ? -20.335 10.139 30.414 1.00 93.06 416 THR A C 1
ATOM 3195 O O . THR A 1 416 ? -19.593 10.559 31.305 1.00 93.06 416 THR A O 1
ATOM 3198 N N . LEU A 1 417 ? -20.328 8.857 30.035 1.00 93.50 417 LEU A N 1
ATOM 3199 C CA . LEU A 1 417 ? -19.467 7.836 30.636 1.00 93.50 417 LEU A CA 1
ATOM 3200 C C . LEU A 1 417 ? -17.970 8.129 30.426 1.00 93.50 417 LEU A C 1
ATOM 3202 O O . LEU A 1 417 ? -17.181 8.009 31.364 1.00 93.50 417 LEU A O 1
ATOM 3206 N N . LEU A 1 418 ? -17.562 8.558 29.226 1.00 93.19 418 LEU A N 1
ATOM 3207 C CA . LEU A 1 418 ? -16.168 8.928 28.943 1.00 93.19 418 LEU A CA 1
ATOM 3208 C C . LEU A 1 418 ? -15.701 10.114 29.801 1.00 93.19 418 LEU A C 1
ATOM 3210 O O . LEU A 1 418 ? -14.582 10.098 30.317 1.00 93.19 418 LEU A O 1
ATOM 3214 N N . ARG A 1 419 ? -16.563 11.116 30.019 1.00 91.00 419 ARG A N 1
ATOM 3215 C CA . ARG A 1 419 ? -16.279 12.223 30.951 1.00 91.00 419 ARG A CA 1
ATOM 3216 C C . ARG A 1 419 ? -16.144 11.724 32.390 1.00 91.00 419 ARG A C 1
ATOM 3218 O O . ARG A 1 419 ? -15.232 12.154 33.094 1.00 91.00 419 ARG A O 1
ATOM 3225 N N . ALA A 1 420 ? -17.011 10.807 32.816 1.00 90.69 420 ALA A N 1
ATOM 3226 C CA . ALA A 1 420 ? -16.967 10.220 34.153 1.00 90.69 420 ALA A CA 1
ATOM 3227 C C . ALA A 1 420 ? -15.651 9.456 34.406 1.00 90.69 420 ALA A C 1
ATOM 3229 O O . ALA A 1 420 ? -15.016 9.656 35.444 1.00 90.69 420 ALA A O 1
ATOM 3230 N N . LEU A 1 421 ? -15.194 8.662 33.429 1.00 90.12 421 LEU A N 1
ATOM 3231 C CA . LEU A 1 421 ? -13.906 7.954 33.468 1.00 90.12 421 LEU A CA 1
ATOM 3232 C C . LEU A 1 421 ? -12.720 8.908 33.626 1.00 90.12 421 LEU A C 1
ATOM 3234 O O . LEU A 1 421 ? -11.829 8.675 34.446 1.00 90.12 421 LEU A O 1
ATOM 3238 N N . ALA A 1 422 ? -12.719 9.998 32.861 1.00 87.56 422 ALA A N 1
ATOM 3239 C CA . ALA A 1 422 ? -11.662 10.994 32.931 1.00 87.56 422 ALA A CA 1
ATOM 3240 C C . ALA A 1 422 ? -11.621 11.703 34.292 1.00 87.56 422 ALA A C 1
ATOM 3242 O O . ALA A 1 422 ? -10.549 11.838 34.879 1.00 87.56 422 ALA A O 1
ATOM 3243 N N . VAL A 1 423 ? -12.782 12.089 34.836 1.00 84.06 423 VAL A N 1
ATOM 3244 C CA . VAL A 1 423 ? -12.887 12.700 36.173 1.00 84.06 423 VAL A CA 1
ATOM 3245 C C . VAL A 1 423 ? -12.372 11.755 37.262 1.00 84.06 423 VAL A C 1
ATOM 3247 O O . VAL A 1 423 ? -11.680 12.210 38.170 1.00 84.06 423 VAL A O 1
ATOM 3250 N N . GLY A 1 424 ? -12.669 10.454 37.171 1.00 73.94 424 GLY A N 1
ATOM 3251 C CA . GLY A 1 424 ? -12.168 9.444 38.114 1.00 73.94 424 GLY A CA 1
ATOM 3252 C C . GLY A 1 424 ? -10.656 9.192 38.022 1.00 73.94 424 GLY A C 1
ATOM 3253 O O . GLY A 1 424 ? -10.055 8.704 38.974 1.00 73.94 424 GLY A O 1
ATOM 3254 N N . ALA A 1 425 ? -10.030 9.524 36.887 1.00 74.00 425 ALA A N 1
ATOM 3255 C CA . ALA A 1 425 ? -8.602 9.311 36.637 1.00 74.00 425 ALA A CA 1
ATOM 3256 C C . ALA A 1 425 ? -7.725 10.557 36.855 1.00 74.00 425 ALA A C 1
ATOM 3258 O O . ALA A 1 425 ? -6.499 10.428 36.916 1.00 74.00 425 ALA A O 1
ATOM 3259 N N . CYS A 1 426 ? -8.310 11.754 36.967 1.00 63.12 426 CYS A N 1
ATOM 3260 C CA . CYS A 1 426 ? -7.555 12.974 37.243 1.00 63.12 426 CYS A CA 1
ATOM 3261 C C . CYS A 1 426 ? -6.904 12.929 38.640 1.00 63.12 426 CYS A C 1
ATOM 3263 O O . CYS A 1 426 ? -7.577 12.578 39.612 1.00 63.12 426 CYS A O 1
ATOM 3265 N N . PRO A 1 427 ? -5.622 13.323 38.780 1.00 56.03 427 PRO A N 1
ATOM 3266 C CA . PRO A 1 427 ? -5.032 13.543 40.095 1.00 56.03 427 PRO A CA 1
ATOM 3267 C C . PRO A 1 427 ? -5.751 14.700 40.816 1.00 56.03 427 PRO A C 1
ATOM 3269 O O . PRO A 1 427 ? -6.280 15.602 40.151 1.00 56.03 427 PRO A O 1
ATOM 3272 N N . PRO A 1 428 ? -5.793 14.699 42.162 1.00 51.50 428 PRO A N 1
ATOM 3273 C CA . PRO A 1 428 ? -6.342 15.818 42.918 1.00 51.50 428 PRO A CA 1
ATOM 3274 C C . PRO A 1 428 ? -5.563 17.115 42.616 1.00 51.50 428 PRO A C 1
ATOM 3276 O O . PRO A 1 428 ? -4.391 17.054 42.230 1.00 51.50 428 PRO A O 1
ATOM 3279 N N . PRO A 1 429 ? -6.203 18.293 42.745 1.00 47.38 429 PRO A N 1
ATOM 3280 C CA . PRO A 1 429 ? -5.567 19.573 42.449 1.00 47.38 429 PRO A CA 1
ATOM 3281 C C . PRO A 1 429 ? -4.311 19.811 43.312 1.00 47.38 429 PRO A C 1
ATOM 3283 O O . PRO A 1 429 ? -4.246 19.343 44.452 1.00 47.38 429 PRO A O 1
ATOM 3286 N N . PRO A 1 430 ? -3.310 20.549 42.795 1.00 43.75 430 PRO A N 1
ATOM 3287 C CA . PRO A 1 430 ? -2.118 20.897 43.562 1.00 43.75 430 PRO A CA 1
ATOM 3288 C C . PRO A 1 430 ? -2.509 21.717 44.803 1.00 43.75 430 PRO A C 1
ATOM 3290 O O . PRO A 1 430 ? -3.182 22.737 44.678 1.00 43.75 430 PRO A O 1
ATOM 3293 N N . GLY A 1 431 ? -2.112 21.249 45.992 1.00 51.34 431 GLY A N 1
ATOM 3294 C CA . GLY A 1 431 ? -2.398 21.899 47.282 1.00 51.34 431 GLY A CA 1
ATOM 3295 C C . GLY A 1 431 ? -3.013 20.988 48.353 1.00 51.34 431 GLY A C 1
ATOM 3296 O O . GLY A 1 431 ? -2.985 21.336 49.528 1.00 51.34 431 GLY A O 1
ATOM 3297 N N . THR A 1 432 ? -3.514 19.800 47.999 1.00 50.94 432 THR A N 1
ATOM 3298 C CA . THR A 1 432 ? -3.949 18.799 48.991 1.00 50.94 432 THR A CA 1
ATOM 3299 C C . THR A 1 432 ? -2.764 17.936 49.429 1.00 50.94 432 THR A C 1
ATOM 3301 O O . THR A 1 432 ? -2.381 16.988 48.739 1.00 50.94 432 THR A O 1
ATOM 3304 N N . CYS A 1 433 ? -2.151 18.288 50.558 1.00 42.38 433 CYS A N 1
ATOM 3305 C CA . CYS A 1 433 ? -1.138 17.477 51.230 1.00 42.38 433 CYS A CA 1
ATOM 3306 C C . CYS A 1 433 ? -1.807 16.424 52.118 1.00 42.38 433 CYS A C 1
ATOM 3308 O O . CYS A 1 433 ? -2.640 16.787 52.942 1.00 42.38 433 CYS A O 1
ATOM 3310 N N . THR A 1 434 ? -1.415 15.155 51.956 1.00 40.22 434 THR A N 1
ATOM 3311 C CA . THR A 1 434 ? -1.057 14.164 53.005 1.00 40.22 434 THR A CA 1
ATOM 3312 C C . THR A 1 434 ? -1.258 12.749 52.466 1.00 40.22 434 THR A C 1
ATOM 3314 O O . THR A 1 434 ? -2.372 12.405 52.100 1.00 40.22 434 THR A O 1
ATOM 3317 N N . GLU A 1 435 ? -0.162 11.980 52.366 1.00 39.91 435 GLU A N 1
ATOM 3318 C CA . GLU A 1 435 ? 0.018 10.502 52.412 1.00 39.91 435 GLU A CA 1
ATOM 3319 C C . GLU A 1 435 ? -0.950 9.527 51.686 1.00 39.91 435 GLU A C 1
ATOM 3321 O O . GLU A 1 435 ? -0.650 8.349 51.534 1.00 39.91 435 GLU A O 1
ATOM 3326 N N . THR A 1 436 ? -2.032 10.001 51.079 1.00 43.16 436 THR A N 1
ATOM 3327 C CA . THR A 1 436 ? -3.048 9.273 50.305 1.00 43.16 436 THR A CA 1
ATOM 3328 C C . THR A 1 436 ? -2.890 9.519 48.801 1.00 43.16 436 THR A C 1
ATOM 3330 O O . THR A 1 436 ? -3.834 9.382 48.026 1.00 43.16 436 THR A O 1
ATOM 3333 N N . ARG A 1 437 ? -1.673 9.847 48.342 1.00 41.25 437 ARG A N 1
ATOM 3334 C CA . ARG A 1 437 ? -1.373 10.179 46.930 1.00 41.25 437 ARG A CA 1
ATOM 3335 C C . ARG A 1 437 ? -1.718 9.056 45.936 1.00 41.25 437 ARG A C 1
ATOM 3337 O O . ARG A 1 437 ? -1.891 9.332 44.755 1.00 41.25 437 ARG A O 1
ATOM 3344 N N . TRP A 1 438 ? -1.851 7.822 46.424 1.00 39.91 438 TRP A N 1
ATOM 3345 C CA . TRP A 1 438 ? -2.242 6.629 45.661 1.00 39.91 438 TRP A CA 1
ATOM 3346 C C . TRP A 1 438 ? -3.539 5.967 46.168 1.00 39.91 438 TRP A C 1
ATOM 3348 O O . TRP A 1 438 ? -4.004 5.002 45.567 1.00 39.91 438 TRP A O 1
ATOM 3358 N N . ALA A 1 439 ? -4.141 6.466 47.257 1.00 38.78 439 ALA A N 1
ATOM 3359 C CA . ALA A 1 439 ? -5.152 5.726 48.018 1.00 38.78 439 ALA A CA 1
ATOM 3360 C C . ALA A 1 439 ? -6.609 5.926 47.553 1.00 38.78 439 ALA A C 1
ATOM 3362 O O . ALA A 1 439 ? -7.471 5.150 47.956 1.00 38.78 439 ALA A O 1
ATOM 3363 N N . ALA A 1 440 ? -6.924 6.893 46.683 1.00 45.44 440 ALA A N 1
ATOM 3364 C CA . ALA A 1 440 ? -8.307 7.072 46.226 1.00 45.44 440 ALA A CA 1
ATOM 3365 C C . ALA A 1 440 ? -8.436 7.800 44.875 1.00 45.44 440 ALA A C 1
ATOM 3367 O O . ALA A 1 440 ? -9.065 8.852 44.782 1.00 45.44 440 ALA A O 1
ATOM 3368 N N . GLN A 1 441 ? -7.939 7.204 43.784 1.00 59.72 441 GLN A N 1
ATOM 3369 C CA . GLN A 1 441 ? -8.656 7.347 42.506 1.00 59.72 441 GLN A CA 1
ATOM 3370 C C . GLN A 1 441 ? -9.967 6.565 42.639 1.00 59.72 441 GLN A C 1
ATOM 3372 O O . GLN A 1 441 ? -10.062 5.409 42.228 1.00 59.72 441 GLN A O 1
ATOM 3377 N N . GLN A 1 442 ? -10.944 7.154 43.331 1.00 70.75 442 GLN A N 1
ATOM 3378 C CA . GLN A 1 442 ? -12.274 6.571 43.416 1.00 70.75 442 GLN A CA 1
ATOM 3379 C C . GLN A 1 442 ? -12.958 6.745 42.058 1.00 70.75 442 GLN A C 1
ATOM 3381 O O . GLN A 1 442 ? -13.017 7.882 41.559 1.00 70.75 442 GLN A O 1
ATOM 3386 N N . PRO A 1 443 ? -13.452 5.650 41.452 1.00 78.69 443 PRO A N 1
ATOM 3387 C CA . PRO A 1 443 ? -14.220 5.740 40.227 1.00 78.69 443 PRO A CA 1
ATOM 3388 C C . PRO A 1 443 ? -15.390 6.707 40.414 1.00 78.69 443 PRO A C 1
ATOM 3390 O O . PRO A 1 443 ? -15.892 6.936 41.515 1.00 78.69 443 PRO A O 1
ATOM 3393 N N . HIS A 1 444 ? -15.827 7.324 39.325 1.00 88.69 444 HIS A N 1
ATOM 3394 C CA . HIS A 1 444 ? -17.076 8.071 39.369 1.00 88.69 444 HIS A CA 1
ATOM 3395 C C . HIS A 1 444 ? -18.240 7.089 39.626 1.00 88.69 444 HIS A C 1
ATOM 3397 O O . HIS A 1 444 ? -18.244 6.045 38.975 1.00 88.69 444 HIS A O 1
ATOM 3403 N N . PRO A 1 445 ? -19.252 7.405 40.462 1.00 90.75 445 PRO A N 1
ATOM 3404 C CA . PRO A 1 445 ? -20.366 6.486 40.745 1.00 90.75 445 PRO A CA 1
ATOM 3405 C C . PRO A 1 445 ? -21.055 5.942 39.483 1.00 90.75 445 PRO A C 1
ATOM 3407 O O . PRO A 1 445 ? -21.356 4.759 39.387 1.00 90.75 445 PRO A O 1
ATOM 3410 N N . LEU A 1 446 ? -21.214 6.784 38.453 1.00 92.25 446 LEU A N 1
ATOM 3411 C CA . LEU A 1 446 ? -21.670 6.355 37.120 1.00 92.25 446 LEU A CA 1
ATOM 3412 C C . LEU A 1 446 ? -20.819 5.233 36.486 1.00 92.25 446 LEU A C 1
ATOM 3414 O O . LEU A 1 446 ? -21.367 4.327 35.867 1.00 92.25 446 LEU A O 1
ATOM 3418 N N . VAL A 1 447 ? -19.490 5.278 36.626 1.00 91.56 447 VAL A N 1
ATOM 3419 C CA . VAL A 1 447 ? -18.583 4.242 36.098 1.00 91.56 447 VAL A CA 1
ATOM 3420 C C . VAL A 1 447 ? -18.790 2.925 36.841 1.00 91.56 447 VAL A C 1
ATOM 3422 O O . VAL A 1 447 ? -18.807 1.879 36.199 1.00 91.56 447 VAL A O 1
ATOM 3425 N N . GLU A 1 448 ? -18.987 2.970 38.161 1.00 90.44 448 GLU A N 1
ATOM 3426 C CA . GLU A 1 448 ? -19.255 1.781 38.982 1.00 90.44 448 GLU A CA 1
ATOM 3427 C C . GLU A 1 448 ? -20.606 1.162 38.623 1.00 90.44 448 GLU A C 1
ATOM 3429 O O . GLU A 1 448 ? -20.663 -0.019 38.292 1.00 90.44 448 GLU A O 1
ATOM 3434 N N . ALA A 1 449 ? -21.665 1.974 38.565 1.00 92.44 449 ALA A N 1
ATOM 3435 C CA . ALA A 1 449 ? -23.011 1.514 38.236 1.00 92.44 449 ALA A CA 1
ATOM 3436 C C . ALA A 1 449 ? -23.089 0.857 36.845 1.00 92.44 449 ALA A C 1
ATOM 3438 O O . ALA A 1 449 ? -23.760 -0.165 36.673 1.00 92.44 449 ALA A O 1
ATOM 3439 N N . VAL A 1 450 ? -22.377 1.416 35.856 1.00 92.56 450 VAL A N 1
ATOM 3440 C CA . VAL A 1 450 ? -22.239 0.810 34.524 1.00 92.56 450 VAL A CA 1
ATOM 3441 C C . VAL A 1 450 ? -21.395 -0.463 34.592 1.00 92.56 450 VAL A C 1
ATOM 3443 O O . VAL A 1 450 ? -21.771 -1.479 34.010 1.00 92.56 450 VAL A O 1
ATOM 3446 N N . ALA A 1 451 ? -20.266 -0.448 35.306 1.00 90.75 451 ALA A N 1
ATOM 3447 C CA . ALA A 1 451 ? -19.403 -1.616 35.428 1.00 90.75 451 ALA A CA 1
ATOM 3448 C C . ALA A 1 451 ? -20.137 -2.803 36.066 1.00 90.75 451 ALA A C 1
ATOM 3450 O O . ALA A 1 451 ? -20.021 -3.906 35.548 1.00 90.75 451 ALA A O 1
ATOM 3451 N N . GLU A 1 452 ? -20.923 -2.601 37.123 1.00 91.44 452 GLU A N 1
ATOM 3452 C CA . GLU A 1 452 ? -21.701 -3.652 37.796 1.00 91.44 452 GLU A CA 1
ATOM 3453 C C . GLU A 1 452 ? -22.647 -4.402 36.852 1.00 91.44 452 GLU A C 1
ATOM 3455 O O . GLU A 1 452 ? -22.796 -5.616 36.976 1.00 91.44 452 GLU A O 1
ATOM 3460 N N . ARG A 1 453 ? -23.228 -3.699 35.876 1.00 93.25 453 ARG A N 1
ATOM 3461 C CA . ARG A 1 453 ? -24.226 -4.252 34.947 1.00 93.25 453 ARG A CA 1
ATOM 3462 C C . ARG A 1 453 ? -23.630 -4.831 33.664 1.00 93.25 453 ARG A C 1
ATOM 3464 O O . ARG A 1 453 ? -24.302 -5.555 32.936 1.00 93.25 453 ARG A O 1
ATOM 3471 N N . LEU A 1 454 ? -22.367 -4.533 33.364 1.00 92.50 454 LEU A N 1
ATOM 3472 C CA . LEU A 1 454 ? -21.678 -5.076 32.193 1.00 92.50 454 LEU A CA 1
ATOM 3473 C C . LEU A 1 454 ? -21.060 -6.443 32.491 1.00 92.50 454 LEU A C 1
ATOM 3475 O O . LEU A 1 454 ? -20.490 -6.664 33.560 1.00 92.50 454 LEU A O 1
ATOM 3479 N N . SER A 1 455 ? -21.028 -7.339 31.504 1.00 90.94 455 SER A N 1
ATOM 3480 C CA . SER A 1 455 ? -20.244 -8.573 31.625 1.00 90.94 455 SER A CA 1
ATOM 3481 C C . SER A 1 455 ? -18.734 -8.273 31.722 1.00 90.94 455 SER A C 1
ATOM 3483 O O . SER A 1 455 ? -18.258 -7.286 31.145 1.00 90.94 455 SER A O 1
ATOM 3485 N N . PRO A 1 456 ? -17.928 -9.119 32.396 1.00 89.44 456 PRO A N 1
ATOM 3486 C CA . PRO A 1 456 ? -16.472 -8.944 32.454 1.00 89.44 456 PRO A CA 1
ATOM 3487 C C . PRO A 1 456 ? -15.806 -8.855 31.069 1.00 89.44 456 PRO A C 1
ATOM 3489 O O . PRO A 1 456 ? -14.841 -8.107 30.877 1.00 89.44 456 PRO A O 1
ATOM 3492 N N . ALA A 1 457 ? -16.351 -9.577 30.084 1.00 89.81 457 ALA A N 1
ATOM 3493 C CA . ALA A 1 457 ? -15.893 -9.549 28.699 1.00 89.81 457 ALA A CA 1
ATOM 3494 C C . ALA A 1 457 ? -16.171 -8.194 28.024 1.00 89.81 457 ALA A C 1
ATOM 3496 O O . ALA A 1 457 ? -15.268 -7.632 27.400 1.00 89.81 457 ALA A O 1
ATOM 3497 N N . ALA A 1 458 ? -17.374 -7.631 28.198 1.00 90.50 458 ALA A N 1
ATOM 3498 C CA . ALA A 1 458 ? -17.732 -6.319 27.656 1.00 90.50 458 ALA A CA 1
ATOM 3499 C C . ALA A 1 458 ? -16.848 -5.209 28.246 1.00 90.50 458 ALA A C 1
ATOM 3501 O O . ALA A 1 458 ? -16.274 -4.414 27.499 1.00 90.50 458 ALA A O 1
ATOM 3502 N N . ARG A 1 459 ? -16.641 -5.227 29.572 1.00 91.56 459 ARG A N 1
ATOM 3503 C CA . ARG A 1 459 ? -15.741 -4.291 30.271 1.00 91.56 459 ARG A CA 1
ATOM 3504 C C . ARG A 1 459 ? -14.318 -4.361 29.719 1.00 91.56 459 ARG A C 1
ATOM 3506 O O . ARG A 1 459 ? -13.716 -3.339 29.397 1.00 91.56 459 ARG A O 1
ATOM 3513 N N . SER A 1 460 ? -13.786 -5.574 29.576 1.00 90.44 460 SER A N 1
ATOM 3514 C CA . SER A 1 460 ? -12.421 -5.803 29.089 1.00 90.44 460 SER A CA 1
ATOM 3515 C C . SER A 1 460 ? -12.245 -5.415 27.621 1.00 90.44 460 SER A C 1
ATOM 3517 O O . SER A 1 460 ? -11.216 -4.843 27.260 1.00 90.44 460 SER A O 1
ATOM 3519 N N . SER A 1 461 ? -13.237 -5.707 26.776 1.00 89.75 461 SER A N 1
ATOM 3520 C CA . SER A 1 461 ? -13.247 -5.325 25.362 1.00 89.75 461 SER A CA 1
ATOM 3521 C C . SER A 1 461 ? -13.242 -3.805 25.202 1.00 89.75 461 SER A C 1
ATOM 3523 O O . SER A 1 461 ? -12.334 -3.257 24.577 1.00 89.75 461 SER A O 1
ATOM 3525 N N . PHE A 1 462 ? -14.174 -3.117 25.869 1.00 93.38 462 PHE A N 1
ATOM 3526 C CA . PHE A 1 462 ? -14.271 -1.659 25.844 1.00 93.38 462 PHE A CA 1
ATOM 3527 C C . PHE A 1 462 ? -12.995 -0.987 26.363 1.00 93.38 462 PHE A C 1
ATOM 3529 O O . PHE A 1 462 ? -12.452 -0.095 25.717 1.00 93.38 462 PHE A O 1
ATOM 3536 N N . ALA A 1 463 ? -12.465 -1.460 27.495 1.00 92.19 463 ALA A N 1
ATOM 3537 C CA . ALA A 1 463 ? -11.239 -0.934 28.086 1.00 92.19 463 ALA A CA 1
ATOM 3538 C C . ALA A 1 463 ? -10.018 -1.081 27.162 1.00 92.19 463 ALA A C 1
ATOM 3540 O O . ALA A 1 463 ? -9.223 -0.150 27.050 1.00 92.19 463 ALA A O 1
ATOM 3541 N N . ARG A 1 464 ? -9.849 -2.241 26.507 1.00 91.00 464 ARG A N 1
ATOM 3542 C CA . ARG A 1 464 ? -8.750 -2.459 25.549 1.00 91.00 464 ARG A CA 1
ATOM 3543 C C . ARG A 1 464 ? -8.881 -1.547 24.335 1.00 91.00 464 ARG A C 1
ATOM 3545 O O . ARG A 1 464 ? -7.896 -0.928 23.944 1.00 91.00 464 ARG A O 1
ATOM 3552 N N . GLU A 1 465 ? -10.084 -1.438 23.782 1.00 92.69 465 GLU A N 1
ATOM 3553 C CA . GLU A 1 465 ? -10.330 -0.614 22.600 1.00 92.69 465 GLU A CA 1
ATOM 3554 C C . GLU A 1 465 ? -10.122 0.878 22.898 1.00 92.69 465 GLU A C 1
ATOM 3556 O O . GLU A 1 465 ? -9.511 1.582 22.098 1.00 92.69 465 GLU A O 1
ATOM 3561 N N . LEU A 1 466 ? -10.514 1.343 24.090 1.00 93.69 466 LEU A N 1
ATOM 3562 C CA . LEU A 1 466 ? -10.280 2.720 24.529 1.00 93.69 466 LEU A CA 1
ATOM 3563 C C . LEU A 1 466 ? -8.781 3.078 24.547 1.00 93.69 466 LEU A C 1
ATOM 3565 O O . LEU A 1 466 ? -8.390 4.140 24.061 1.00 93.69 466 LEU A O 1
ATOM 3569 N N . VAL A 1 467 ? -7.934 2.178 25.063 1.00 91.69 467 VAL A N 1
ATOM 3570 C CA . VAL A 1 467 ? -6.470 2.355 25.053 1.00 91.69 467 VAL A CA 1
ATOM 3571 C C . VAL A 1 467 ? -5.923 2.297 23.632 1.00 91.69 467 VAL A C 1
ATOM 3573 O O . VAL A 1 467 ? -5.102 3.135 23.262 1.00 91.69 467 VAL A O 1
ATOM 3576 N N . ALA A 1 468 ? -6.372 1.333 22.827 1.00 91.12 468 ALA A N 1
ATOM 3577 C CA . ALA A 1 468 ? -5.882 1.157 21.466 1.00 91.12 468 ALA A CA 1
ATOM 3578 C C . ALA A 1 468 ? -6.163 2.394 20.596 1.00 91.12 468 ALA A C 1
ATOM 3580 O O . ALA A 1 468 ? -5.277 2.856 19.883 1.00 91.12 468 ALA A O 1
ATOM 3581 N N . GLN A 1 469 ? -7.356 2.986 20.698 1.00 92.31 469 GLN A N 1
ATOM 3582 C CA . GLN A 1 469 ? -7.699 4.216 19.978 1.00 92.31 469 GLN A CA 1
ATOM 3583 C C . GLN A 1 469 ? -6.837 5.412 20.416 1.00 92.31 469 GLN A C 1
ATOM 3585 O O . GLN A 1 469 ? -6.397 6.205 19.586 1.00 92.31 469 GLN A O 1
ATOM 3590 N N . TRP A 1 470 ? -6.526 5.525 21.712 1.00 91.75 470 TRP A N 1
ATOM 3591 C CA . TRP A 1 470 ? -5.604 6.552 22.211 1.00 91.75 470 TRP A CA 1
ATOM 3592 C C . TRP A 1 470 ? -4.177 6.374 21.675 1.00 91.75 470 TRP A C 1
ATOM 3594 O O . TRP A 1 470 ? -3.508 7.358 21.354 1.00 91.75 470 TRP A O 1
ATOM 3604 N N . GLN A 1 471 ? -3.713 5.127 21.553 1.00 90.62 471 GLN A N 1
ATOM 3605 C CA . GLN A 1 471 ? -2.404 4.816 20.979 1.00 90.62 471 GLN A CA 1
ATOM 3606 C C . GLN A 1 471 ? -2.332 5.185 19.496 1.00 90.62 471 GLN A C 1
ATOM 3608 O O . GLN A 1 471 ? -1.372 5.841 19.096 1.00 90.62 471 GLN A O 1
ATOM 3613 N N . VAL A 1 472 ? -3.361 4.837 18.718 1.00 90.00 472 VAL A N 1
ATOM 3614 C CA . VAL A 1 472 ? -3.471 5.191 17.293 1.00 90.00 472 VAL A CA 1
ATOM 3615 C C . VAL A 1 472 ? -3.475 6.709 17.092 1.00 90.00 472 VAL A C 1
ATOM 3617 O O . VAL A 1 472 ? -2.815 7.214 16.188 1.00 90.00 472 VAL A O 1
ATOM 3620 N N . ALA A 1 473 ? -4.123 7.454 17.990 1.00 88.25 473 ALA A N 1
ATOM 3621 C CA . ALA A 1 473 ? -4.132 8.916 17.977 1.00 88.25 473 ALA A CA 1
ATOM 3622 C C . ALA A 1 473 ? -2.793 9.575 18.389 1.00 88.25 473 ALA A C 1
ATOM 3624 O O . ALA A 1 473 ? -2.743 10.789 18.590 1.00 88.25 473 ALA A O 1
ATOM 3625 N N . GLY A 1 474 ? -1.711 8.807 18.564 1.00 86.31 474 GLY A N 1
ATOM 3626 C CA . GLY A 1 474 ? -0.387 9.331 18.917 1.00 86.31 474 GLY A CA 1
ATOM 3627 C C . GLY A 1 474 ? -0.204 9.637 20.405 1.00 86.31 474 GLY A C 1
ATOM 3628 O O . GLY A 1 474 ? 0.684 10.401 20.771 1.00 86.31 474 GLY A O 1
ATOM 3629 N N . ARG A 1 475 ? -1.039 9.050 21.274 1.00 88.75 475 ARG A N 1
ATOM 3630 C CA . ARG A 1 475 ? -1.002 9.210 22.739 1.00 88.75 475 ARG A CA 1
ATOM 3631 C C . ARG A 1 475 ? -0.947 10.676 23.209 1.00 88.75 475 ARG A C 1
ATOM 3633 O O . ARG A 1 475 ? -0.038 11.039 23.959 1.00 88.75 475 ARG A O 1
ATOM 3640 N N . PRO A 1 476 ? -1.906 11.541 22.827 1.00 86.00 476 PRO A N 1
ATOM 3641 C CA . PRO A 1 476 ? -1.846 12.949 23.201 1.00 86.00 476 PRO A CA 1
ATOM 3642 C C . PRO A 1 476 ? -1.809 13.133 24.727 1.00 86.00 476 PRO A C 1
ATOM 3644 O O . PRO A 1 476 ? -2.644 12.582 25.452 1.00 86.00 476 PRO A O 1
ATOM 3647 N N . ALA A 1 477 ? -0.849 13.925 25.217 1.00 82.69 477 ALA A N 1
ATOM 3648 C CA . ALA A 1 477 ? -0.573 14.074 26.650 1.00 82.69 477 ALA A CA 1
ATOM 3649 C C . ALA A 1 477 ? -1.765 14.639 27.446 1.00 82.69 477 ALA A C 1
ATOM 3651 O O . ALA A 1 477 ? -2.014 14.221 28.576 1.00 82.69 477 ALA A O 1
ATOM 3652 N N . LYS A 1 478 ? -2.557 15.534 26.833 1.00 82.31 478 LYS A N 1
ATOM 3653 C CA . LYS A 1 478 ? -3.771 16.119 27.438 1.00 82.31 478 LYS A CA 1
ATOM 3654 C C . LYS A 1 478 ? -4.840 15.069 27.776 1.00 82.31 478 LYS A C 1
ATOM 3656 O O . LYS A 1 478 ? -5.717 15.334 28.593 1.00 82.31 478 LYS A O 1
ATOM 3661 N N . GLN A 1 479 ? -4.758 13.878 27.184 1.00 86.56 479 GLN A N 1
ATOM 3662 C CA . GLN A 1 479 ? -5.647 12.748 27.433 1.00 86.56 479 GLN A CA 1
ATOM 3663 C C . GLN A 1 479 ? -4.911 11.554 28.065 1.00 86.56 479 GLN A C 1
ATOM 3665 O O . GLN A 1 479 ? -5.357 10.418 27.936 1.00 86.56 479 GLN A O 1
ATOM 3670 N N . GLY A 1 480 ? -3.810 11.788 28.793 1.00 80.19 480 GLY A N 1
ATOM 3671 C CA . GLY A 1 480 ? -3.044 10.732 29.473 1.00 80.19 480 GLY A CA 1
ATOM 3672 C C . GLY A 1 480 ? -3.860 9.869 30.450 1.00 80.19 480 GLY A C 1
ATOM 3673 O O . GLY A 1 480 ? -3.486 8.732 30.730 1.00 80.19 480 GLY A O 1
ATOM 3674 N N . TRP A 1 481 ? -5.021 10.356 30.902 1.00 85.81 481 TRP A N 1
ATOM 3675 C CA . TRP A 1 481 ? -5.991 9.585 31.686 1.00 85.81 481 TRP A CA 1
ATOM 3676 C C . TRP A 1 481 ? -6.481 8.315 30.967 1.00 85.81 481 TRP A C 1
ATOM 3678 O O . TRP A 1 481 ? -6.825 7.339 31.630 1.00 85.81 481 TRP A O 1
ATOM 3688 N N . LEU A 1 482 ? -6.463 8.277 29.628 1.00 87.19 482 LEU A N 1
ATOM 3689 C CA . LEU A 1 482 ? -6.846 7.104 28.830 1.00 87.19 482 LEU A CA 1
ATOM 3690 C C . LEU A 1 482 ? -5.922 5.897 29.062 1.00 87.19 482 LEU A C 1
ATOM 3692 O O . LEU A 1 482 ? -6.328 4.767 28.801 1.00 87.19 482 LEU A O 1
ATOM 3696 N N . ALA A 1 483 ? -4.715 6.100 29.601 1.00 84.69 483 ALA A N 1
ATOM 3697 C CA . ALA A 1 483 ? -3.811 5.013 29.973 1.00 84.69 483 ALA A CA 1
ATOM 3698 C C . ALA A 1 483 ? -4.244 4.270 31.252 1.00 84.69 483 ALA A C 1
ATOM 3700 O O . ALA A 1 483 ? -3.959 3.082 31.410 1.00 84.69 483 ALA A O 1
ATOM 3701 N N . SER A 1 484 ? -4.905 4.964 32.185 1.00 79.94 484 SER A N 1
ATOM 3702 C CA . SER A 1 484 ? -5.189 4.466 33.539 1.00 79.94 484 SER A CA 1
ATOM 3703 C C . SER A 1 484 ? -6.681 4.290 33.827 1.00 79.94 484 SER A C 1
ATOM 3705 O O . SER A 1 484 ? -7.058 3.303 34.459 1.00 79.94 484 SER A O 1
ATOM 3707 N N . ALA A 1 485 ? -7.542 5.171 33.312 1.00 81.06 485 ALA A N 1
ATOM 3708 C CA . ALA A 1 485 ? -8.992 5.126 33.510 1.00 81.06 485 ALA A CA 1
ATOM 3709 C C . ALA A 1 485 ? -9.674 3.811 33.098 1.00 81.06 485 ALA A C 1
ATOM 3711 O O . ALA A 1 485 ? -10.579 3.387 33.815 1.00 81.06 485 ALA A O 1
ATOM 3712 N N . PRO A 1 486 ? -9.249 3.095 32.034 1.00 82.19 486 PRO A N 1
ATOM 3713 C CA . PRO A 1 486 ? -9.832 1.796 31.696 1.00 82.19 486 PRO A CA 1
ATOM 3714 C C . PRO A 1 486 ? -9.752 0.759 32.828 1.00 82.19 486 PRO A C 1
ATOM 3716 O O . PRO A 1 486 ? -10.537 -0.188 32.843 1.00 82.19 486 PRO A O 1
ATOM 3719 N N . ARG A 1 487 ? -8.826 0.918 33.788 1.00 80.12 487 ARG A N 1
ATOM 3720 C CA . ARG A 1 487 ? -8.736 0.049 34.972 1.00 80.12 487 ARG A CA 1
ATOM 3721 C C . ARG A 1 487 ? -9.947 0.194 35.893 1.00 80.12 487 ARG A C 1
ATOM 3723 O O . ARG A 1 487 ? -10.282 -0.776 36.552 1.00 80.12 487 ARG A O 1
ATOM 3730 N N . GLN A 1 488 ? -10.627 1.342 35.892 1.00 80.38 488 GLN A N 1
ATOM 3731 C CA . GLN A 1 488 ? -11.837 1.572 36.693 1.00 80.38 488 GLN A CA 1
ATOM 3732 C C . GLN A 1 488 ? -13.016 0.695 36.240 1.00 80.38 488 GLN A C 1
ATOM 3734 O O . GLN A 1 488 ? -13.893 0.389 37.036 1.00 80.38 488 GLN A O 1
ATOM 3739 N N . LEU A 1 489 ? -13.028 0.258 34.974 1.00 77.25 489 LEU A N 1
ATOM 3740 C CA . LEU A 1 489 ? -14.040 -0.665 34.443 1.00 77.25 489 LEU A CA 1
ATOM 3741 C C . LEU A 1 489 ? -13.707 -2.137 34.722 1.00 77.25 489 LEU A C 1
ATOM 3743 O O . LEU A 1 489 ? -14.573 -3.000 34.589 1.00 77.25 489 LEU A O 1
ATOM 3747 N N . ARG A 1 490 ? -12.459 -2.454 35.084 1.00 67.38 490 ARG A N 1
ATOM 3748 C CA . ARG A 1 490 ? -12.049 -3.812 35.458 1.00 67.38 490 ARG A CA 1
ATOM 3749 C C . ARG A 1 490 ? -12.331 -3.968 36.949 1.00 67.38 490 ARG A C 1
ATOM 3751 O O . ARG A 1 490 ? -11.792 -3.212 37.748 1.00 67.38 490 ARG A O 1
ATOM 3758 N N . ALA A 1 491 ? -13.205 -4.905 37.318 1.00 52.66 491 ALA A N 1
ATOM 3759 C CA . ALA A 1 491 ? -13.552 -5.135 38.719 1.00 52.66 491 ALA A CA 1
ATOM 3760 C C . ALA A 1 491 ? -12.282 -5.298 39.571 1.00 52.66 491 ALA A C 1
ATOM 3762 O O . ALA A 1 491 ? -11.350 -5.998 39.164 1.00 52.66 491 ALA A O 1
ATOM 3763 N N . ARG A 1 492 ? -12.255 -4.679 40.758 1.00 44.09 492 ARG A N 1
ATOM 3764 C CA . ARG A 1 492 ? -11.314 -5.103 41.798 1.00 44.09 492 ARG A CA 1
ATOM 3765 C C . ARG A 1 492 ? -11.621 -6.575 42.112 1.00 44.09 492 ARG A C 1
ATOM 3767 O O . ARG A 1 492 ? -12.805 -6.900 42.233 1.00 44.09 492 ARG A O 1
ATOM 3774 N N . PRO A 1 493 ? -10.615 -7.462 42.245 1.00 30.77 493 PRO A N 1
ATOM 3775 C CA . PRO A 1 493 ? -10.863 -8.752 42.877 1.00 30.77 493 PRO A CA 1
ATOM 3776 C C . PRO A 1 493 ? -11.510 -8.476 44.243 1.00 30.77 493 PRO A C 1
ATOM 3778 O O . PRO A 1 493 ? -11.170 -7.460 44.866 1.00 30.77 493 PRO A O 1
ATOM 3781 N N . PRO A 1 494 ? -12.479 -9.296 44.686 1.00 31.11 494 PRO A N 1
ATOM 3782 C CA . PRO A 1 494 ? -13.084 -9.096 45.989 1.00 31.11 494 PRO A CA 1
ATOM 3783 C C . PRO A 1 494 ? -11.951 -9.083 47.011 1.00 31.11 494 PRO A C 1
ATOM 3785 O O . PRO A 1 494 ? -11.151 -10.014 47.070 1.00 31.11 494 PRO A O 1
ATOM 3788 N N . LEU A 1 495 ? -11.843 -7.988 47.764 1.00 34.00 495 LEU A N 1
ATOM 3789 C CA . LEU A 1 495 ? -11.034 -7.979 48.969 1.00 34.00 495 LEU A CA 1
ATOM 3790 C C . LEU A 1 495 ? -11.619 -9.085 49.840 1.00 34.00 495 LEU A C 1
ATOM 3792 O O . LEU A 1 495 ? -12.743 -8.948 50.331 1.00 34.00 495 LEU A O 1
ATOM 3796 N N . GLU A 1 496 ? -10.892 -10.194 49.969 1.00 30.22 496 GLU A N 1
ATOM 3797 C CA . GLU A 1 496 ? -11.122 -11.129 51.055 1.00 30.22 496 GLU A CA 1
ATOM 3798 C C . GLU A 1 496 ? -11.157 -10.279 52.318 1.00 30.22 496 GLU A C 1
ATOM 3800 O O . GLU A 1 496 ? -10.182 -9.616 52.678 1.00 30.22 496 GLU A O 1
ATOM 3805 N N . ARG A 1 497 ? -12.344 -10.199 52.924 1.00 35.50 497 ARG A N 1
ATOM 3806 C CA . ARG A 1 497 ? -12.519 -9.579 54.227 1.00 35.50 497 ARG A CA 1
ATOM 3807 C C . ARG A 1 497 ? -11.716 -10.436 55.197 1.00 35.50 497 ARG A C 1
ATOM 3809 O O . ARG A 1 497 ? -12.225 -11.431 55.710 1.00 35.50 497 ARG A O 1
ATOM 3816 N N . GLY A 1 498 ? -10.452 -10.067 55.389 1.00 31.91 498 GLY A N 1
ATOM 3817 C CA . GLY A 1 498 ? -9.649 -10.499 56.516 1.00 31.91 498 GLY A CA 1
ATOM 3818 C C . GLY A 1 498 ? -10.447 -10.180 57.769 1.00 31.91 498 GLY A C 1
ATOM 3819 O O . GLY A 1 498 ? -10.780 -9.024 58.030 1.00 31.91 498 GLY A O 1
ATOM 3820 N N . ARG A 1 499 ? -10.862 -11.248 58.444 1.00 35.06 499 ARG A N 1
ATOM 3821 C CA . ARG A 1 499 ? -11.555 -11.219 59.725 1.00 35.06 499 ARG A CA 1
ATOM 3822 C C . ARG A 1 499 ? -10.690 -10.463 60.739 1.00 35.06 499 ARG A C 1
ATOM 3824 O O . ARG A 1 499 ? -9.466 -10.562 60.677 1.00 35.06 499 ARG A O 1
ATOM 3831 N N . CYS A 1 500 ? -11.360 -9.704 61.606 1.00 34.34 500 CYS A N 1
ATOM 3832 C CA . CYS A 1 500 ? -10.788 -9.122 62.817 1.00 34.34 500 CYS A CA 1
ATOM 3833 C C . CYS A 1 500 ? -10.102 -10.174 63.689 1.00 34.34 500 CYS A C 1
ATOM 3835 O O . CYS A 1 500 ? -10.580 -11.335 63.679 1.00 34.34 500 CYS A O 1
#

Radius of gyration: 28.77 Å; chains: 1; bounding box: 73×50×100 Å

pLDDT: mean 86.13, std 15.14, range [26.84, 97.94]

Sequence (500 aa):
MGREVPTNSSDLGLAITPFEALYDSAHTADIPADAAPFDPEAELAHAEQVGCKTHYQQGPTLYDWWFPTAPLFTTFPGVERRSWWREHLRSLRTSERVRPTWLAEELMVPDWVRTILLSRWEATPRALARRLAKQGAEVLLLRGLLHLLDPVAVAAARADLPAELPCPVRRDRQGVWRVLDLTALRAAGLGCLSATAARRLLAEIPDGALAEPQLTEVWPLALLAPTPQERVAFAVRTGLRLTTWRAVVPWLVATGQTGLALLGEQIAAAAPPIAHTMARTAAAMLHGPAAAPLFLDLLATGQAPVADRWLTAHATQLIAAPVDTTQAAVAARYLRQLPLAELQTHRAQACPQLRPLIDGIIGAAQLPHLDAATSWWSQAQAAKRLRHVAPVPFPPVRLPPLVVDGQRLAAPELQTLLRALAVGACPPPPGTCTETRWAAQQPHPLVEAVAERLSPAARSSFARELVAQWQVAGRPAKQGWLASAPRQLRARPPLERGRC